Protein AF-0000000068190329 (afdb_homodimer)

Nearest PDB structures (foldseek):
  6i8w-assembly2_B  TM=8.308E-01  e=1.359E-16  Pseudomonas aeruginosa
  8b5o-assembly2_B  TM=7.694E-01  e=5.624E-16  Mycobacterium marinum
  8b5o-assembly4_D  TM=7.667E-01  e=1.084E-14  Mycobacterium marinum
  8ckp-assembly1_A  TM=7.659E-01  e=7.200E-14  Haloferax mediterranei
  4bau-assembly1_A-2  TM=7.554E-01  e=4.508E-13  Pseudomonas aeruginosa PAO1

Organism: Phaeodactylum tricornutum (strain CCAP 1055/1) (NCBI:txid556484)

Structure (mmCIF, N/CA/C/O backbone):
data_AF-0000000068190329-model_v1
#
loop_
_entity.id
_entity.type
_entity.pdbx_description
1 polymer 'AB hydrolase-1 domain-containing protein'
#
loop_
_atom_site.group_PDB
_atom_site.id
_atom_site.type_symbol
_atom_site.label_atom_id
_atom_site.label_alt_id
_atom_site.label_comp_id
_atom_site.label_asym_id
_atom_site.label_entity_id
_atom_site.label_seq_id
_atom_site.pdbx_PDB_ins_code
_atom_site.Cartn_x
_atom_site.Cartn_y
_atom_site.Cartn_z
_atom_site.occupancy
_atom_site.B_iso_or_equiv
_atom_site.auth_seq_id
_atom_site.auth_comp_id
_atom_site.auth_asym_id
_atom_site.auth_atom_id
_atom_site.pdbx_PDB_model_num
ATOM 1 N N . MET A 1 1 ? 2.979 -21.25 -27.109 1 88.25 1 MET A N 1
ATOM 2 C CA . MET A 1 1 ? 3.354 -20.359 -26.016 1 88.25 1 MET A CA 1
ATOM 3 C C . MET A 1 1 ? 4.57 -19.516 -26.391 1 88.25 1 MET A C 1
ATOM 5 O O . MET A 1 1 ? 5.582 -20.047 -26.844 1 88.25 1 MET A O 1
ATOM 9 N N . ILE A 1 2 ? 4.484 -18.203 -26.312 1 93.62 2 ILE A N 1
ATOM 10 C CA . ILE A 1 2 ? 5.566 -17.312 -26.719 1 93.62 2 ILE A CA 1
ATOM 11 C C . ILE A 1 2 ? 5.992 -16.438 -25.531 1 93.62 2 ILE A C 1
ATOM 13 O O . ILE A 1 2 ? 5.156 -16.031 -24.734 1 93.62 2 ILE A O 1
ATOM 17 N N . SER A 1 3 ? 7.289 -16.234 -25.469 1 96.62 3 SER A N 1
ATOM 18 C CA . SER A 1 3 ? 7.879 -15.328 -24.484 1 96.62 3 SER A CA 1
ATOM 19 C C . SER A 1 3 ? 7.945 -13.898 -25 1 96.62 3 SER A C 1
ATOM 21 O O . SER A 1 3 ? 8.414 -13.664 -26.109 1 96.62 3 SER A O 1
ATOM 23 N N . LYS A 1 4 ? 7.43 -12.977 -24.266 1 98.06 4 LYS A N 1
ATOM 24 C CA . LYS A 1 4 ? 7.418 -11.57 -24.656 1 98.06 4 LYS A CA 1
ATOM 25 C C . LYS A 1 4 ? 7.805 -10.664 -23.484 1 98.06 4 LYS A C 1
ATOM 27 O O . LYS A 1 4 ? 7.867 -11.117 -22.344 1 98.06 4 LYS A O 1
ATOM 32 N N . TYR A 1 5 ? 8.141 -9.453 -23.844 1 98.44 5 TYR A N 1
ATOM 33 C CA . TYR A 1 5 ? 8.484 -8.43 -22.859 1 98.44 5 TYR A CA 1
ATOM 34 C C . TYR A 1 5 ? 7.691 -7.148 -23.094 1 98.44 5 TYR A C 1
ATOM 36 O O . TYR A 1 5 ? 7.23 -6.898 -24.219 1 98.44 5 TYR A O 1
ATOM 44 N N . PHE A 1 6 ? 7.48 -6.359 -22.078 1 98.31 6 PHE A N 1
ATOM 45 C CA . PHE A 1 6 ? 6.93 -5.016 -22.172 1 98.31 6 PHE A CA 1
ATOM 46 C C . PHE A 1 6 ? 7.523 -4.113 -21.094 1 98.31 6 PHE A C 1
ATOM 48 O O . PHE A 1 6 ? 8.164 -4.594 -20.156 1 98.31 6 PHE A O 1
ATOM 55 N N . SER A 1 7 ? 7.406 -2.822 -21.281 1 97.44 7 SER A N 1
ATOM 56 C CA . SER A 1 7 ? 7.891 -1.854 -20.312 1 97.44 7 SER A CA 1
ATOM 57 C C . SER A 1 7 ? 6.738 -1.223 -19.531 1 97.44 7 SER A C 1
ATOM 59 O O . SER A 1 7 ? 5.727 -0.84 -20.125 1 97.44 7 SER A O 1
ATOM 61 N N . THR A 1 8 ? 6.922 -1.188 -18.219 1 95.5 8 THR A N 1
ATOM 62 C CA . THR A 1 8 ? 5.945 -0.521 -17.375 1 95.5 8 THR A CA 1
ATOM 63 C C . THR A 1 8 ? 6.133 0.993 -17.422 1 95.5 8 THR A C 1
ATOM 65 O O . THR A 1 8 ? 7.09 1.487 -18.016 1 95.5 8 THR A O 1
ATOM 68 N N . ASP A 1 9 ? 5.207 1.706 -16.766 1 90.19 9 ASP A N 1
ATOM 69 C CA . ASP A 1 9 ? 5.223 3.164 -16.797 1 90.19 9 ASP A CA 1
ATOM 70 C C . ASP A 1 9 ? 6.453 3.715 -16.078 1 90.19 9 ASP A C 1
ATOM 72 O O . ASP A 1 9 ? 6.879 4.844 -16.344 1 90.19 9 ASP A O 1
ATOM 76 N N . ASP A 1 10 ? 7.047 2.934 -15.18 1 87.06 10 ASP A N 1
ATOM 77 C CA . ASP A 1 10 ? 8.227 3.418 -14.477 1 87.06 10 ASP A CA 1
ATOM 78 C C . ASP A 1 10 ? 9.508 2.932 -15.156 1 87.06 10 ASP A C 1
ATOM 80 O O . ASP A 1 10 ? 10.594 3.031 -14.586 1 87.06 10 ASP A O 1
ATOM 84 N N . GLY A 1 11 ? 9.375 2.309 -16.234 1 90.88 11 GLY A N 1
ATOM 85 C CA . GLY A 1 11 ? 10.516 1.968 -17.078 1 90.88 11 GLY A CA 1
ATOM 86 C C . GLY A 1 11 ? 11.047 0.572 -16.828 1 90.88 11 GLY A C 1
ATOM 87 O O . GLY A 1 11 ? 12.078 0.183 -17.375 1 90.88 11 GLY A O 1
ATOM 88 N N . THR A 1 12 ? 10.375 -0.261 -16.078 1 94.19 12 THR A N 1
ATOM 89 C CA . THR A 1 12 ? 10.812 -1.62 -15.789 1 94.19 12 THR A CA 1
ATOM 90 C C . THR A 1 12 ? 10.391 -2.58 -16.891 1 94.19 12 THR A C 1
ATOM 92 O O . THR A 1 12 ? 9.234 -2.566 -17.328 1 94.19 12 THR A O 1
ATOM 95 N N . LYS A 1 13 ? 11.305 -3.396 -17.359 1 97.81 13 LYS A N 1
ATOM 96 C CA . LYS A 1 13 ? 11.016 -4.383 -18.391 1 97.81 13 LYS A CA 1
ATOM 97 C C . LYS A 1 13 ? 10.539 -5.699 -17.781 1 97.81 13 LYS A C 1
ATOM 99 O O . LYS A 1 13 ? 11.289 -6.367 -17.062 1 97.81 13 LYS A O 1
ATOM 104 N N . LEU A 1 14 ? 9.281 -6.082 -18.078 1 98.44 14 LEU A N 1
ATOM 105 C CA . LEU A 1 14 ? 8.719 -7.293 -17.5 1 98.44 14 LEU A CA 1
ATOM 106 C C . LEU A 1 14 ? 8.484 -8.352 -18.562 1 98.44 14 LEU A C 1
ATOM 108 O O . LEU A 1 14 ? 8.172 -8.031 -19.719 1 98.44 14 LEU A O 1
ATOM 112 N N . HIS A 1 15 ? 8.633 -9.594 -18.141 1 98.69 15 HIS A N 1
ATOM 113 C CA . HIS A 1 15 ? 8.469 -10.758 -19 1 98.69 15 HIS A CA 1
ATOM 114 C C . HIS A 1 15 ? 7.105 -11.406 -18.797 1 98.69 15 HIS A C 1
ATOM 116 O O . HIS A 1 15 ? 6.598 -11.445 -17.672 1 98.69 15 HIS A O 1
ATOM 122 N N . TYR A 1 16 ? 6.523 -11.859 -19.875 1 98.44 16 TYR A N 1
ATOM 123 C CA . TYR A 1 16 ? 5.316 -12.672 -19.766 1 98.44 16 TYR A CA 1
ATOM 124 C C . TYR A 1 16 ? 5.27 -13.734 -20.859 1 98.44 16 TYR A C 1
ATOM 126 O O . TYR A 1 16 ? 5.902 -13.578 -21.906 1 98.44 16 TYR A O 1
ATOM 134 N N . LEU A 1 17 ? 4.566 -14.828 -20.531 1 97.81 17 LEU A N 1
ATOM 135 C CA . LEU A 1 17 ? 4.223 -15.844 -21.516 1 97.81 17 LEU A CA 1
ATOM 136 C C . LEU A 1 17 ? 2.818 -15.617 -22.078 1 97.81 17 LEU A C 1
ATOM 138 O O . LEU A 1 17 ? 1.921 -15.195 -21.344 1 97.81 17 LEU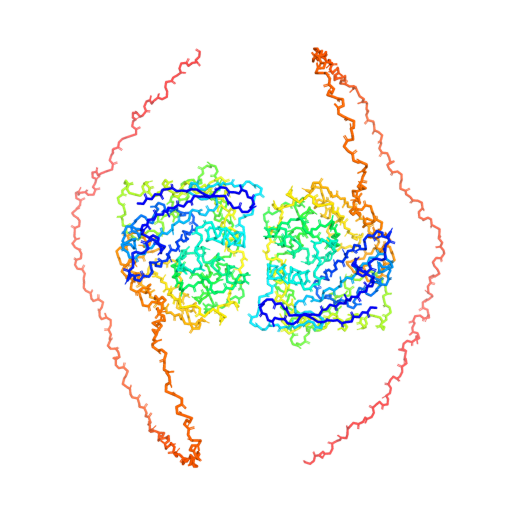 A O 1
ATOM 142 N N . GLU A 1 18 ? 2.699 -15.883 -23.297 1 96.75 18 GLU A N 1
ATOM 143 C CA . GLU A 1 18 ? 1.414 -15.703 -23.969 1 96.75 18 GLU A CA 1
ATOM 144 C C . GLU A 1 18 ? 1.067 -16.922 -24.828 1 96.75 18 GLU A C 1
ATOM 146 O O . GLU A 1 18 ? 1.932 -17.453 -25.516 1 96.75 18 GLU A O 1
ATOM 151 N N . ALA A 1 19 ? -0.157 -17.375 -24.734 1 96.06 19 ALA A N 1
ATOM 152 C CA . ALA A 1 19 ? -0.636 -18.484 -25.547 1 96.06 19 ALA A CA 1
ATOM 153 C C . ALA A 1 19 ? -2.131 -18.359 -25.828 1 96.06 19 ALA A C 1
ATOM 155 O O . ALA A 1 19 ? -2.859 -17.719 -25.062 1 96.06 19 ALA A O 1
ATOM 156 N N . GLY A 1 20 ? -2.572 -18.969 -26.891 1 91.19 20 GLY A N 1
ATOM 157 C CA . GLY A 1 20 ? -3.98 -18.969 -27.25 1 91.19 20 GLY A CA 1
ATOM 158 C C . GLY A 1 20 ? -4.367 -17.797 -28.125 1 91.19 20 GLY A C 1
ATOM 159 O O . GLY A 1 20 ? -3.543 -16.922 -28.406 1 91.19 20 GLY A O 1
ATOM 160 N N . GLN A 1 21 ? -5.59 -17.797 -28.625 1 77.5 21 GLN A N 1
ATOM 161 C CA . GLN A 1 21 ? -6.07 -16.781 -29.547 1 77.5 21 GLN A CA 1
ATOM 162 C C . GLN A 1 21 ? -6.539 -15.539 -28.797 1 77.5 21 GLN A C 1
ATOM 164 O O . GLN A 1 21 ? -7.023 -15.641 -27.656 1 77.5 21 GLN A O 1
ATOM 169 N N . ARG A 1 22 ? -6.195 -14.328 -29.453 1 70.69 22 ARG A N 1
ATOM 170 C CA . ARG A 1 22 ? -6.664 -13.086 -28.859 1 70.69 22 ARG A CA 1
ATOM 171 C C . ARG A 1 22 ? -8.109 -12.805 -29.25 1 70.69 22 ARG A C 1
ATOM 173 O O . ARG A 1 22 ? -8.586 -13.273 -30.297 1 70.69 22 ARG A O 1
ATOM 180 N N . THR A 1 23 ? -8.852 -12.242 -28.344 1 58.44 23 THR A N 1
ATOM 181 C CA . THR A 1 23 ? -10.25 -11.898 -28.578 1 58.44 23 THR A CA 1
ATOM 182 C C . THR A 1 23 ? -10.422 -11.242 -29.953 1 58.44 23 THR A C 1
ATOM 184 O O . THR A 1 23 ? -11.422 -11.469 -30.625 1 58.44 23 THR A O 1
ATOM 187 N N . GLN A 1 24 ? -9.547 -10.281 -30.438 1 52.56 24 GLN A N 1
ATOM 188 C CA . GLN A 1 24 ? -9.836 -9.547 -31.672 1 52.56 24 GLN A CA 1
ATOM 189 C C . GLN A 1 24 ? -9.758 -10.469 -32.875 1 52.56 24 GLN A C 1
ATOM 191 O O . GLN A 1 24 ? -10.328 -10.164 -33.938 1 52.56 24 GLN A O 1
ATOM 196 N N . ALA A 1 25 ? -9 -11.445 -32.781 1 50.34 25 ALA A N 1
ATOM 197 C CA . ALA A 1 25 ? -8.836 -12.203 -34.031 1 50.34 25 ALA A CA 1
ATOM 198 C C . ALA A 1 25 ? -10.031 -13.125 -34.25 1 50.34 25 ALA A C 1
ATOM 200 O O . ALA A 1 25 ? -9.953 -14.055 -35.062 1 50.34 25 ALA A O 1
ATOM 201 N N . GLN A 1 26 ? -11.078 -12.766 -33.469 1 51.06 26 GLN A N 1
ATOM 202 C CA . GLN A 1 26 ? -12.141 -13.758 -33.594 1 51.06 26 GLN A CA 1
ATOM 203 C C . GLN A 1 26 ? -12.836 -13.648 -34.969 1 51.06 26 GLN A C 1
ATOM 205 O O . GLN A 1 26 ? -13.055 -12.547 -35.469 1 51.06 26 GLN A O 1
ATOM 210 N N . GLN A 1 27 ? -12.758 -14.664 -35.625 1 48.44 27 GLN A N 1
ATOM 211 C CA . GLN A 1 27 ? -13.586 -14.828 -36.812 1 48.44 27 GLN A CA 1
ATOM 212 C C . GLN A 1 27 ? -15.047 -14.5 -36.531 1 48.44 27 GLN A C 1
ATOM 214 O O . GLN A 1 27 ? -15.5 -14.617 -35.406 1 48.44 27 GLN A O 1
ATOM 219 N N . GLU A 1 28 ? -15.734 -13.961 -37.375 1 51.69 28 GLU A N 1
ATOM 220 C CA . GLU A 1 28 ? -17.172 -13.734 -37.406 1 51.69 28 GLU A CA 1
ATOM 221 C C . GLU A 1 28 ? -17.922 -14.938 -36.844 1 51.69 28 GLU A C 1
ATOM 223 O O . GLU A 1 28 ? -17.703 -16.078 -37.281 1 51.69 28 GLU A O 1
ATOM 228 N N . GLY A 1 29 ? -18.703 -14.828 -35.594 1 55.47 29 GLY A N 1
ATOM 229 C CA . GLY A 1 29 ? -19.578 -15.828 -35.031 1 55.47 29 GLY A CA 1
ATOM 230 C C . GLY A 1 29 ? -19 -16.5 -33.781 1 55.47 29 GLY A C 1
ATOM 231 O O . GLY A 1 29 ? -19.688 -17.25 -33.094 1 55.47 29 GLY A O 1
ATOM 232 N N . GLN A 1 30 ? -17.688 -16.391 -33.625 1 55.91 30 GLN A N 1
ATOM 233 C CA . GLN A 1 30 ? -17.125 -17.062 -32.469 1 55.91 30 GLN A CA 1
ATOM 234 C C . GLN A 1 30 ? -17.078 -16.141 -31.25 1 55.91 30 GLN A C 1
ATOM 236 O O . GLN A 1 30 ? -16.797 -14.945 -31.375 1 55.91 30 GLN A O 1
ATOM 241 N N . PRO A 1 31 ? -17.531 -16.688 -30.219 1 59.22 31 PRO A N 1
ATOM 242 C CA . PRO A 1 31 ? -17.484 -15.875 -29 1 59.22 31 PRO A CA 1
ATOM 243 C C . PRO A 1 31 ? -16.094 -15.312 -28.703 1 59.22 31 PRO A C 1
ATOM 245 O O . PRO A 1 31 ? -15.094 -15.945 -29.047 1 59.22 31 PRO A O 1
ATOM 248 N N . PRO A 1 32 ? -16.125 -14.086 -28.312 1 65 32 PRO A N 1
ATOM 249 C CA . PRO A 1 32 ? -14.82 -13.5 -28.016 1 65 32 PRO A CA 1
ATOM 250 C C . PRO A 1 32 ? -14.016 -14.328 -27.016 1 65 32 PRO A C 1
ATOM 252 O O . PRO A 1 32 ? -14.586 -14.93 -26.109 1 65 32 PRO A O 1
ATOM 255 N N . VAL A 1 33 ? -12.836 -14.648 -27.422 1 79.88 33 VAL A N 1
ATOM 256 C CA . VAL A 1 33 ? -11.93 -15.375 -26.531 1 79.88 33 VAL A CA 1
ATOM 257 C C . VAL A 1 33 ? -11.531 -14.484 -25.359 1 79.88 33 VAL A C 1
ATOM 259 O O . VAL A 1 33 ? -11.047 -13.367 -25.547 1 79.88 33 VAL A O 1
ATOM 262 N N . GLU A 1 34 ? -11.875 -14.945 -24.188 1 91.94 34 GLU A N 1
ATOM 263 C CA . GLU A 1 34 ? -11.594 -14.164 -22.984 1 91.94 34 GLU A CA 1
ATOM 264 C C . GLU A 1 34 ? -10.148 -14.352 -22.531 1 91.94 34 GLU A C 1
ATOM 266 O O . GLU A 1 34 ? -9.531 -15.375 -22.828 1 91.94 34 GLU A O 1
ATOM 271 N N . THR A 1 35 ? -9.609 -13.391 -21.906 1 95.81 35 THR A N 1
ATOM 272 C CA . THR A 1 35 ? -8.227 -13.398 -21.469 1 95.81 35 THR A CA 1
ATOM 273 C C . THR A 1 35 ? -8.125 -13.867 -20.016 1 95.81 35 THR A C 1
ATOM 275 O O . THR A 1 35 ? -8.93 -13.469 -19.172 1 95.81 35 THR A O 1
ATOM 278 N N . LEU A 1 36 ? -7.211 -14.812 -19.797 1 97.75 36 LEU A N 1
ATOM 279 C CA . LEU A 1 36 ? -6.797 -15.211 -18.453 1 97.75 36 LEU A CA 1
ATOM 280 C C . LEU A 1 36 ? -5.379 -14.734 -18.156 1 97.75 36 LEU A C 1
ATOM 282 O O . LEU A 1 36 ? -4.441 -15.078 -18.875 1 97.75 36 LEU A O 1
ATOM 286 N N . ILE A 1 37 ? -5.242 -13.922 -17.125 1 98.62 37 ILE A N 1
ATOM 287 C CA . ILE A 1 37 ? -3.91 -13.547 -16.672 1 98.62 37 ILE A CA 1
ATOM 288 C C . ILE A 1 37 ? -3.576 -14.312 -15.383 1 98.62 37 ILE A C 1
ATOM 290 O O . ILE A 1 37 ? -4.371 -14.336 -14.445 1 98.62 37 ILE A O 1
ATOM 294 N N . ILE A 1 38 ? -2.412 -14.961 -15.398 1 98.81 38 ILE A N 1
ATOM 295 C CA . ILE A 1 38 ? -1.919 -15.711 -14.25 1 98.81 38 ILE A CA 1
ATOM 296 C C . ILE A 1 38 ? -0.777 -14.945 -13.586 1 98.81 38 ILE A C 1
ATOM 298 O O . ILE A 1 38 ? 0.186 -14.555 -14.25 1 98.81 38 ILE A O 1
ATOM 302 N N . LEU A 1 39 ? -0.938 -14.727 -12.289 1 98.81 39 LEU A N 1
ATOM 303 C CA . LEU A 1 39 ? 0.093 -14.109 -11.461 1 98.81 39 LEU A CA 1
ATOM 304 C C . LEU A 1 39 ? 0.747 -15.148 -10.555 1 98.81 39 LEU A C 1
ATOM 306 O O . LEU A 1 39 ? 0.186 -15.516 -9.516 1 98.81 39 LEU A O 1
ATOM 310 N N . PRO A 1 40 ? 1.978 -15.586 -10.938 1 98.31 40 PRO A N 1
ATOM 311 C CA . PRO A 1 40 ? 2.689 -16.531 -10.07 1 98.31 40 PRO A CA 1
ATOM 312 C C . PRO A 1 40 ? 2.93 -15.969 -8.664 1 98.31 40 PRO A C 1
ATOM 314 O O . PRO A 1 40 ? 3.049 -14.75 -8.492 1 98.31 40 PRO A O 1
ATOM 317 N N . GLY A 1 41 ? 3.033 -16.828 -7.688 1 97 41 GLY A N 1
ATOM 318 C CA . GLY A 1 41 ? 3.322 -16.422 -6.324 1 97 41 GLY A CA 1
ATOM 319 C C . GLY A 1 41 ? 4.785 -16.094 -6.094 1 97 41 GLY A C 1
ATOM 320 O O . GLY A 1 41 ? 5.527 -15.852 -7.047 1 97 41 GLY A O 1
ATOM 321 N N . TRP A 1 42 ? 5.07 -15.938 -4.805 1 96.25 42 TRP A N 1
ATOM 322 C CA . TRP A 1 42 ? 6.441 -15.664 -4.398 1 96.25 42 TRP A CA 1
ATOM 323 C C . TRP A 1 42 ? 7.352 -16.844 -4.727 1 96.25 42 TRP A C 1
ATOM 325 O O . TRP A 1 42 ? 7.008 -18 -4.449 1 96.25 42 TRP A O 1
ATOM 335 N N . LEU A 1 43 ? 8.461 -16.594 -5.418 1 96.19 43 LEU A N 1
ATOM 336 C CA . LEU A 1 43 ? 9.477 -17.547 -5.844 1 96.19 43 LEU A CA 1
ATOM 337 C C . LEU A 1 43 ? 8.922 -18.5 -6.902 1 96.19 43 LEU A C 1
ATOM 339 O O . LEU A 1 43 ? 9.242 -19.688 -6.906 1 96.19 43 LEU A O 1
ATOM 343 N N . GLN A 1 44 ? 8.031 -18.031 -7.66 1 96.88 44 GLN A N 1
ATOM 344 C CA . GLN A 1 44 ? 7.477 -18.75 -8.797 1 96.88 44 GLN A CA 1
ATOM 345 C C . GLN A 1 44 ? 7.688 -17.969 -10.094 1 96.88 44 GLN A C 1
ATOM 347 O O . GLN A 1 44 ? 7.645 -16.734 -10.102 1 96.88 44 GLN A O 1
ATOM 352 N N . THR A 1 45 ? 7.918 -18.734 -11.156 1 97.5 45 THR A N 1
ATOM 353 C CA . THR A 1 45 ? 8.109 -18.125 -12.469 1 97.5 45 THR A CA 1
ATOM 354 C C . THR A 1 45 ? 6.984 -18.531 -13.414 1 97.5 45 THR A C 1
ATOM 356 O O . THR A 1 45 ? 6.246 -19.484 -13.148 1 97.5 45 THR A O 1
ATOM 359 N N . ALA A 1 46 ? 6.906 -17.766 -14.5 1 97.88 46 ALA A N 1
ATOM 360 C CA . ALA A 1 46 ? 5.898 -18.047 -15.516 1 97.88 46 ALA A CA 1
ATOM 361 C C . ALA A 1 46 ? 6.059 -19.469 -16.062 1 97.88 46 ALA A C 1
ATOM 363 O O . ALA A 1 46 ? 5.066 -20.141 -16.344 1 97.88 46 ALA A O 1
ATOM 364 N N . ARG A 1 47 ? 7.246 -19.969 -16.125 1 95.94 47 ARG A N 1
ATOM 365 C CA . ARG A 1 47 ? 7.535 -21.281 -16.719 1 95.94 47 ARG A CA 1
ATOM 366 C C . ARG A 1 47 ? 6.926 -22.406 -15.891 1 95.94 47 ARG A C 1
ATOM 368 O O . ARG A 1 47 ? 6.609 -23.469 -16.422 1 95.94 47 ARG A O 1
ATOM 375 N N . MET A 1 48 ? 6.73 -22.156 -14.664 1 96.38 48 MET A N 1
ATOM 376 C CA . MET A 1 48 ? 6.176 -23.172 -13.766 1 96.38 48 MET A CA 1
ATOM 377 C C . MET A 1 48 ? 4.711 -23.438 -14.094 1 96.38 48 MET A C 1
ATOM 379 O O . MET A 1 48 ? 4.137 -24.422 -13.625 1 96.38 48 MET A O 1
ATOM 383 N N . PHE A 1 49 ? 4.137 -22.578 -14.906 1 97.31 49 PHE A N 1
ATOM 384 C CA . PHE A 1 49 ? 2.717 -22.703 -15.203 1 97.31 49 PHE A CA 1
ATOM 385 C C . PHE A 1 49 ? 2.504 -23.203 -16.625 1 97.31 49 PHE A C 1
ATOM 387 O O . PHE A 1 49 ? 1.443 -23 -17.219 1 97.31 49 PHE A O 1
ATOM 394 N N . ALA A 1 50 ? 3.451 -23.906 -17.156 1 95.12 50 ALA A N 1
ATOM 395 C CA . ALA A 1 50 ? 3.396 -24.406 -18.531 1 95.12 50 ALA A CA 1
ATOM 396 C C . ALA A 1 50 ? 2.211 -25.359 -18.719 1 95.12 50 ALA A C 1
ATOM 398 O O . ALA A 1 50 ? 1.562 -25.344 -19.766 1 95.12 50 ALA A O 1
ATOM 399 N N . SER A 1 51 ? 1.932 -26.188 -17.734 1 95.56 51 SER A N 1
ATOM 400 C CA . SER A 1 51 ? 0.818 -27.125 -17.828 1 95.56 51 SER A CA 1
ATOM 401 C C . SER A 1 51 ? -0.518 -26.391 -17.906 1 95.56 51 SER A C 1
ATOM 403 O O . SER A 1 51 ? -1.4 -26.766 -18.672 1 95.56 51 SER A O 1
ATOM 405 N N . GLN A 1 52 ? -0.676 -25.359 -17.062 1 97.31 52 GLN A N 1
ATOM 406 C CA . GLN A 1 52 ? -1.884 -24.547 -17.109 1 97.31 52 GLN A CA 1
ATOM 407 C C . GLN A 1 52 ? -2.025 -23.828 -18.438 1 97.31 52 GLN A C 1
ATOM 409 O O . GLN A 1 52 ? -3.115 -23.781 -19.016 1 97.31 52 GLN A O 1
ATOM 414 N N . VAL A 1 53 ? -0.914 -23.281 -18.922 1 97.12 53 VAL A N 1
ATOM 415 C CA . VAL A 1 53 ? -0.928 -22.578 -20.188 1 97.12 53 VAL A CA 1
ATOM 416 C C . VAL A 1 53 ? -1.365 -23.516 -21.297 1 97.12 53 VAL A C 1
ATOM 418 O O . VAL A 1 53 ? -2.248 -23.188 -22.094 1 97.12 53 VAL A O 1
ATOM 421 N N . THR A 1 54 ? -0.808 -24.703 -21.359 1 95.56 54 THR A N 1
ATOM 422 C CA . THR A 1 54 ? -1.109 -25.688 -22.406 1 95.56 54 THR A CA 1
ATOM 423 C C . THR A 1 54 ? -2.582 -26.078 -22.359 1 95.56 54 THR A C 1
ATOM 425 O O . THR A 1 54 ? -3.254 -26.109 -23.391 1 95.56 54 THR A O 1
ATOM 428 N N . ALA A 1 55 ? -3.086 -26.312 -21.219 1 96.44 55 ALA A N 1
ATOM 429 C CA . ALA A 1 55 ? -4.449 -26.812 -21.062 1 96.44 55 ALA A CA 1
ATOM 430 C C . ALA A 1 55 ? -5.473 -25.703 -21.312 1 96.44 55 ALA A C 1
ATOM 432 O O . ALA A 1 55 ? -6.473 -25.922 -22 1 96.44 55 ALA A O 1
ATOM 433 N N . LEU A 1 56 ? -5.195 -24.484 -20.812 1 96.62 56 LEU A N 1
ATOM 434 C CA . LEU A 1 56 ? -6.219 -23.453 -20.781 1 96.62 56 LEU A CA 1
ATOM 435 C C . LEU A 1 56 ? -6.176 -22.594 -22.047 1 96.62 56 LEU A C 1
ATOM 437 O O . LEU A 1 56 ? -7.133 -21.891 -22.344 1 96.62 56 LEU A O 1
ATOM 441 N N . SER A 1 57 ? -5.07 -22.656 -22.75 1 95.31 57 SER A N 1
ATOM 442 C CA . SER A 1 57 ? -4.938 -21.828 -23.938 1 95.31 57 SER A CA 1
ATOM 443 C C . SER A 1 57 ? -5.758 -22.391 -25.094 1 95.31 57 SER A C 1
ATOM 445 O O . SER A 1 57 ? -5.891 -21.75 -26.141 1 95.31 57 SER A O 1
ATOM 447 N N . THR A 1 58 ? -6.363 -23.516 -24.906 1 91 58 THR A N 1
ATOM 448 C CA . THR A 1 58 ? -7.238 -24.094 -25.922 1 91 58 THR A CA 1
ATOM 449 C C . THR A 1 58 ? -8.539 -23.312 -26.016 1 91 58 THR A C 1
ATOM 451 O O . THR A 1 58 ? -9.18 -23.281 -27.078 1 91 58 THR A O 1
ATOM 454 N N . SER A 1 59 ? -8.867 -22.594 -24.953 1 89.19 59 SER A N 1
ATOM 455 C CA . SER A 1 59 ? -10.164 -21.938 -24.938 1 89.19 59 SER A CA 1
ATOM 456 C C . SER A 1 59 ? -10.031 -20.484 -24.469 1 89.19 59 SER A C 1
ATOM 458 O O . SER A 1 59 ? -11 -19.719 -24.516 1 89.19 59 SER A O 1
ATOM 460 N N . HIS A 1 60 ? -8.852 -20.109 -24.062 1 94 60 HIS A N 1
ATOM 461 C CA . HIS A 1 60 ? -8.633 -18.766 -23.547 1 94 60 HIS A CA 1
ATOM 462 C C . HIS A 1 60 ? -7.34 -18.172 -24.094 1 94 60 HIS A C 1
ATOM 464 O O . HIS A 1 60 ? -6.441 -18.906 -24.5 1 94 60 HIS A O 1
ATOM 470 N N . HIS A 1 61 ? -7.348 -16.891 -24.172 1 95.06 61 HIS A N 1
ATOM 471 C CA . HIS A 1 61 ? -6.09 -16.156 -24.281 1 95.06 61 HIS A CA 1
ATOM 472 C C . HIS A 1 61 ? -5.375 -16.109 -22.938 1 95.06 61 HIS A C 1
ATOM 474 O O . HIS A 1 61 ? -5.84 -15.445 -22 1 95.06 61 HIS A O 1
ATOM 480 N N . VAL A 1 62 ? -4.23 -16.859 -22.859 1 97.5 62 VAL A N 1
ATOM 481 C CA . VAL A 1 62 ? -3.605 -17.047 -21.562 1 97.5 62 VAL A CA 1
ATOM 482 C C . VAL A 1 62 ? -2.305 -16.25 -21.5 1 97.5 62 VAL A C 1
ATOM 484 O O . VAL A 1 62 ? -1.464 -16.344 -22.391 1 97.5 62 VAL A O 1
ATOM 487 N N . ILE A 1 63 ? -2.203 -15.422 -20.469 1 98.25 63 ILE A N 1
ATOM 488 C CA . ILE A 1 63 ? -1.006 -14.641 -20.172 1 98.25 63 ILE A CA 1
ATOM 489 C C . ILE A 1 63 ? -0.474 -15.023 -18.797 1 98.25 63 ILE A C 1
ATOM 491 O O . ILE A 1 63 ? -1.236 -15.094 -17.828 1 98.25 63 ILE A O 1
ATOM 495 N N . VAL A 1 64 ? 0.832 -15.359 -18.703 1 98.69 64 VAL A N 1
ATOM 496 C CA . VAL A 1 64 ? 1.476 -15.562 -17.406 1 98.69 64 VAL A CA 1
ATOM 497 C C . VAL A 1 64 ? 2.557 -14.5 -17.203 1 98.69 64 VAL A C 1
ATOM 499 O O . VAL A 1 64 ? 3.527 -14.438 -17.953 1 98.69 64 VAL A O 1
ATOM 502 N N . LEU A 1 65 ? 2.414 -13.711 -16.172 1 98.81 65 LEU A N 1
ATOM 503 C CA . LEU A 1 65 ? 3.312 -12.586 -15.93 1 98.81 65 LEU A CA 1
ATOM 504 C C . LEU A 1 65 ? 4.398 -12.969 -14.922 1 98.81 65 LEU A C 1
ATOM 506 O O . LEU A 1 65 ? 4.098 -13.414 -13.812 1 98.81 65 LEU A O 1
ATOM 510 N N . ASP A 1 66 ? 5.656 -12.875 -15.344 1 98.62 66 ASP A N 1
ATOM 511 C CA . ASP A 1 66 ? 6.707 -12.844 -14.336 1 98.62 66 ASP A CA 1
ATOM 512 C C . ASP A 1 66 ? 6.668 -11.531 -13.547 1 98.62 66 ASP A C 1
ATOM 514 O O . ASP A 1 66 ? 6.887 -10.461 -14.109 1 98.62 66 ASP A O 1
ATOM 518 N N . LEU A 1 67 ? 6.465 -11.664 -12.289 1 98 67 LEU A N 1
ATOM 519 C CA . LEU A 1 67 ? 6.484 -10.453 -11.469 1 98 67 LEU A CA 1
ATOM 520 C C . LEU A 1 67 ? 7.867 -9.812 -11.492 1 98 67 LEU A C 1
ATOM 522 O O . LEU A 1 67 ? 8.875 -10.484 -11.703 1 98 67 LEU A O 1
ATOM 526 N N . ARG A 1 68 ? 7.855 -8.477 -11.336 1 96.56 68 ARG A N 1
ATOM 527 C CA . ARG A 1 68 ? 9.156 -7.832 -11.172 1 96.56 68 ARG A CA 1
ATOM 528 C C . ARG A 1 68 ? 9.984 -8.539 -10.102 1 96.56 68 ARG A C 1
ATOM 530 O O . ARG A 1 68 ? 9.461 -8.93 -9.062 1 96.56 68 ARG A O 1
ATOM 537 N N . GLY A 1 69 ? 11.266 -8.742 -10.461 1 94.81 69 GLY A N 1
ATOM 538 C CA . GLY A 1 69 ? 12.164 -9.414 -9.539 1 94.81 69 GLY A CA 1
ATOM 539 C C . GLY A 1 69 ? 12.133 -10.93 -9.68 1 94.81 69 GLY A C 1
ATOM 540 O O . GLY A 1 69 ? 12.945 -11.625 -9.07 1 94.81 69 GLY A O 1
ATOM 541 N N . GLN A 1 70 ? 11.234 -11.414 -10.516 1 96.38 70 GLN A N 1
ATOM 542 C CA . GLN A 1 70 ? 11.125 -12.867 -10.648 1 96.38 70 GLN A CA 1
ATOM 543 C C . GLN A 1 70 ? 11.234 -13.289 -12.109 1 96.38 70 GLN A C 1
ATOM 545 O O . GLN A 1 70 ? 10.891 -12.531 -13.008 1 96.38 70 GLN A O 1
ATOM 550 N N . GLY A 1 71 ? 11.727 -14.562 -12.266 1 96.12 71 GLY A N 1
ATOM 551 C CA . GLY A 1 71 ? 11.812 -15.125 -13.602 1 96.12 71 GLY A CA 1
ATOM 552 C C . GLY A 1 71 ? 12.688 -14.312 -14.539 1 96.12 71 GLY A C 1
ATOM 553 O O . GLY A 1 71 ? 13.828 -13.977 -14.195 1 96.12 71 GLY A O 1
ATOM 554 N N . ALA A 1 72 ? 12.133 -14.016 -15.727 1 96.88 72 ALA A N 1
ATOM 555 C CA . ALA A 1 72 ? 12.914 -13.305 -16.734 1 96.88 72 ALA A CA 1
ATOM 556 C C . ALA A 1 72 ? 12.648 -11.805 -16.672 1 96.88 72 ALA A C 1
ATOM 558 O O . ALA A 1 72 ? 13.18 -11.039 -17.484 1 96.88 72 ALA A O 1
ATOM 559 N N . SER A 1 73 ? 11.836 -11.391 -15.688 1 97.44 73 SER A N 1
ATOM 560 C CA . SER A 1 73 ? 11.57 -9.969 -15.516 1 97.44 73 SER A CA 1
ATOM 561 C C . SER A 1 73 ? 12.766 -9.242 -14.914 1 97.44 73 SER A C 1
ATOM 563 O O . SER A 1 73 ? 13.594 -9.859 -14.234 1 97.44 73 SER A O 1
ATOM 565 N N . ALA A 1 74 ? 12.75 -7.938 -15.172 1 95.62 74 ALA A N 1
ATOM 566 C CA . ALA A 1 74 ? 13.805 -7.098 -14.617 1 95.62 74 ALA A CA 1
ATOM 567 C C . ALA A 1 74 ? 13.711 -7.039 -13.094 1 95.62 74 ALA A C 1
ATOM 569 O O . ALA A 1 74 ? 12.656 -7.309 -12.516 1 95.62 74 ALA A O 1
ATOM 570 N N . ARG A 1 75 ? 14.844 -6.727 -12.539 1 93.69 75 ARG A N 1
ATOM 571 C CA . ARG A 1 75 ? 14.992 -6.605 -11.086 1 93.69 75 ARG A CA 1
ATOM 572 C C . ARG A 1 75 ? 15.5 -5.219 -10.703 1 93.69 75 ARG A C 1
ATOM 574 O O . ARG A 1 75 ? 16.656 -5.059 -10.328 1 93.69 75 ARG A O 1
ATOM 581 N N . PRO A 1 76 ? 14.57 -4.305 -10.773 1 87.06 76 PRO A N 1
ATOM 582 C CA . PRO A 1 76 ? 15.023 -2.945 -10.477 1 87.06 76 PRO A CA 1
ATOM 583 C C . PRO A 1 76 ? 15.555 -2.797 -9.055 1 87.06 76 PRO A C 1
ATOM 585 O O . PRO A 1 76 ? 14.977 -3.344 -8.117 1 87.06 76 PRO A O 1
ATOM 588 N N . GLN A 1 77 ? 16.688 -2.135 -8.945 1 77.88 77 GLN A N 1
ATOM 589 C CA . GLN A 1 77 ? 17.297 -1.914 -7.633 1 77.88 77 GLN A CA 1
ATOM 590 C C . GLN A 1 77 ? 16.594 -0.786 -6.883 1 77.88 77 GLN A C 1
ATOM 592 O O . GLN A 1 77 ? 16.391 -0.872 -5.672 1 77.88 77 GLN A O 1
ATOM 597 N N . SER A 1 78 ? 16.297 0.256 -7.602 1 70.06 78 SER A N 1
ATOM 598 C CA . SER A 1 78 ? 15.648 1.418 -6.996 1 70.06 78 SER A CA 1
ATOM 599 C C . SER A 1 78 ? 14.133 1.358 -7.16 1 70.06 78 SER A C 1
ATOM 601 O O . SER A 1 78 ? 13.422 2.293 -6.777 1 70.06 78 SER A O 1
ATOM 603 N N . GLY A 1 79 ? 13.703 0.202 -7.48 1 66.88 79 GLY A N 1
ATOM 604 C CA . GLY A 1 79 ? 12.266 0.141 -7.699 1 66.88 79 GLY A CA 1
ATOM 605 C C . GLY A 1 79 ? 11.516 -0.475 -6.539 1 66.88 79 GLY A C 1
ATOM 606 O O . GLY A 1 79 ? 12.109 -1.126 -5.68 1 66.88 79 GLY A O 1
ATOM 607 N N . SER A 1 80 ? 10.203 -0.14 -6.559 1 84.5 80 SER A N 1
ATOM 608 C CA . SER A 1 80 ? 9.312 -0.608 -5.5 1 84.5 80 SER A CA 1
ATOM 609 C C . SER A 1 80 ? 8.836 -2.029 -5.77 1 84.5 80 SER A C 1
ATOM 611 O O . SER A 1 80 ? 8.578 -2.398 -6.918 1 84.5 80 SER A O 1
ATOM 613 N N . TYR A 1 81 ? 8.891 -2.826 -4.766 1 92.94 81 TYR A N 1
ATOM 614 C CA . TYR A 1 81 ? 8.383 -4.191 -4.824 1 92.94 81 TYR A CA 1
ATOM 615 C C . TYR A 1 81 ? 7.105 -4.336 -4.012 1 92.94 81 TYR A C 1
ATOM 617 O O . TYR A 1 81 ? 6.688 -5.453 -3.689 1 92.94 81 TYR A O 1
ATOM 625 N N . ARG A 1 82 ? 6.523 -3.223 -3.678 1 94.31 82 ARG A N 1
ATOM 626 C CA . ARG A 1 82 ? 5.289 -3.229 -2.904 1 94.31 82 ARG A CA 1
ATOM 627 C C . ARG A 1 82 ? 4.109 -3.688 -3.758 1 94.31 82 ARG A C 1
ATOM 629 O O . ARG A 1 82 ? 4.129 -3.535 -4.98 1 94.31 82 ARG A O 1
ATOM 636 N N . ALA A 1 83 ? 3.072 -4.223 -3.111 1 95 83 ALA A N 1
ATOM 637 C CA . ALA A 1 83 ? 1.903 -4.77 -3.795 1 95 83 ALA A CA 1
ATOM 638 C C . ALA A 1 83 ? 1.266 -3.727 -4.707 1 95 83 ALA A C 1
ATOM 640 O O . ALA A 1 83 ? 0.8 -4.051 -5.805 1 95 83 ALA A O 1
ATOM 641 N N . ILE A 1 84 ? 1.311 -2.535 -4.328 1 91.25 84 ILE A N 1
ATOM 642 C CA . ILE A 1 84 ? 0.662 -1.467 -5.082 1 91.25 84 ILE A CA 1
ATOM 643 C C . ILE A 1 84 ? 1.383 -1.262 -6.414 1 91.25 84 ILE A C 1
ATOM 645 O O . ILE A 1 84 ? 0.744 -1.056 -7.445 1 91.25 84 ILE A O 1
ATOM 649 N N . ARG A 1 85 ? 2.654 -1.247 -6.344 1 93.25 85 ARG A N 1
ATOM 650 C CA . ARG A 1 85 ? 3.426 -1.12 -7.574 1 93.25 85 ARG A CA 1
ATOM 651 C C . ARG A 1 85 ? 3.17 -2.301 -8.508 1 93.25 85 ARG A C 1
ATOM 653 O O . ARG A 1 85 ? 3.031 -2.123 -9.719 1 93.25 85 ARG A O 1
ATOM 660 N N . LEU A 1 86 ? 3.064 -3.457 -7.941 1 96.94 86 LEU A N 1
ATOM 661 C CA . LEU A 1 86 ? 2.824 -4.652 -8.75 1 96.94 86 LEU A CA 1
ATOM 662 C C . LEU A 1 86 ? 1.421 -4.633 -9.344 1 96.94 86 LEU A C 1
ATOM 664 O O . LEU A 1 86 ? 1.203 -5.137 -10.445 1 96.94 86 LEU A O 1
ATOM 668 N N . ALA A 1 87 ? 0.465 -4.086 -8.578 1 96.69 87 ALA A N 1
ATOM 669 C CA . ALA A 1 87 ? -0.871 -3.885 -9.141 1 96.69 87 ALA A CA 1
ATOM 670 C C . ALA A 1 87 ? -0.826 -2.965 -10.352 1 96.69 87 ALA A C 1
ATOM 672 O O . ALA A 1 87 ? -1.519 -3.203 -11.344 1 96.69 87 ALA A O 1
ATOM 673 N N . LYS A 1 88 ? -0.035 -1.959 -10.25 1 94.62 88 LYS A N 1
ATOM 674 C CA . LYS A 1 88 ? 0.143 -1.06 -11.383 1 94.62 88 LYS A CA 1
ATOM 675 C C . LYS A 1 88 ? 0.819 -1.775 -12.555 1 94.62 88 LYS A C 1
ATOM 677 O O . LYS A 1 88 ? 0.502 -1.515 -13.719 1 94.62 88 LYS A O 1
ATOM 682 N N . ASP A 1 89 ? 1.765 -2.682 -12.281 1 97.44 89 ASP A N 1
ATOM 683 C CA . ASP A 1 89 ? 2.369 -3.498 -13.336 1 97.44 89 ASP A CA 1
ATOM 684 C C . ASP A 1 89 ? 1.308 -4.297 -14.086 1 97.44 89 ASP A C 1
ATOM 686 O O . ASP A 1 89 ? 1.362 -4.406 -15.312 1 97.44 89 ASP A O 1
ATOM 690 N N . LEU A 1 90 ? 0.38 -4.84 -13.32 1 98.44 90 LEU A N 1
ATOM 691 C CA . LEU A 1 90 ? -0.714 -5.594 -13.922 1 98.44 90 LEU A CA 1
ATOM 692 C C . LEU A 1 90 ? -1.551 -4.695 -14.836 1 98.44 90 LEU A C 1
ATOM 694 O O . LEU A 1 90 ? -1.883 -5.078 -15.953 1 98.44 90 LEU A O 1
ATOM 698 N N . LEU A 1 91 ? -1.88 -3.5 -14.336 1 97.56 91 LEU A N 1
ATOM 699 C CA . LEU A 1 91 ? -2.625 -2.547 -15.156 1 97.56 91 LEU A CA 1
ATOM 700 C C . LEU A 1 91 ? -1.849 -2.191 -16.422 1 97.56 91 LEU A C 1
ATOM 702 O O . LEU A 1 91 ? -2.422 -2.139 -17.5 1 97.56 91 LEU A O 1
ATOM 706 N N . ASN A 1 92 ? -0.539 -1.964 -16.266 1 97.62 92 ASN A N 1
ATOM 707 C CA . ASN A 1 92 ? 0.303 -1.657 -17.422 1 97.62 92 ASN A CA 1
ATOM 708 C C . ASN A 1 92 ? 0.288 -2.789 -18.438 1 97.62 92 ASN A C 1
ATOM 710 O O . ASN A 1 92 ? 0.262 -2.541 -19.656 1 97.62 92 ASN A O 1
ATOM 714 N N . LEU A 1 93 ? 0.29 -4.004 -17.953 1 98.5 93 LEU A N 1
ATOM 715 C CA . LEU A 1 93 ? 0.24 -5.156 -18.859 1 98.5 93 LEU A CA 1
ATOM 716 C C . LEU A 1 93 ? -1.084 -5.195 -19.609 1 98.5 93 LEU A C 1
ATOM 718 O O . LEU A 1 93 ? -1.103 -5.402 -20.828 1 98.5 93 LEU A O 1
ATOM 722 N N . MET A 1 94 ? -2.162 -5.023 -18.891 1 97.62 94 MET A N 1
ATOM 723 C CA . MET A 1 94 ? -3.486 -5.031 -19.5 1 97.62 94 MET A CA 1
ATOM 724 C C . MET A 1 94 ? -3.592 -3.957 -20.578 1 97.62 94 MET A C 1
ATOM 726 O O . MET A 1 94 ? -4.109 -4.211 -21.672 1 97.62 94 MET A O 1
ATOM 730 N N . ASP A 1 95 ? -3.066 -2.779 -20.234 1 96.69 95 ASP A N 1
ATOM 731 C CA . ASP A 1 95 ? -3.096 -1.682 -21.203 1 96.69 95 ASP A CA 1
ATOM 732 C C . ASP A 1 95 ? -2.213 -1.988 -22.406 1 96.69 95 ASP A C 1
ATOM 734 O O . ASP A 1 95 ? -2.609 -1.742 -23.547 1 96.69 95 ASP A O 1
ATOM 738 N N . HIS A 1 96 ? -1.078 -2.527 -22.125 1 97.25 96 HIS A N 1
ATOM 739 C CA . HIS A 1 96 ? -0.141 -2.879 -23.188 1 97.25 96 HIS A CA 1
ATOM 740 C C . HIS A 1 96 ? -0.76 -3.875 -24.156 1 97.25 96 HIS A C 1
ATOM 742 O O . HIS A 1 96 ? -0.588 -3.748 -25.375 1 97.25 96 HIS A O 1
ATOM 748 N N . LEU A 1 97 ? -1.542 -4.797 -23.656 1 95.69 97 LEU A N 1
ATOM 749 C CA . LEU A 1 97 ? -2.121 -5.867 -24.453 1 95.69 97 LEU A CA 1
ATOM 750 C C . LEU A 1 97 ? -3.529 -5.504 -24.922 1 95.69 97 LEU A C 1
ATOM 752 O O . LEU A 1 97 ? -4.191 -6.297 -25.594 1 95.69 97 LEU A O 1
ATOM 756 N N . GLN A 1 98 ? -4.004 -4.301 -24.453 1 94.44 98 GLN A N 1
ATOM 757 C CA . GLN A 1 98 ? -5.34 -3.816 -24.797 1 94.44 98 GLN A CA 1
ATOM 758 C C . GLN A 1 98 ? -6.414 -4.789 -24.297 1 94.44 98 GLN A C 1
ATOM 760 O O . GLN A 1 98 ? -7.355 -5.098 -25.031 1 94.44 98 GLN A O 1
ATOM 765 N N . VAL A 1 99 ? -6.18 -5.312 -23.203 1 93.81 99 VAL A N 1
ATOM 766 C CA . VAL A 1 99 ? -7.152 -6.176 -22.531 1 93.81 99 VAL A CA 1
ATOM 767 C C . VAL A 1 99 ? -8.094 -5.328 -21.688 1 93.81 99 VAL A C 1
ATOM 769 O O . VAL A 1 99 ? -7.672 -4.727 -20.688 1 93.81 99 VAL A O 1
ATOM 772 N N . GLN A 1 100 ? -9.328 -5.289 -21.984 1 92.69 100 GLN A N 1
ATOM 773 C CA . GLN A 1 100 ? -10.297 -4.465 -21.281 1 92.69 100 GLN A CA 1
ATOM 774 C C . GLN A 1 100 ? -10.797 -5.164 -20.016 1 92.69 100 GLN A C 1
ATOM 776 O O . GLN A 1 100 ? -10.977 -4.527 -18.984 1 92.69 100 GLN A O 1
ATOM 781 N N . LYS A 1 101 ? -11.008 -6.492 -20.172 1 94.88 101 LYS A N 1
ATOM 782 C CA . LYS A 1 101 ? -11.492 -7.309 -19.062 1 94.88 101 LYS A CA 1
ATOM 783 C C . LYS A 1 101 ? -10.797 -8.664 -19.031 1 94.88 101 LYS A C 1
ATOM 785 O O . LYS A 1 101 ? -10.539 -9.258 -20.078 1 94.88 101 LYS A O 1
ATOM 790 N N . THR A 1 102 ? -10.5 -9.133 -17.797 1 97.06 102 THR A N 1
ATOM 791 C CA . THR A 1 102 ? -9.734 -10.367 -17.719 1 97.06 102 THR A CA 1
ATOM 792 C C . THR A 1 102 ? -10.195 -11.234 -16.562 1 97.06 102 THR A C 1
ATOM 794 O O . THR A 1 102 ? -10.656 -10.711 -15.539 1 97.06 102 THR A O 1
ATOM 797 N N . HIS A 1 103 ? -10.141 -12.586 -16.797 1 98 103 HIS A N 1
ATOM 798 C CA . HIS A 1 103 ? -10.008 -13.484 -15.664 1 98 103 HIS A CA 1
ATOM 799 C C . HIS A 1 103 ? -8.617 -13.375 -15.039 1 98 103 HIS A C 1
ATOM 801 O O . HIS A 1 103 ? -7.621 -13.25 -15.758 1 98 103 HIS A O 1
ATOM 807 N N . LEU A 1 104 ? -8.602 -13.383 -13.742 1 98.69 104 LEU A N 1
ATOM 808 C CA . LEU A 1 104 ? -7.324 -13.242 -13.047 1 98.69 104 LEU A CA 1
ATOM 809 C C . LEU A 1 104 ? -7.098 -14.398 -12.078 1 98.69 104 LEU A C 1
ATOM 811 O O . LEU A 1 104 ? -7.977 -14.719 -11.281 1 98.69 104 LEU A O 1
ATOM 815 N N . LEU A 1 105 ? -5.992 -15.102 -12.25 1 98.75 105 LEU A N 1
ATOM 816 C CA . LEU A 1 105 ? -5.582 -16.172 -11.352 1 98.75 105 LEU A CA 1
ATOM 817 C C . LEU A 1 105 ? -4.324 -15.773 -10.578 1 98.75 105 LEU A C 1
ATOM 819 O O . LEU A 1 105 ? -3.309 -15.422 -11.18 1 98.75 105 LEU A O 1
ATOM 823 N N . ALA A 1 106 ? -4.414 -15.773 -9.289 1 98.5 106 ALA A N 1
ATOM 824 C CA . ALA A 1 106 ? -3.279 -15.445 -8.43 1 98.5 106 ALA A CA 1
ATOM 825 C C . ALA A 1 106 ? -2.943 -16.594 -7.492 1 98.5 106 ALA A C 1
ATOM 827 O O . ALA A 1 106 ? -3.838 -17.312 -7.031 1 98.5 106 ALA A O 1
ATOM 828 N N . VAL A 1 107 ? -1.623 -16.734 -7.211 1 97.12 107 VAL A N 1
ATOM 829 C CA . VAL A 1 107 ? -1.163 -17.828 -6.359 1 97.12 107 VAL A CA 1
ATOM 830 C C . VAL A 1 107 ? -0.484 -17.266 -5.113 1 97.12 107 VAL A C 1
ATOM 832 O O . VAL A 1 107 ? 0.46 -16.484 -5.219 1 97.12 107 VAL A O 1
ATOM 835 N N . SER A 1 108 ? -1 -17.688 -4.008 1 94.94 108 SER A N 1
ATOM 836 C CA . SER A 1 108 ? -0.381 -17.375 -2.721 1 94.94 108 SER A CA 1
ATOM 837 C C . SER A 1 108 ? -0.197 -15.875 -2.543 1 94.94 108 SER A C 1
ATOM 839 O O . SER A 1 108 ? -1.157 -15.109 -2.652 1 94.94 108 SER A O 1
ATOM 841 N N . LEU A 1 109 ? 1.057 -15.367 -2.367 1 96.06 109 LEU A N 1
ATOM 842 C CA . LEU A 1 109 ? 1.302 -13.977 -1.992 1 96.06 109 LEU A CA 1
ATOM 843 C C . LEU A 1 109 ? 0.879 -13.031 -3.107 1 96.06 109 LEU A C 1
ATOM 845 O O . LEU A 1 109 ? 0.666 -11.836 -2.869 1 96.06 109 LEU A O 1
ATOM 849 N N . SER A 1 110 ? 0.68 -13.461 -4.328 1 97.88 110 SER A N 1
ATOM 850 C CA . SER A 1 110 ? 0.309 -12.578 -5.426 1 97.88 110 SER A CA 1
ATOM 851 C C . SER A 1 110 ? -1.14 -12.117 -5.305 1 97.88 110 SER A C 1
ATOM 853 O O . SER A 1 110 ? -1.572 -11.219 -6.02 1 97.88 110 SER A O 1
ATOM 855 N N . SER A 1 111 ? -1.886 -12.703 -4.371 1 97.06 111 SER A N 1
ATOM 856 C CA . SER A 1 111 ? -3.236 -12.211 -4.113 1 97.06 111 SER A CA 1
ATOM 857 C C . SER A 1 111 ? -3.217 -10.766 -3.623 1 97.06 111 SER A C 1
ATOM 859 O O . SER A 1 111 ? -4.18 -10.023 -3.82 1 97.06 111 SER A O 1
ATOM 861 N N . ALA A 1 112 ? -2.115 -10.398 -2.971 1 96.62 112 ALA A N 1
ATOM 862 C CA . ALA A 1 112 ? -1.973 -9.016 -2.527 1 96.62 112 ALA A CA 1
ATOM 863 C C . ALA A 1 112 ? -2.045 -8.055 -3.707 1 96.62 112 ALA A C 1
ATOM 865 O O . ALA A 1 112 ? -2.521 -6.922 -3.566 1 96.62 112 ALA A O 1
ATOM 866 N N . ILE A 1 113 ? -1.569 -8.516 -4.855 1 98 113 ILE A N 1
ATOM 867 C CA . ILE A 1 113 ? -1.623 -7.719 -6.074 1 98 113 ILE A CA 1
ATOM 868 C C . ILE A 1 113 ? -3.074 -7.547 -6.516 1 98 113 ILE A C 1
ATOM 870 O O . ILE A 1 113 ? -3.482 -6.453 -6.914 1 98 113 ILE A O 1
ATOM 874 N N . VAL A 1 114 ? -3.848 -8.57 -6.348 1 98 114 VAL A N 1
ATOM 875 C CA . VAL A 1 114 ? -5.258 -8.555 -6.723 1 98 114 VAL A CA 1
ATOM 876 C C . VAL A 1 114 ? -6.02 -7.578 -5.832 1 98 114 VAL A C 1
ATOM 878 O O . VAL A 1 114 ? -6.766 -6.73 -6.324 1 98 114 VAL A O 1
ATOM 881 N N . TRP A 1 115 ? -5.75 -7.68 -4.566 1 95.69 115 TRP A N 1
ATOM 882 C CA . TRP A 1 115 ? -6.422 -6.809 -3.611 1 95.69 115 TRP A CA 1
ATOM 883 C C . TRP A 1 115 ? -6.062 -5.348 -3.861 1 95.69 115 TRP A C 1
ATOM 885 O O . TRP A 1 115 ? -6.941 -4.48 -3.898 1 95.69 115 TRP A O 1
ATOM 895 N N . SER A 1 116 ? -4.785 -5.109 -4.07 1 94.69 116 SER A N 1
ATOM 896 C CA . SER A 1 116 ? -4.332 -3.754 -4.363 1 94.69 116 SER A CA 1
ATOM 897 C C . SER A 1 116 ? -4.945 -3.234 -5.66 1 94.69 116 SER A C 1
ATOM 899 O O . SER A 1 116 ? -5.309 -2.059 -5.75 1 94.69 116 SER A O 1
ATOM 901 N N . PHE A 1 117 ? -5.059 -4.09 -6.652 1 96.81 117 PHE A N 1
ATOM 902 C CA . PHE A 1 117 ? -5.652 -3.725 -7.934 1 96.81 117 PHE A CA 1
ATOM 903 C C . PHE A 1 117 ? -7.102 -3.285 -7.754 1 96.81 117 PHE A C 1
ATOM 905 O O . PHE A 1 117 ? -7.5 -2.234 -8.258 1 96.81 117 PHE A O 1
ATOM 912 N N . ILE A 1 118 ? -7.848 -4.02 -6.996 1 94.94 118 ILE A N 1
ATOM 913 C CA . ILE A 1 118 ? -9.258 -3.727 -6.758 1 94.94 118 ILE A CA 1
ATOM 914 C C . ILE A 1 118 ? -9.391 -2.408 -6 1 94.94 118 ILE A C 1
ATOM 916 O O . ILE A 1 118 ? -10.234 -1.576 -6.332 1 94.94 118 ILE A O 1
ATOM 920 N N . GLU A 1 119 ? -8.539 -2.252 -5.062 1 90.81 119 GLU A N 1
ATOM 921 C CA . GLU A 1 119 ? -8.602 -1.048 -4.242 1 90.81 119 GLU A CA 1
ATOM 922 C C . GLU A 1 119 ? -8.281 0.198 -5.062 1 90.81 119 GLU A C 1
ATOM 924 O O . GLU A 1 119 ? -8.922 1.236 -4.898 1 90.81 119 GLU A O 1
ATOM 929 N N . LEU A 1 120 ? -7.383 0.055 -5.945 1 89.19 120 LEU A N 1
ATOM 930 C CA . LEU A 1 120 ? -6.867 1.216 -6.664 1 89.19 120 LEU A CA 1
ATOM 931 C C . LEU A 1 120 ? -7.688 1.489 -7.918 1 89.19 120 LEU A C 1
ATOM 933 O O . LEU A 1 120 ? -7.93 2.646 -8.266 1 89.19 120 LEU A O 1
ATOM 937 N N . PHE A 1 121 ? -8.07 0.398 -8.609 1 92.25 121 PHE A N 1
ATOM 938 C CA . PHE A 1 121 ? -8.578 0.589 -9.961 1 92.25 121 PHE A CA 1
ATOM 939 C C . PHE A 1 121 ? -10.008 0.066 -10.078 1 92.25 121 PHE A C 1
ATOM 941 O O . PHE A 1 121 ? -10.617 0.166 -11.141 1 92.25 121 PHE A O 1
ATOM 948 N N . GLY A 1 122 ? -10.539 -0.432 -9.016 1 91.81 122 GLY A N 1
ATOM 949 C CA . GLY A 1 122 ? -11.867 -1.025 -9.078 1 91.81 122 GLY A CA 1
ATOM 950 C C . GLY A 1 122 ? -11.859 -2.436 -9.633 1 91.81 122 GLY A C 1
ATOM 951 O O . GLY A 1 122 ? -10.805 -3.047 -9.789 1 91.81 122 GLY A O 1
ATOM 952 N N . GLN A 1 123 ? -13.016 -2.98 -9.789 1 95.69 123 GLN A N 1
ATOM 953 C CA . GLN A 1 123 ? -13.094 -4.383 -10.172 1 95.69 123 GLN A CA 1
ATOM 954 C C . GLN A 1 123 ? -13.82 -4.547 -11.508 1 95.69 123 GLN A C 1
ATOM 956 O O . GLN A 1 123 ? -14.148 -5.664 -11.906 1 95.69 123 GLN A O 1
ATOM 961 N N . GLU A 1 124 ? -13.977 -3.436 -12.234 1 95.31 124 GLU A N 1
ATOM 962 C CA . GLU A 1 124 ? -14.734 -3.463 -13.484 1 95.31 124 GLU A CA 1
ATOM 963 C C . GLU A 1 124 ? -13.977 -4.203 -14.578 1 95.31 124 GLU A C 1
ATOM 965 O O . GLU A 1 124 ? -14.578 -4.777 -15.484 1 95.31 124 GLU A O 1
ATOM 970 N N . ARG A 1 125 ? -12.695 -4.23 -14.461 1 96.44 125 ARG A N 1
ATOM 971 C CA . ARG A 1 125 ? -11.875 -4.863 -15.492 1 96.44 125 ARG A CA 1
ATOM 972 C C . ARG A 1 125 ? -11.578 -6.316 -15.133 1 96.44 125 ARG A C 1
ATOM 974 O O . ARG A 1 125 ? -10.789 -6.977 -15.812 1 96.44 125 ARG A O 1
ATOM 981 N N . LEU A 1 126 ? -12.211 -6.824 -14.125 1 97.69 126 LEU A N 1
ATOM 982 C CA . LEU A 1 126 ? -12.031 -8.211 -13.695 1 97.69 126 LEU A CA 1
ATOM 983 C C . LEU A 1 126 ? -13.297 -9.023 -13.953 1 97.69 126 LEU A C 1
ATOM 985 O O . LEU A 1 126 ? -14.367 -8.703 -13.43 1 97.69 126 LEU A O 1
ATOM 989 N N . GLN A 1 127 ? -13.141 -10.016 -14.727 1 96.88 127 GLN A N 1
ATOM 990 C CA . GLN A 1 127 ? -14.266 -10.891 -15.055 1 96.88 127 GLN A CA 1
ATOM 991 C C . GLN A 1 127 ? -14.508 -11.906 -13.938 1 96.88 127 GLN A C 1
ATOM 993 O O . GLN A 1 127 ? -15.656 -12.164 -13.57 1 96.88 127 GLN A O 1
ATOM 998 N N . SER A 1 128 ? -13.5 -12.492 -13.508 1 98.31 128 SER A N 1
ATOM 999 C CA . SER A 1 128 ? -13.531 -13.414 -12.383 1 98.31 128 SER A CA 1
ATOM 1000 C C . SER A 1 128 ? -12.156 -13.57 -11.742 1 98.31 128 SER A C 1
ATOM 1002 O O . SER A 1 128 ? -11.156 -13.141 -12.312 1 98.31 128 SER A O 1
ATOM 1004 N N . LEU A 1 129 ? -12.172 -14.117 -10.508 1 98.56 129 LEU A N 1
ATOM 1005 C CA . LEU A 1 129 ? -10.93 -14.328 -9.766 1 98.56 129 LEU A CA 1
ATOM 1006 C C . LEU A 1 129 ? -10.773 -15.789 -9.375 1 98.56 129 LEU A C 1
ATOM 1008 O O . LEU A 1 129 ? -11.742 -16.438 -8.961 1 98.56 129 LEU A O 1
ATOM 1012 N N . VAL A 1 130 ? -9.594 -16.328 -9.594 1 98.56 130 VAL A N 1
ATOM 1013 C CA . VAL A 1 130 ? -9.18 -17.609 -9.016 1 98.56 130 VAL A CA 1
ATOM 1014 C C . VAL A 1 130 ? -8.008 -17.391 -8.07 1 98.56 130 VAL A C 1
ATOM 1016 O O . VAL A 1 130 ? -6.938 -16.922 -8.484 1 98.56 130 VAL A O 1
ATOM 1019 N N . LEU A 1 131 ? -8.227 -17.719 -6.828 1 97.75 131 LEU A N 1
ATOM 1020 C CA . LEU A 1 131 ? -7.203 -17.531 -5.801 1 97.75 131 LEU A CA 1
ATOM 1021 C C . LEU A 1 131 ? -6.715 -18.891 -5.281 1 97.75 131 LEU A C 1
ATOM 1023 O O . LEU A 1 131 ? -7.461 -19.609 -4.621 1 97.75 131 LEU A O 1
ATOM 1027 N N . ILE A 1 132 ? -5.43 -19.172 -5.562 1 96.5 132 ILE A N 1
ATOM 1028 C CA . ILE A 1 132 ? -4.84 -20.453 -5.16 1 96.5 132 ILE A CA 1
ATOM 1029 C C . ILE A 1 132 ? -3.98 -20.25 -3.914 1 96.5 132 ILE A C 1
ATOM 1031 O O . ILE A 1 132 ? -3.059 -19.422 -3.912 1 96.5 132 ILE A O 1
ATOM 1035 N N . GLU A 1 133 ? -4.254 -20.984 -2.85 1 93.06 133 GLU A N 1
ATOM 1036 C CA . GLU A 1 133 ? -3.461 -20.922 -1.626 1 93.06 133 GLU A CA 1
ATOM 1037 C C . GLU A 1 133 ? -3.252 -19.484 -1.167 1 93.06 133 GLU A C 1
ATOM 1039 O O . GLU A 1 133 ? -2.125 -19.078 -0.882 1 93.06 133 GLU A O 1
ATOM 1044 N N . SER A 1 134 ? -4.336 -18.75 -1.133 1 92.88 134 SER A N 1
ATOM 1045 C CA . SER A 1 134 ? -4.23 -17.312 -0.887 1 92.88 134 SER A CA 1
ATOM 1046 C C . SER A 1 134 ? -5.016 -16.906 0.355 1 92.88 134 SER A C 1
ATOM 1048 O O . SER A 1 134 ? -5.934 -17.609 0.776 1 92.88 134 SER A O 1
ATOM 1050 N N . ALA A 1 135 ? -4.598 -15.836 0.933 1 90.38 135 ALA A N 1
ATOM 1051 C CA . ALA A 1 135 ? -5.246 -15.258 2.105 1 90.38 135 ALA A CA 1
ATOM 1052 C C . ALA A 1 135 ? -5.301 -13.734 2.006 1 90.38 135 ALA A C 1
ATOM 1054 O O . ALA A 1 135 ? -4.672 -13.141 1.127 1 90.38 135 ALA A O 1
ATOM 1055 N N . ALA A 1 136 ? -6.164 -13.172 2.881 1 89.5 136 ALA A N 1
ATOM 1056 C CA . ALA A 1 136 ? -6.293 -11.719 2.906 1 89.5 136 ALA A CA 1
ATOM 1057 C C . ALA A 1 136 ? -5.199 -11.086 3.764 1 89.5 136 ALA A C 1
ATOM 1059 O O . ALA A 1 136 ? -4.973 -9.875 3.693 1 89.5 136 ALA A O 1
ATOM 1060 N N . VAL A 1 137 ? -4.602 -11.852 4.586 1 92.38 137 VAL A N 1
ATOM 1061 C CA . VAL A 1 137 ? -3.518 -11.406 5.453 1 92.38 137 VAL A CA 1
ATOM 1062 C C . VAL A 1 137 ? -2.551 -12.562 5.711 1 92.38 137 VAL A C 1
ATOM 1064 O O . VAL A 1 137 ? -2.975 -13.703 5.902 1 92.38 137 VAL A O 1
ATOM 1067 N N . TYR A 1 138 ? -1.208 -12.188 5.688 1 92.5 138 TYR A N 1
ATOM 1068 C CA . TYR A 1 138 ? -0.233 -13.273 5.742 1 92.5 138 TYR A CA 1
ATOM 1069 C C . TYR A 1 138 ? 0.601 -13.195 7.016 1 92.5 138 TYR A C 1
ATOM 1071 O O . TYR A 1 138 ? 1.357 -14.117 7.328 1 92.5 138 TYR A O 1
ATOM 1079 N N . ILE A 1 139 ? 0.458 -12.086 7.699 1 92.25 139 ILE A N 1
ATOM 1080 C CA . ILE A 1 139 ? 1.223 -11.898 8.93 1 92.25 139 ILE A CA 1
ATOM 1081 C C . ILE A 1 139 ? 0.288 -11.961 10.133 1 92.25 139 ILE A C 1
ATOM 1083 O O . ILE A 1 139 ? -0.669 -11.195 10.227 1 92.25 139 ILE A O 1
ATOM 1087 N N . LYS A 1 140 ? 0.573 -12.914 10.969 1 92.25 140 LYS A N 1
ATOM 1088 C CA . LYS A 1 140 ? -0.282 -13.07 12.148 1 92.25 140 LYS A CA 1
ATOM 1089 C C . LYS A 1 140 ? 0.035 -12.008 13.195 1 92.25 140 LYS A C 1
ATOM 1091 O O . LYS A 1 140 ? 1.158 -11.508 13.258 1 92.25 140 LYS A O 1
ATOM 1096 N N . GLN A 1 141 ? -0.939 -11.703 13.945 1 87.44 141 GLN A N 1
ATOM 1097 C CA . GLN A 1 141 ? -0.805 -10.75 15.039 1 87.44 141 GLN A CA 1
ATOM 1098 C C . GLN A 1 141 ? -0.943 -11.445 16.391 1 87.44 141 GLN A C 1
ATOM 1100 O O . GLN A 1 141 ? -1.663 -12.438 16.516 1 87.44 141 GLN A O 1
ATOM 1105 N N . SER A 1 142 ? -0.259 -10.867 17.391 1 84.94 142 SER A N 1
ATOM 1106 C CA . SER A 1 142 ? -0.182 -11.508 18.688 1 84.94 142 SER A CA 1
ATOM 1107 C C . SER A 1 142 ? -1.545 -11.531 19.375 1 84.94 142 SER A C 1
ATOM 1109 O O . SER A 1 142 ? -1.833 -12.43 20.172 1 84.94 142 SER A O 1
ATOM 1111 N N . HIS A 1 143 ? -2.404 -10.625 19.047 1 85.44 143 HIS A N 1
ATOM 1112 C CA . HIS A 1 143 ? -3.67 -10.508 19.766 1 85.44 143 HIS A CA 1
ATOM 1113 C C . HIS A 1 143 ? -4.746 -11.375 19.125 1 85.44 143 HIS A C 1
ATOM 1115 O O . HIS A 1 143 ? -5.863 -11.469 19.641 1 85.44 143 HIS A O 1
ATOM 1121 N N . TRP A 1 144 ? -4.453 -12.055 18.094 1 91.06 144 TRP A N 1
ATOM 1122 C CA . TRP A 1 144 ? -5.434 -12.891 17.406 1 91.06 144 TRP A CA 1
ATOM 1123 C C . TRP A 1 144 ? -5.781 -14.117 18.25 1 91.06 144 TRP A C 1
ATOM 1125 O O . TRP A 1 144 ? -4.902 -14.727 18.859 1 91.06 144 TRP A O 1
ATOM 1135 N N . SER A 1 145 ? -7.062 -14.477 18.234 1 93.56 145 SER A N 1
ATOM 1136 C CA . SER A 1 145 ? -7.512 -15.727 18.844 1 93.56 145 SER A CA 1
ATOM 1137 C C . SER A 1 145 ? -7.121 -16.938 17.984 1 93.56 145 SER A C 1
ATOM 1139 O O . SER A 1 145 ? -6.656 -16.781 16.859 1 93.56 145 SER A O 1
ATOM 1141 N N . LYS A 1 146 ? -7.297 -18.094 18.625 1 92.31 146 LYS A N 1
ATOM 1142 C CA . LYS A 1 146 ? -7.062 -19.328 17.875 1 92.31 146 LYS A CA 1
ATOM 1143 C C . LYS A 1 146 ? -7.969 -19.391 16.641 1 92.31 146 LYS A C 1
ATOM 1145 O O . LYS A 1 146 ? -7.559 -19.875 15.594 1 92.31 146 LYS A O 1
ATOM 1150 N N . GLU A 1 147 ? -9.117 -18.938 16.828 1 94.12 147 GLU A N 1
ATOM 1151 C CA . GLU A 1 147 ? -10.07 -18.922 15.727 1 94.12 147 GLU A CA 1
ATOM 1152 C C . GLU A 1 147 ? -9.633 -17.953 14.641 1 94.12 147 GLU A C 1
ATOM 1154 O O . GLU A 1 147 ? -9.719 -18.266 13.445 1 94.12 147 GLU A O 1
ATOM 1159 N N . ASP A 1 148 ? -9.094 -16.812 15.039 1 93.94 148 ASP A N 1
ATOM 1160 C CA . ASP A 1 148 ? -8.586 -15.836 14.078 1 93.94 148 ASP A CA 1
ATOM 1161 C C . ASP A 1 148 ? -7.434 -16.422 13.266 1 93.94 148 ASP A C 1
ATOM 1163 O O . ASP A 1 148 ? -7.383 -16.25 12.047 1 93.94 148 ASP A O 1
ATOM 1167 N N . LEU A 1 149 ? -6.648 -17.109 13.984 1 91.38 149 LEU A N 1
ATOM 1168 C CA . LEU A 1 149 ? -5.477 -17.703 13.344 1 91.38 149 LEU A CA 1
ATOM 1169 C C . LEU A 1 149 ? -5.883 -18.734 12.305 1 91.38 149 LEU A C 1
ATOM 1171 O O . LEU A 1 149 ? -5.262 -18.844 11.242 1 91.38 149 LEU A O 1
ATOM 1175 N N . ARG A 1 150 ? -6.922 -19.469 12.516 1 91.12 150 ARG A N 1
ATOM 1176 C CA . ARG A 1 150 ? -7.418 -20.469 11.586 1 91.12 150 ARG A CA 1
ATOM 1177 C C . ARG A 1 150 ? -8.109 -19.828 10.391 1 91.12 150 ARG A C 1
ATOM 1179 O O . ARG A 1 150 ? -7.961 -20.281 9.258 1 91.12 150 ARG A O 1
ATOM 1186 N N . ASN A 1 151 ? -8.719 -18.719 10.672 1 93.56 151 ASN A N 1
ATOM 1187 C CA . ASN A 1 151 ? -9.555 -18.078 9.656 1 93.56 151 ASN A CA 1
ATOM 1188 C C . ASN A 1 151 ? -8.734 -17.172 8.75 1 93.56 151 ASN A C 1
ATOM 1190 O O . ASN A 1 151 ? -8.914 -17.172 7.531 1 93.56 151 ASN A O 1
ATOM 1194 N N . TYR A 1 152 ? -7.859 -16.375 9.242 1 92.38 152 TYR A N 1
ATOM 1195 C CA . TYR A 1 152 ? -7.258 -15.273 8.5 1 92.38 152 TYR A CA 1
ATOM 1196 C C . TYR A 1 152 ? -6.109 -15.766 7.629 1 92.38 152 TYR A C 1
ATOM 1198 O O . TYR A 1 152 ? -5.871 -15.219 6.547 1 92.38 152 TYR A O 1
ATOM 1206 N N . GLY A 1 153 ? -5.375 -16.812 8.016 1 83.12 153 GLY A N 1
ATOM 1207 C CA . GLY A 1 153 ? -4.375 -17.391 7.137 1 83.12 153 GLY A CA 1
ATOM 1208 C C . GLY A 1 153 ? -2.951 -17.094 7.566 1 83.12 153 GLY A C 1
ATOM 1209 O O . GLY A 1 153 ? -2.018 -17.797 7.18 1 83.12 153 GLY A O 1
ATOM 1210 N N . GLY A 1 154 ? -2.746 -15.953 8.367 1 85.56 154 GLY A N 1
ATOM 1211 C CA . GLY A 1 154 ? -1.397 -15.641 8.812 1 85.56 154 GLY A CA 1
ATOM 1212 C C . GLY A 1 154 ? -0.774 -16.734 9.648 1 85.56 154 GLY A C 1
ATOM 1213 O O . GLY A 1 154 ? -1.349 -17.156 10.656 1 85.56 154 GLY A O 1
ATOM 1214 N N . GLN A 1 155 ? 0.471 -17.172 9.133 1 83.12 155 GLN A N 1
ATOM 1215 C CA . GLN A 1 155 ? 1.087 -18.312 9.805 1 83.12 155 GLN A CA 1
ATOM 1216 C C . GLN A 1 155 ? 2.281 -17.875 10.648 1 83.12 155 GLN A C 1
ATOM 1218 O O . GLN A 1 155 ? 2.711 -18.594 11.547 1 83.12 155 GLN A O 1
ATOM 1223 N N . GLN A 1 156 ? 2.791 -16.797 10.312 1 90.75 156 GLN A N 1
ATOM 1224 C CA . GLN A 1 156 ? 3.992 -16.312 10.977 1 90.75 156 GLN A CA 1
ATOM 1225 C C . GLN A 1 156 ? 3.859 -14.828 11.328 1 90.75 156 GLN A C 1
ATOM 1227 O O . GLN A 1 156 ? 3.123 -14.094 10.664 1 90.75 156 GLN A O 1
ATOM 1232 N N . THR A 1 157 ? 4.559 -14.492 12.438 1 90.44 157 THR A N 1
ATOM 1233 C CA . THR A 1 157 ? 4.691 -13.062 12.727 1 90.44 157 THR A CA 1
ATOM 1234 C C . THR A 1 157 ? 5.645 -12.398 11.742 1 90.44 157 THR A C 1
ATOM 1236 O O . THR A 1 157 ? 6.363 -13.078 11.008 1 90.44 157 THR A O 1
ATOM 1239 N N . MET A 1 158 ? 5.609 -11.102 11.789 1 90.06 158 MET A N 1
ATOM 1240 C CA . MET A 1 158 ? 6.527 -10.383 10.914 1 90.06 158 MET A CA 1
ATOM 1241 C C . MET A 1 158 ? 7.977 -10.703 11.266 1 90.06 158 MET A C 1
ATOM 1243 O O . MET A 1 158 ? 8.82 -10.852 10.383 1 90.06 158 MET A O 1
ATOM 1247 N N . GLU A 1 159 ? 8.289 -10.812 12.484 1 88.31 159 GLU A N 1
ATOM 1248 C CA . GLU A 1 159 ? 9.641 -11.133 12.93 1 88.31 159 GLU A CA 1
ATOM 1249 C C . GLU A 1 159 ? 10.07 -12.508 12.438 1 88.31 159 GLU A C 1
ATOM 1251 O O . GLU A 1 159 ? 11.18 -12.68 11.93 1 88.31 159 GLU A O 1
ATOM 1256 N N . GLU A 1 160 ? 9.195 -13.469 12.625 1 90.5 160 GLU A N 1
ATOM 1257 C CA . GLU A 1 160 ? 9.484 -14.82 12.141 1 90.5 160 GLU A CA 1
ATOM 1258 C C . GLU A 1 160 ? 9.672 -14.836 10.633 1 90.5 160 GLU A C 1
ATOM 1260 O O . GLU A 1 160 ? 10.539 -15.547 10.117 1 90.5 160 GLU A O 1
ATOM 1265 N N . PHE A 1 161 ? 8.828 -14.102 9.992 1 93.38 161 PHE A N 1
ATOM 1266 C CA . PHE A 1 161 ? 8.906 -14.008 8.539 1 93.38 161 PHE A CA 1
ATOM 1267 C C . PHE A 1 161 ? 10.242 -13.414 8.109 1 93.38 161 PHE A C 1
ATOM 1269 O O . PHE A 1 161 ? 10.906 -13.945 7.211 1 93.38 161 PHE A O 1
ATOM 1276 N N . ARG A 1 162 ? 10.688 -12.406 8.758 1 91.25 162 ARG A N 1
ATOM 1277 C CA . ARG A 1 162 ? 11.969 -11.758 8.461 1 91.25 162 ARG A CA 1
ATOM 1278 C C . ARG A 1 162 ? 13.133 -12.695 8.75 1 91.25 162 ARG A C 1
ATOM 1280 O O . ARG A 1 162 ? 14.133 -12.703 8.031 1 91.25 162 ARG A O 1
ATOM 1287 N N . ASP A 1 163 ? 12.992 -13.43 9.805 1 91.38 163 ASP A N 1
ATOM 1288 C CA . ASP A 1 163 ? 14.031 -14.398 10.133 1 91.38 163 ASP A CA 1
ATOM 1289 C C . ASP A 1 163 ? 14.188 -15.438 9.016 1 91.38 163 ASP A C 1
ATOM 1291 O O . ASP A 1 163 ? 15.312 -15.805 8.672 1 91.38 163 ASP A O 1
ATOM 1295 N N . MET A 1 164 ? 13.078 -15.875 8.555 1 92.12 164 MET A N 1
ATOM 1296 C CA . MET A 1 164 ? 13.102 -16.812 7.434 1 92.12 164 MET A CA 1
ATOM 1297 C C . MET A 1 164 ? 13.812 -16.203 6.227 1 92.12 164 MET A C 1
ATOM 1299 O O . MET A 1 164 ? 14.672 -16.844 5.621 1 92.12 164 MET A O 1
ATOM 1303 N N . LEU A 1 165 ? 13.461 -15 5.934 1 93.31 165 LEU A N 1
ATOM 1304 C CA . LEU A 1 165 ? 14.062 -14.32 4.785 1 93.31 165 LEU A CA 1
ATOM 1305 C C . LEU A 1 165 ? 15.555 -14.125 4.992 1 93.31 165 LEU A C 1
ATOM 1307 O O . LEU A 1 165 ? 16.344 -14.289 4.055 1 93.31 165 LEU A O 1
ATOM 1311 N N . THR A 1 166 ? 15.938 -13.781 6.191 1 90.5 166 THR A N 1
ATOM 1312 C CA . THR A 1 166 ? 17.344 -13.586 6.512 1 90.5 166 THR A CA 1
ATOM 1313 C C . THR A 1 166 ? 18.125 -14.883 6.324 1 90.5 166 THR A C 1
ATOM 1315 O O . THR A 1 166 ? 19.25 -14.867 5.832 1 90.5 166 THR A O 1
ATOM 1318 N N . ARG A 1 167 ? 17.547 -15.922 6.711 1 91.12 167 ARG A N 1
ATOM 1319 C CA . ARG A 1 167 ? 18.188 -17.219 6.531 1 91.12 167 ARG A CA 1
ATOM 1320 C C . ARG A 1 167 ? 18.359 -17.547 5.055 1 91.12 167 ARG A C 1
ATOM 1322 O O . ARG A 1 167 ? 19.359 -18.141 4.66 1 91.12 167 ARG A O 1
ATOM 1329 N N . MET A 1 168 ? 17.422 -17.156 4.281 1 92.5 168 MET A N 1
ATOM 1330 C CA . MET A 1 168 ? 17.516 -17.375 2.84 1 92.5 168 MET A CA 1
ATOM 1331 C C . MET A 1 168 ? 18.641 -16.562 2.23 1 92.5 168 MET A C 1
ATOM 1333 O O . MET A 1 168 ? 19.312 -17.016 1.299 1 92.5 168 MET A O 1
ATOM 1337 N N . GLU A 1 169 ? 18.859 -15.398 2.711 1 89.88 169 GLU A N 1
ATOM 1338 C CA . GLU A 1 169 ? 19.875 -14.492 2.168 1 89.88 169 GLU A CA 1
ATOM 1339 C C . GLU A 1 169 ? 21.266 -14.859 2.654 1 89.88 169 GLU A C 1
ATOM 1341 O O . GLU A 1 169 ? 22.266 -14.32 2.17 1 89.88 169 GLU A O 1
ATOM 1346 N N . SER A 1 170 ? 21.406 -15.859 3.385 1 82.31 170 SER A N 1
ATOM 1347 C CA . SER A 1 170 ? 22.719 -16.266 3.896 1 82.31 170 SER A CA 1
ATOM 1348 C C . SER A 1 170 ? 23.609 -16.766 2.773 1 82.31 170 SER A C 1
ATOM 1350 O O . SER A 1 170 ? 23.188 -17.547 1.925 1 82.31 170 SER A O 1
ATOM 1352 N N . SER A 1 171 ? 24.812 -16.156 2.693 1 74.19 171 SER A N 1
ATOM 1353 C CA . SER A 1 171 ? 25.812 -16.516 1.68 1 74.19 171 SER A CA 1
ATOM 1354 C C . SER A 1 171 ? 26.266 -17.969 1.84 1 74.19 171 SER A C 1
ATOM 1356 O O . SER A 1 171 ? 26.672 -18.609 0.866 1 74.19 171 SER A O 1
ATOM 1358 N N . THR A 1 172 ? 26.188 -18.422 2.979 1 75.62 172 THR A N 1
ATOM 1359 C CA . THR A 1 172 ? 26.75 -19.734 3.24 1 75.62 172 THR A CA 1
ATOM 1360 C C . THR A 1 172 ? 25.688 -20.828 3.074 1 75.62 172 THR A C 1
ATOM 1362 O O . THR A 1 172 ? 25.953 -21.875 2.479 1 75.62 172 THR A O 1
ATOM 1365 N N . ASP A 1 173 ? 24.531 -20.547 3.418 1 87.44 173 ASP A N 1
ATOM 1366 C CA . ASP A 1 173 ? 23.562 -21.641 3.535 1 87.44 173 ASP A CA 1
ATOM 1367 C C . ASP A 1 173 ? 22.219 -21.25 2.904 1 87.44 173 ASP A C 1
ATOM 1369 O O . ASP A 1 173 ? 21.234 -21.984 3.021 1 87.44 173 ASP A O 1
ATOM 1373 N N . GLY A 1 174 ? 22.234 -20.219 2.186 1 90 174 GLY A N 1
ATOM 1374 C CA . GLY A 1 174 ? 20.984 -19.703 1.67 1 90 174 GLY A CA 1
ATOM 1375 C C . GLY A 1 174 ? 20.312 -20.641 0.684 1 90 174 GLY A C 1
ATOM 1376 O O . GLY A 1 174 ? 19.109 -20.922 0.811 1 90 174 GLY A O 1
ATOM 1377 N N . GLU A 1 175 ? 21.094 -21.141 -0.24 1 91.56 175 GLU A N 1
ATOM 1378 C CA . GLU A 1 175 ? 20.547 -22.047 -1.249 1 91.56 175 GLU A CA 1
ATOM 1379 C C . GLU A 1 175 ? 20.047 -23.344 -0.619 1 91.56 175 GLU A C 1
ATOM 1381 O O . GLU A 1 175 ? 19 -23.859 -1.008 1 91.56 175 GLU A O 1
ATOM 1386 N N . ALA A 1 176 ? 20.797 -23.812 0.317 1 93.25 176 ALA A N 1
ATOM 1387 C CA . ALA A 1 176 ? 20.391 -25.031 1.017 1 93.25 176 ALA A CA 1
ATOM 1388 C C . ALA A 1 176 ? 19.078 -24.812 1.773 1 93.25 176 ALA A C 1
ATOM 1390 O O . ALA A 1 176 ? 18.219 -25.688 1.796 1 93.25 176 ALA A O 1
ATOM 1391 N N . TYR A 1 177 ? 18.984 -23.703 2.348 1 93.88 177 TYR A N 1
ATOM 1392 C CA . TYR A 1 177 ? 17.766 -23.391 3.074 1 93.88 177 TYR A CA 1
ATOM 1393 C C . TYR A 1 177 ? 16.578 -23.266 2.123 1 93.88 177 TYR A C 1
ATOM 1395 O O . TYR A 1 177 ? 15.484 -23.766 2.418 1 93.88 177 TYR A O 1
ATOM 1403 N N . VAL A 1 178 ? 16.781 -22.641 0.993 1 93.94 178 VAL A N 1
ATOM 1404 C CA . VAL A 1 178 ? 15.742 -22.516 -0.018 1 93.94 178 VAL A CA 1
ATOM 1405 C C . VAL A 1 178 ? 15.305 -23.906 -0.488 1 93.94 178 VAL A C 1
ATOM 1407 O O . VAL A 1 178 ? 14.109 -24.156 -0.656 1 93.94 178 VAL A O 1
ATOM 1410 N N . ARG A 1 179 ? 16.266 -24.766 -0.66 1 93.12 179 ARG A N 1
ATOM 1411 C CA . ARG A 1 179 ? 16 -26.156 -1.035 1 93.12 179 ARG A CA 1
ATOM 1412 C C . ARG A 1 179 ? 15.094 -26.828 -0.01 1 93.12 179 ARG A C 1
ATOM 1414 O O . ARG A 1 179 ? 14.102 -27.469 -0.373 1 93.12 179 ARG A O 1
ATOM 1421 N N . ASP A 1 180 ? 15.422 -26.625 1.235 1 91.62 180 ASP A N 1
ATOM 1422 C CA . ASP A 1 180 ? 14.648 -27.234 2.314 1 91.62 180 ASP A CA 1
ATOM 1423 C C . ASP A 1 180 ? 13.219 -26.672 2.336 1 91.62 180 ASP A C 1
ATOM 1425 O O . ASP A 1 180 ? 12.258 -27.422 2.498 1 91.62 180 ASP A O 1
ATOM 1429 N N . CYS A 1 181 ? 13.102 -25.406 2.18 1 90 181 CYS A N 1
ATOM 1430 C CA . CYS A 1 181 ? 11.789 -24.766 2.164 1 90 181 CYS A CA 1
ATOM 1431 C C . CYS A 1 181 ? 10.945 -25.297 1.016 1 90 181 CYS A C 1
ATOM 1433 O O . CYS A 1 181 ? 9.742 -25.547 1.186 1 90 181 CYS A O 1
ATOM 1435 N N . LEU A 1 182 ? 11.562 -25.422 -0.148 1 91.19 182 LEU A N 1
ATOM 1436 C CA . LEU A 1 182 ? 10.852 -25.938 -1.315 1 91.19 182 LEU A CA 1
ATOM 1437 C C . LEU A 1 182 ? 10.398 -27.375 -1.089 1 91.19 182 LEU A C 1
ATOM 1439 O O . LEU A 1 182 ? 9.266 -27.734 -1.416 1 91.19 182 LEU A O 1
ATOM 1443 N N . GLN A 1 183 ? 11.242 -28.141 -0.507 1 88.5 183 GLN A N 1
ATOM 1444 C CA . GLN A 1 183 ? 10.914 -29.531 -0.227 1 88.5 183 GLN A CA 1
ATOM 1445 C C . GLN A 1 183 ? 9.703 -29.641 0.699 1 88.5 183 GLN A C 1
ATOM 1447 O O . GLN A 1 183 ? 8.844 -30.5 0.51 1 88.5 183 GLN A O 1
ATOM 1452 N N . ASP A 1 184 ? 9.648 -28.734 1.614 1 85.06 184 ASP A N 1
ATOM 1453 C CA . ASP A 1 184 ? 8.562 -28.734 2.592 1 85.06 184 ASP A CA 1
ATOM 1454 C C . ASP A 1 184 ? 7.234 -28.375 1.934 1 85.06 184 ASP A C 1
ATOM 1456 O O . ASP A 1 184 ? 6.168 -28.641 2.494 1 85.06 184 ASP A O 1
ATOM 1460 N N . ARG A 1 185 ? 7.258 -27.781 0.796 1 85.88 185 ARG A N 1
ATOM 1461 C CA . ARG A 1 185 ? 6.047 -27.312 0.141 1 85.88 185 ARG A CA 1
ATOM 1462 C C . ARG A 1 185 ? 5.566 -28.297 -0.916 1 85.88 185 ARG A C 1
ATOM 1464 O O . ARG A 1 185 ? 4.57 -28.047 -1.6 1 85.88 185 ARG A O 1
ATOM 1471 N N . LEU A 1 186 ? 6.285 -29.375 -1.033 1 84.62 186 LEU A N 1
ATOM 1472 C CA . LEU A 1 186 ? 5.938 -30.422 -1.991 1 84.62 186 LEU A CA 1
ATOM 1473 C C . LEU A 1 186 ? 5.379 -31.641 -1.279 1 84.62 186 LEU A C 1
ATOM 1475 O O . LEU A 1 186 ? 5.801 -31.969 -0.165 1 84.62 186 LEU A O 1
ATOM 1479 N N . SER A 1 187 ? 4.309 -32.219 -1.827 1 74.06 187 SER A N 1
ATOM 1480 C CA . SER A 1 187 ? 3.691 -33.406 -1.224 1 74.06 187 SER A CA 1
ATOM 1481 C C . SER A 1 187 ? 4.211 -34.688 -1.858 1 74.06 187 SER A C 1
ATOM 1483 O O . SER A 1 187 ? 4.184 -35.75 -1.233 1 74.06 187 SER A O 1
ATOM 1485 N N . THR A 1 188 ? 4.367 -34.719 -3.129 1 66.44 188 THR A N 1
ATOM 1486 C CA . THR A 1 188 ? 4.738 -35.938 -3.848 1 66.44 188 THR A CA 1
ATOM 1487 C C . THR A 1 188 ? 6.258 -36.031 -3.959 1 66.44 188 THR A C 1
ATOM 1489 O O . THR A 1 188 ? 6.969 -35.031 -3.928 1 66.44 188 THR A O 1
ATOM 1492 N N . LYS A 1 189 ? 6.562 -37.219 -3.875 1 70.81 189 LYS A N 1
ATOM 1493 C CA . LYS A 1 189 ? 7.977 -37.469 -4.113 1 70.81 189 LYS A CA 1
ATOM 1494 C C . LYS A 1 189 ? 8.352 -37.188 -5.566 1 70.81 189 LYS A C 1
ATOM 1496 O O . LYS A 1 189 ? 7.891 -37.906 -6.477 1 70.81 189 LYS A O 1
ATOM 1501 N N . MET A 1 190 ? 8.828 -36.031 -5.824 1 80.06 190 MET A N 1
ATOM 1502 C CA . MET A 1 190 ? 9.383 -35.656 -7.125 1 80.06 190 MET A CA 1
ATOM 1503 C C . MET A 1 190 ? 10.758 -36.312 -7.328 1 80.06 190 MET A C 1
ATOM 1505 O O . MET A 1 190 ? 11.523 -36.438 -6.379 1 80.06 190 MET A O 1
ATOM 1509 N N . ASN A 1 191 ? 10.844 -36.875 -8.602 1 84.25 191 ASN A N 1
ATOM 1510 C CA . ASN A 1 191 ? 12.18 -37.375 -8.867 1 84.25 191 ASN A CA 1
ATOM 1511 C C . ASN A 1 191 ? 13.234 -36.281 -8.789 1 84.25 191 ASN A C 1
ATOM 1513 O O . ASN A 1 191 ? 12.898 -35.094 -8.867 1 84.25 191 ASN A O 1
ATOM 1517 N N . SER A 1 192 ? 14.359 -36.688 -8.609 1 88.12 192 SER A N 1
ATOM 1518 C CA . SER A 1 192 ? 15.453 -35.75 -8.336 1 88.12 192 SER A CA 1
ATOM 1519 C C . SER A 1 192 ? 15.633 -34.75 -9.484 1 88.12 192 SER A C 1
ATOM 1521 O O . SER A 1 192 ? 15.891 -33.562 -9.25 1 88.12 192 SER A O 1
ATOM 1523 N N . GLU A 1 193 ? 15.516 -35.25 -10.672 1 91 193 GLU A N 1
ATOM 1524 C CA . GLU A 1 193 ? 15.719 -34.375 -11.836 1 91 193 GLU A CA 1
ATOM 1525 C C . GLU A 1 193 ? 14.641 -33.312 -11.906 1 91 193 GLU A C 1
ATOM 1527 O O . GLU A 1 193 ? 14.953 -32.125 -12.141 1 91 193 GLU A O 1
ATOM 1532 N N . ASP A 1 194 ? 13.477 -33.688 -11.688 1 89.25 194 ASP A N 1
ATOM 1533 C CA . ASP A 1 194 ? 12.359 -32.75 -11.711 1 89.25 194 ASP A CA 1
ATOM 1534 C C . ASP A 1 194 ? 12.461 -31.734 -10.57 1 89.25 194 ASP A C 1
ATOM 1536 O O . ASP A 1 194 ? 12.172 -30.547 -10.75 1 89.25 194 ASP A O 1
ATOM 1540 N N . PHE A 1 195 ? 12.898 -32.25 -9.469 1 92.81 195 PHE A N 1
ATOM 1541 C CA . PHE A 1 195 ? 13.062 -31.375 -8.32 1 92.81 195 PHE A CA 1
ATOM 1542 C C . PHE A 1 195 ? 14.141 -30.328 -8.578 1 92.81 195 PHE A C 1
ATOM 1544 O O . PHE A 1 195 ? 13.961 -29.156 -8.266 1 92.81 195 PHE A O 1
ATOM 1551 N N . GLU A 1 196 ? 15.227 -30.797 -9.125 1 93.56 196 GLU A N 1
ATOM 1552 C CA . GLU A 1 196 ? 16.328 -29.875 -9.398 1 93.56 196 GLU A CA 1
ATOM 1553 C C . GLU A 1 196 ? 15.914 -28.812 -10.422 1 93.56 196 GLU A C 1
ATOM 1555 O O . GLU A 1 196 ? 16.312 -27.656 -10.32 1 93.56 196 GLU A O 1
ATOM 1560 N N . ALA A 1 197 ? 15.156 -29.234 -11.375 1 92.25 197 ALA A N 1
ATOM 1561 C CA . ALA A 1 197 ? 14.664 -28.281 -12.359 1 92.25 197 ALA A CA 1
ATOM 1562 C C . ALA A 1 197 ? 13.766 -27.234 -11.711 1 92.25 197 ALA A C 1
ATOM 1564 O O . ALA A 1 197 ? 13.875 -26.047 -12.016 1 92.25 197 ALA A O 1
ATOM 1565 N N . LEU A 1 198 ? 12.945 -27.703 -10.859 1 93.75 198 LEU A N 1
ATOM 1566 C CA . LEU A 1 198 ? 12.062 -26.812 -10.133 1 93.75 198 LEU A CA 1
ATOM 1567 C C . LEU A 1 198 ? 12.867 -25.859 -9.242 1 93.75 198 LEU A C 1
ATOM 1569 O O . LEU A 1 198 ? 12.586 -24.656 -9.203 1 93.75 198 LEU A O 1
ATOM 1573 N N . LEU A 1 199 ? 13.844 -26.406 -8.555 1 94.38 199 LEU A N 1
ATOM 1574 C CA . LEU A 1 199 ? 14.703 -25.609 -7.688 1 94.38 199 LEU A CA 1
ATOM 1575 C C . LEU A 1 199 ? 15.414 -24.516 -8.484 1 94.38 199 LEU A C 1
ATOM 1577 O O . LEU A 1 199 ? 15.539 -23.375 -8.016 1 94.38 199 LEU A O 1
ATOM 1581 N N . GLN A 1 200 ? 15.828 -24.859 -9.633 1 94.06 200 GLN A N 1
ATOM 1582 C CA . GLN A 1 200 ? 16.5 -23.891 -10.469 1 94.06 200 GLN A CA 1
ATOM 1583 C C . GLN A 1 200 ? 15.57 -22.734 -10.844 1 94.06 200 GLN A C 1
ATOM 1585 O O . GLN A 1 200 ? 15.992 -21.578 -10.898 1 94.06 200 GLN A O 1
ATOM 1590 N N . GLU A 1 201 ? 14.32 -23.047 -11.156 1 94.06 201 GLU A N 1
ATOM 1591 C CA . GLU A 1 201 ? 13.336 -22.016 -11.422 1 94.06 201 GLU A CA 1
ATOM 1592 C C . GLU A 1 201 ? 13.141 -21.109 -10.211 1 94.06 201 GLU A C 1
ATOM 1594 O O . GLU A 1 201 ? 13.07 -19.891 -10.344 1 94.06 201 GLU A O 1
ATOM 1599 N N . VAL A 1 202 ? 13.102 -21.688 -9.047 1 94.94 202 VAL A N 1
ATOM 1600 C CA . VAL A 1 202 ? 12.93 -20.953 -7.797 1 94.94 202 VAL A CA 1
ATOM 1601 C C . VAL A 1 202 ? 14.109 -20.016 -7.582 1 94.94 202 VAL A C 1
ATOM 1603 O O . VAL A 1 202 ? 13.938 -18.859 -7.215 1 94.94 202 VAL A O 1
ATOM 1606 N N . LEU A 1 203 ? 15.258 -20.516 -7.879 1 93.31 203 LEU A N 1
ATOM 1607 C CA . LEU A 1 203 ? 16.469 -19.75 -7.645 1 93.31 203 LEU A CA 1
ATOM 1608 C C . LEU A 1 203 ? 16.594 -18.594 -8.633 1 93.31 203 LEU A C 1
ATOM 1610 O O . LEU A 1 203 ? 17.312 -17.625 -8.375 1 93.31 203 LEU A O 1
ATOM 1614 N N . GLN A 1 204 ? 15.852 -18.688 -9.727 1 91.94 204 GLN A N 1
ATOM 1615 C CA . GLN A 1 204 ? 15.805 -17.578 -10.68 1 91.94 204 GLN A CA 1
ATOM 1616 C C . GLN A 1 204 ? 15.078 -16.375 -10.086 1 91.94 204 GLN A C 1
ATOM 1618 O O . GLN A 1 204 ? 15.164 -15.266 -10.617 1 91.94 204 GLN A O 1
ATOM 1623 N N . CYS A 1 205 ? 14.438 -16.562 -9.047 1 93.44 205 CYS A N 1
ATOM 1624 C CA . CYS A 1 205 ? 13.75 -15.469 -8.359 1 93.44 205 CYS A CA 1
ATOM 1625 C C . CYS A 1 205 ? 14.664 -14.797 -7.344 1 93.44 205 CYS A C 1
ATOM 1627 O O . CYS A 1 205 ? 14.234 -13.922 -6.59 1 93.44 205 CYS A O 1
ATOM 1629 N N . ARG A 1 206 ? 15.828 -15.219 -7.199 1 89.06 206 ARG A N 1
ATOM 1630 C CA . ARG A 1 206 ? 16.938 -14.609 -6.465 1 89.06 206 ARG A CA 1
ATOM 1631 C C . ARG A 1 206 ? 16.594 -14.461 -4.984 1 89.06 206 ARG A C 1
ATOM 1633 O O . ARG A 1 206 ? 16.766 -13.383 -4.41 1 89.06 206 ARG A O 1
ATOM 1640 N N . PRO A 1 207 ? 16.203 -15.477 -4.379 1 85.69 207 PRO A N 1
ATOM 1641 C CA . PRO A 1 207 ? 15.938 -15.414 -2.939 1 85.69 207 PRO A CA 1
ATOM 1642 C C . PRO A 1 207 ? 17.203 -15.195 -2.109 1 85.69 207 PRO A C 1
ATOM 1644 O O . PRO A 1 207 ? 17.141 -14.586 -1.037 1 85.69 207 PRO A O 1
ATOM 1647 N N . VAL A 1 208 ? 18.312 -15.547 -2.629 1 85.62 208 VAL A N 1
ATOM 1648 C CA . VAL A 1 208 ? 19.547 -15.523 -1.854 1 85.62 208 VAL A CA 1
ATOM 1649 C C . VAL A 1 208 ? 20.188 -14.141 -1.939 1 85.62 208 VAL A C 1
ATOM 1651 O O . VAL A 1 208 ? 20.891 -13.719 -1.023 1 85.62 208 VAL A O 1
ATOM 1654 N N . ASP A 1 209 ? 19.859 -13.398 -3.008 1 85.56 209 ASP A N 1
ATOM 1655 C CA . ASP A 1 209 ? 20.469 -12.094 -3.221 1 85.56 209 ASP A CA 1
ATOM 1656 C C . ASP A 1 209 ? 19.609 -10.984 -2.631 1 85.56 209 ASP A C 1
ATOM 1658 O O . ASP A 1 209 ? 19.938 -9.797 -2.754 1 85.56 209 ASP A O 1
ATOM 1662 N N . GLY A 1 210 ? 18.531 -11.312 -2.119 1 87.38 210 GLY A N 1
ATOM 1663 C CA . GLY A 1 210 ? 17.734 -10.32 -1.407 1 87.38 210 GLY A CA 1
ATOM 1664 C C . GLY A 1 210 ? 16.578 -9.789 -2.221 1 87.38 210 GLY A C 1
ATOM 1665 O O . GLY A 1 210 ? 15.625 -9.234 -1.666 1 87.38 210 GLY A O 1
ATOM 1666 N N . ILE A 1 211 ? 16.547 -9.969 -3.508 1 87.38 211 ILE A N 1
ATOM 1667 C CA . ILE A 1 211 ? 15.469 -9.469 -4.352 1 87.38 211 ILE A CA 1
ATOM 1668 C C . ILE A 1 211 ? 14.164 -10.188 -4.012 1 87.38 211 ILE A C 1
ATOM 1670 O O . ILE A 1 211 ? 13.125 -9.547 -3.83 1 87.38 211 ILE A O 1
ATOM 1674 N N . GLY A 1 212 ? 14.273 -11.469 -3.947 1 90.44 212 GLY A N 1
ATOM 1675 C CA . GLY A 1 212 ? 13.109 -12.234 -3.537 1 90.44 212 GLY A CA 1
ATOM 1676 C C . GLY A 1 212 ? 12.555 -11.812 -2.189 1 90.44 212 GLY A C 1
ATOM 1677 O O . GLY A 1 212 ? 11.344 -11.82 -1.98 1 90.44 212 GLY A O 1
ATOM 1678 N N . ASN A 1 213 ? 13.43 -11.375 -1.365 1 90.38 213 ASN A N 1
ATOM 1679 C CA . ASN A 1 213 ? 13.039 -10.945 -0.028 1 90.38 213 ASN A CA 1
ATOM 1680 C C . ASN A 1 213 ? 12.266 -9.625 -0.069 1 90.38 213 ASN A C 1
ATOM 1682 O O . ASN A 1 213 ? 11.273 -9.461 0.637 1 90.38 213 ASN A O 1
ATOM 1686 N N . LYS A 1 214 ? 12.727 -8.742 -0.844 1 91.5 214 LYS A N 1
ATOM 1687 C CA . LYS A 1 214 ? 12.023 -7.477 -1.011 1 91.5 214 LYS A CA 1
ATOM 1688 C C . LYS A 1 214 ? 10.602 -7.703 -1.515 1 91.5 214 LYS A C 1
ATOM 1690 O O . LYS A 1 214 ? 9.656 -7.09 -1.014 1 91.5 214 LYS A O 1
ATOM 1695 N N . LEU A 1 215 ? 10.508 -8.555 -2.438 1 95.12 215 LEU A N 1
ATOM 1696 C CA . LEU A 1 215 ? 9.195 -8.867 -2.994 1 95.12 215 LEU A CA 1
ATOM 1697 C C . LEU A 1 215 ? 8.289 -9.492 -1.938 1 95.12 215 LEU A C 1
ATOM 1699 O O . LEU A 1 215 ? 7.129 -9.109 -1.804 1 95.12 215 LEU A O 1
ATOM 1703 N N . ALA A 1 216 ? 8.828 -10.422 -1.227 1 95.62 216 ALA A N 1
ATOM 1704 C CA . ALA A 1 216 ? 8.047 -11.086 -0.184 1 95.62 216 ALA A CA 1
ATOM 1705 C C . ALA A 1 216 ? 7.523 -10.078 0.835 1 95.62 216 ALA A C 1
ATOM 1707 O O . ALA A 1 216 ? 6.336 -10.086 1.17 1 95.62 216 ALA A O 1
ATOM 1708 N N . LEU A 1 217 ? 8.383 -9.234 1.252 1 92.56 217 LEU A N 1
ATOM 1709 C CA . LEU A 1 217 ? 8 -8.242 2.25 1 92.56 217 LEU A CA 1
ATOM 1710 C C . LEU A 1 217 ? 6.949 -7.285 1.697 1 92.56 217 LEU A C 1
ATOM 1712 O O . LEU A 1 217 ? 6.02 -6.898 2.41 1 92.56 217 LEU A O 1
ATOM 1716 N N . GLY A 1 218 ? 7.078 -6.918 0.484 1 93.5 218 GLY A N 1
ATOM 1717 C CA . GLY A 1 218 ? 6.105 -6.039 -0.15 1 93.5 218 GLY A CA 1
ATOM 1718 C C . GLY A 1 218 ? 4.734 -6.668 -0.285 1 93.5 218 GLY A C 1
ATOM 1719 O O . GLY A 1 218 ? 3.719 -5.969 -0.251 1 93.5 218 GLY A O 1
ATOM 1720 N N . LEU A 1 219 ? 4.707 -7.926 -0.35 1 95.75 219 LEU A N 1
ATOM 1721 C CA . LEU A 1 219 ? 3.449 -8.617 -0.626 1 95.75 219 LEU A CA 1
ATOM 1722 C C . LEU A 1 219 ? 2.742 -8.992 0.67 1 95.75 219 LEU A C 1
ATOM 1724 O O . LEU A 1 219 ? 1.546 -9.289 0.665 1 95.75 219 LEU A O 1
ATOM 1728 N N . VAL A 1 220 ? 3.439 -8.961 1.782 1 94.5 220 VAL A N 1
ATOM 1729 C CA . VAL A 1 220 ? 2.797 -9.406 3.014 1 94.5 220 VAL A CA 1
ATOM 1730 C C . VAL A 1 220 ? 2.52 -8.211 3.916 1 94.5 220 VAL A C 1
ATOM 1732 O O . VAL A 1 220 ? 1.962 -8.359 5.004 1 94.5 220 VAL A O 1
ATOM 1735 N N . ALA A 1 221 ? 2.822 -7.039 3.482 1 90.19 221 ALA A N 1
ATOM 1736 C CA . ALA A 1 221 ? 2.867 -5.859 4.34 1 90.19 221 ALA A CA 1
ATOM 1737 C C . ALA A 1 221 ? 1.464 -5.441 4.773 1 90.19 221 ALA A C 1
ATOM 1739 O O . ALA A 1 221 ? 1.271 -4.965 5.891 1 90.19 221 ALA A O 1
ATOM 1740 N N . GLU A 1 222 ? 0.504 -5.699 3.922 1 90.12 222 GLU A N 1
ATOM 1741 C CA . GLU A 1 222 ? -0.82 -5.137 4.172 1 90.12 222 GLU A CA 1
ATOM 1742 C C . GLU A 1 222 ? -1.806 -6.215 4.605 1 90.12 222 GLU A C 1
ATOM 1744 O O . GLU A 1 222 ? -1.612 -7.395 4.312 1 90.12 222 GLU A O 1
ATOM 1749 N N . ASP A 1 223 ? -2.814 -5.73 5.344 1 91.06 223 ASP A N 1
ATOM 1750 C CA . ASP A 1 223 ? -3.998 -6.496 5.723 1 91.06 223 ASP A CA 1
ATOM 1751 C C . ASP A 1 223 ? -5.207 -6.09 4.887 1 91.06 223 ASP A C 1
ATOM 1753 O O . ASP A 1 223 ? -5.672 -4.953 4.969 1 91.06 223 ASP A O 1
ATOM 1757 N N . TYR A 1 224 ? -5.719 -7.09 4.105 1 92.31 224 TYR A N 1
ATOM 1758 C CA . TYR A 1 224 ? -6.773 -6.738 3.162 1 92.31 224 TYR A CA 1
ATOM 1759 C C . TYR A 1 224 ? -8.117 -7.297 3.615 1 92.31 224 TYR A C 1
ATOM 1761 O O . TYR A 1 224 ? -9.07 -7.355 2.83 1 92.31 224 TYR A O 1
ATOM 1769 N N . ARG A 1 225 ? -8.289 -7.695 4.844 1 92.25 225 ARG A N 1
ATOM 1770 C CA . ARG A 1 225 ? -9.523 -8.289 5.332 1 92.25 225 ARG A CA 1
ATOM 1771 C C . ARG A 1 225 ? -10.695 -7.324 5.188 1 92.25 225 ARG A C 1
ATOM 1773 O O . ARG A 1 225 ? -11.812 -7.734 4.859 1 92.25 225 ARG A O 1
ATOM 1780 N N . ASP A 1 226 ? -10.438 -6.113 5.336 1 88.56 226 ASP A N 1
ATOM 1781 C CA . ASP A 1 226 ? -11.492 -5.102 5.273 1 88.56 226 ASP A CA 1
ATOM 1782 C C . ASP A 1 226 ? -12.008 -4.93 3.846 1 88.56 226 ASP A C 1
ATOM 1784 O O . ASP A 1 226 ? -13.094 -4.391 3.635 1 88.56 226 ASP A O 1
ATOM 1788 N N . LEU A 1 227 ? -11.25 -5.348 2.912 1 91.38 227 LEU A N 1
ATOM 1789 C CA . LEU A 1 227 ? -11.609 -5.184 1.507 1 91.38 227 LEU A CA 1
ATOM 1790 C C . LEU A 1 227 ? -12.516 -6.32 1.044 1 91.38 227 LEU A C 1
ATOM 1792 O O . LEU A 1 227 ? -13.312 -6.148 0.118 1 91.38 227 LEU A O 1
ATOM 1796 N N . LEU A 1 228 ? -12.477 -7.453 1.654 1 94.19 228 LEU A N 1
ATOM 1797 C CA . LEU A 1 228 ? -13.078 -8.688 1.162 1 94.19 228 LEU A CA 1
ATOM 1798 C C . LEU A 1 228 ? -14.586 -8.516 0.975 1 94.19 228 LEU A C 1
ATOM 1800 O O . LEU A 1 228 ? -15.125 -8.883 -0.069 1 94.19 228 LEU A O 1
ATOM 1804 N N . PRO A 1 229 ? -15.281 -7.836 1.883 1 93.38 229 PRO A N 1
ATOM 1805 C CA . PRO A 1 229 ? -16.734 -7.719 1.721 1 93.38 229 PRO A CA 1
ATOM 1806 C C . PRO A 1 229 ? -17.125 -6.855 0.523 1 93.38 229 PRO A C 1
ATOM 1808 O O . PRO A 1 229 ? -18.281 -6.887 0.084 1 93.38 229 PRO A O 1
ATOM 1811 N N . THR A 1 230 ? -16.172 -6.094 0.019 1 90.5 230 THR A N 1
ATOM 1812 C CA . THR A 1 230 ? -16.469 -5.199 -1.093 1 90.5 230 THR A CA 1
ATOM 1813 C C . THR A 1 230 ? -16.234 -5.898 -2.428 1 90.5 230 THR A C 1
ATOM 1815 O O . THR A 1 230 ? -16.609 -5.379 -3.482 1 90.5 230 THR A O 1
ATOM 1818 N N . VAL A 1 231 ? -15.664 -7.055 -2.418 1 95.19 231 VAL A N 1
ATOM 1819 C CA . VAL A 1 231 ? -15.344 -7.781 -3.643 1 95.19 231 VAL A CA 1
ATOM 1820 C C . VAL A 1 231 ? -16.594 -8.469 -4.18 1 95.19 231 VAL A C 1
ATOM 1822 O O . VAL A 1 231 ? -17.156 -9.359 -3.525 1 95.19 231 VAL A O 1
ATOM 1825 N N . ARG A 1 232 ? -16.938 -8.086 -5.395 1 96.44 232 ARG A N 1
ATOM 1826 C CA . ARG A 1 232 ? -18.172 -8.594 -5.984 1 96.44 232 ARG A CA 1
ATOM 1827 C C . ARG A 1 232 ? -17.875 -9.484 -7.184 1 96.44 232 ARG A C 1
ATOM 1829 O O . ARG A 1 232 ? -18.766 -10.195 -7.668 1 96.44 232 ARG A O 1
ATOM 1836 N N . VAL A 1 233 ? -16.703 -9.43 -7.656 1 97.44 233 VAL A N 1
ATOM 1837 C CA . VAL A 1 233 ? -16.312 -10.258 -8.797 1 97.44 233 VAL A CA 1
ATOM 1838 C C . VAL A 1 233 ? -16.406 -11.734 -8.422 1 97.44 233 VAL A C 1
ATOM 1840 O O . VAL A 1 233 ? -15.969 -12.133 -7.34 1 97.44 233 VAL A O 1
ATOM 1843 N N . PRO A 1 234 ? -17.078 -12.57 -9.352 1 98.38 234 PRO A N 1
ATOM 1844 C CA . PRO A 1 234 ? -17.078 -14 -9.055 1 98.38 234 PRO A CA 1
ATOM 1845 C C . PRO A 1 234 ? -15.672 -14.531 -8.742 1 98.38 234 PRO A C 1
ATOM 1847 O O . PRO A 1 234 ? -14.727 -14.273 -9.492 1 98.38 234 PRO A O 1
ATOM 1850 N N . THR A 1 235 ? -15.586 -15.25 -7.57 1 98.62 235 THR A N 1
ATOM 1851 C CA . THR A 1 235 ? -14.266 -15.656 -7.105 1 98.62 235 THR A CA 1
ATOM 1852 C C . THR A 1 235 ? -14.266 -17.125 -6.688 1 98.62 235 THR A C 1
ATOM 1854 O O . THR A 1 235 ? -15.203 -17.578 -6.035 1 98.62 235 THR A O 1
ATOM 1857 N N . MET A 1 236 ? -13.281 -17.844 -7.109 1 98.44 236 MET A N 1
ATOM 1858 C CA . MET A 1 236 ? -13.016 -19.203 -6.652 1 98.44 236 MET A CA 1
ATOM 1859 C C . MET A 1 236 ? -11.734 -19.266 -5.828 1 98.44 236 MET A C 1
ATOM 1861 O O . MET A 1 236 ? -10.656 -18.938 -6.328 1 98.44 236 MET A O 1
ATOM 1865 N N . CYS A 1 237 ? -11.906 -19.641 -4.582 1 97.56 237 CYS A N 1
ATOM 1866 C CA . CYS A 1 237 ? -10.75 -19.922 -3.738 1 97.56 237 CYS A CA 1
ATOM 1867 C C . CYS A 1 237 ? -10.406 -21.406 -3.76 1 97.56 237 CYS A C 1
ATOM 1869 O O . CYS A 1 237 ? -11.289 -22.25 -3.586 1 97.56 237 CYS A O 1
ATOM 1871 N N . ILE A 1 238 ? -9.109 -21.719 -3.994 1 96.5 238 ILE A N 1
ATOM 1872 C CA . ILE A 1 238 ? -8.695 -23.109 -4.051 1 96.5 238 ILE A CA 1
ATOM 1873 C C . ILE A 1 238 ? -7.574 -23.359 -3.045 1 96.5 238 ILE A C 1
ATOM 1875 O O . ILE A 1 238 ? -6.52 -22.734 -3.115 1 96.5 238 ILE A O 1
ATOM 1879 N N . GLY A 1 239 ? -7.84 -24.219 -2.066 1 93.75 239 GLY A N 1
ATOM 1880 C CA . GLY A 1 239 ? -6.832 -24.688 -1.129 1 93.75 239 GLY A CA 1
ATOM 1881 C C . GLY A 1 239 ? -6.355 -26.094 -1.419 1 93.75 239 GLY A C 1
ATOM 1882 O O . GLY A 1 239 ? -6.84 -26.75 -2.355 1 93.75 239 GLY A O 1
ATOM 1883 N N . ALA A 1 240 ? -5.305 -26.469 -0.657 1 90.44 240 ALA A N 1
ATOM 1884 C CA . ALA A 1 240 ? -4.797 -27.844 -0.745 1 90.44 240 ALA A CA 1
ATOM 1885 C C . ALA A 1 240 ? -4.957 -28.578 0.584 1 90.44 240 ALA A C 1
ATOM 1887 O O . ALA A 1 240 ? -4.816 -27.969 1.651 1 90.44 240 ALA A O 1
ATOM 1888 N N . ASN A 1 241 ? -5.156 -29.844 0.521 1 85.06 241 ASN A N 1
ATOM 1889 C CA . ASN A 1 241 ? -5.469 -30.625 1.713 1 85.06 241 ASN A CA 1
ATOM 1890 C C . ASN A 1 241 ? -4.258 -30.75 2.635 1 85.06 241 ASN A C 1
ATOM 1892 O O . ASN A 1 241 ? -4.41 -30.938 3.844 1 85.06 241 ASN A O 1
ATOM 1896 N N . HIS A 1 242 ? -3.07 -30.609 2.131 1 82.5 242 HIS A N 1
ATOM 1897 C CA . HIS A 1 242 ? -1.871 -30.75 2.947 1 82.5 242 HIS A CA 1
ATOM 1898 C C . HIS A 1 242 ? -1.059 -29.469 2.961 1 82.5 242 HIS A C 1
ATOM 1900 O O . HIS A 1 242 ? 0.172 -29.5 3.031 1 82.5 242 HIS A O 1
ATOM 1906 N N . SER A 1 243 ? -1.668 -28.359 2.854 1 83.5 243 SER A N 1
ATOM 1907 C CA . SER A 1 243 ? -1.024 -27.047 2.875 1 83.5 243 SER A CA 1
ATOM 1908 C C . SER A 1 243 ? -0.733 -26.594 4.301 1 83.5 243 SER A C 1
ATOM 1910 O O . SER A 1 243 ? -1.462 -26.953 5.23 1 83.5 243 SER A O 1
ATOM 1912 N N . PRO A 1 244 ? 0.321 -25.828 4.379 1 78.69 244 PRO A N 1
ATOM 1913 C CA . PRO A 1 244 ? 0.532 -25.203 5.691 1 78.69 244 PRO A CA 1
ATOM 1914 C C . PRO A 1 244 ? -0.533 -24.156 6.027 1 78.69 244 PRO A C 1
ATOM 1916 O O . PRO A 1 244 ? -0.694 -23.797 7.191 1 78.69 244 PRO A O 1
ATOM 1919 N N . ILE A 1 245 ? -1.195 -23.625 5.09 1 82.56 245 ILE A N 1
ATOM 1920 C CA . ILE A 1 245 ? -2.312 -22.719 5.332 1 82.56 245 ILE A CA 1
ATOM 1921 C C . ILE A 1 245 ? -3.51 -23.5 5.863 1 82.56 245 ILE A C 1
ATOM 1923 O O . ILE A 1 245 ? -3.949 -24.484 5.246 1 82.56 245 ILE A O 1
ATOM 1927 N N . PRO A 1 246 ? -4.023 -23.062 6.965 1 86.44 246 PRO A N 1
ATOM 1928 C CA . PRO A 1 246 ? -5.188 -23.766 7.496 1 86.44 246 PRO A CA 1
ATOM 1929 C C . PRO A 1 246 ? -6.34 -23.859 6.496 1 86.44 246 PRO A C 1
ATOM 1931 O O . PRO A 1 246 ? -6.637 -22.875 5.812 1 86.44 246 PRO A O 1
ATOM 1934 N N . PRO A 1 247 ? -6.938 -25 6.461 1 88 247 PRO A N 1
ATOM 1935 C CA . PRO A 1 247 ? -8.008 -25.188 5.48 1 88 247 PRO A CA 1
ATOM 1936 C C . PRO A 1 247 ? -9.172 -24.219 5.699 1 88 247 PRO A C 1
ATOM 1938 O O . PRO A 1 247 ? -9.922 -23.922 4.762 1 88 247 PRO A O 1
ATOM 1941 N N . GLU A 1 248 ? -9.312 -23.734 6.867 1 93 248 GLU A N 1
ATOM 1942 C CA . GLU A 1 248 ? -10.375 -22.781 7.18 1 93 248 GLU A CA 1
ATOM 1943 C C . GLU A 1 248 ? -10.156 -21.453 6.477 1 93 248 GLU A C 1
ATOM 1945 O O . GLU A 1 248 ? -11.109 -20.734 6.18 1 93 248 GLU A O 1
ATOM 1950 N N . SER A 1 249 ? -8.953 -21.188 6.184 1 93.31 249 SER A N 1
ATOM 1951 C CA . SER A 1 249 ? -8.602 -19.859 5.719 1 93.31 249 SER A CA 1
ATOM 1952 C C . SER A 1 249 ? -9.18 -19.578 4.332 1 93.31 249 SER A C 1
ATOM 1954 O O . SER A 1 249 ? -9.891 -18.594 4.129 1 93.31 249 SER A O 1
ATOM 1956 N N . PRO A 1 250 ? -8.945 -20.469 3.352 1 93.56 250 PRO A N 1
ATOM 1957 C CA . PRO A 1 250 ? -9.57 -20.234 2.049 1 93.56 250 PRO A CA 1
ATOM 1958 C C . PRO A 1 250 ? -11.094 -20.172 2.127 1 93.56 250 PRO A C 1
ATOM 1960 O O . PRO A 1 250 ? -11.727 -19.359 1.445 1 93.56 250 PRO A O 1
ATOM 1963 N N . SER A 1 251 ? -11.648 -21 2.953 1 95.12 251 SER A N 1
ATOM 1964 C CA . SER A 1 251 ? -13.094 -21.016 3.129 1 95.12 251 SER A CA 1
ATOM 1965 C C . SER A 1 251 ? -13.594 -19.703 3.754 1 95.12 251 SER A C 1
ATOM 1967 O O . SER A 1 251 ? -14.609 -19.156 3.328 1 95.12 251 SER A O 1
ATOM 1969 N N . TRP A 1 252 ? -12.898 -19.312 4.719 1 96.75 252 TRP A N 1
ATOM 1970 C CA . TRP A 1 252 ? -13.25 -18.062 5.379 1 96.75 252 TRP A CA 1
ATOM 1971 C C . TRP A 1 252 ? -13.133 -16.891 4.414 1 96.75 252 TRP A C 1
ATOM 1973 O O . TRP A 1 252 ? -14.023 -16.031 4.359 1 96.75 252 TRP A O 1
ATOM 1983 N N . THR A 1 253 ? -12.055 -16.828 3.67 1 96.5 253 THR A N 1
ATOM 1984 C CA . THR A 1 253 ? -11.844 -15.766 2.689 1 96.5 253 THR A CA 1
ATOM 1985 C C . THR A 1 253 ? -12.992 -15.719 1.688 1 96.5 253 THR A C 1
ATOM 1987 O O . THR A 1 253 ? -13.539 -14.648 1.415 1 96.5 253 THR A O 1
ATOM 1990 N N . ALA A 1 254 ? -13.398 -16.844 1.212 1 97.56 254 ALA A N 1
ATOM 1991 C CA . ALA A 1 254 ? -14.516 -16.922 0.268 1 97.56 254 ALA A CA 1
ATOM 1992 C C . ALA A 1 254 ? -15.812 -16.422 0.901 1 97.56 254 ALA A C 1
ATOM 1994 O O . ALA A 1 254 ? -16.578 -15.695 0.271 1 97.56 254 ALA A O 1
ATOM 1995 N N . ALA A 1 255 ? -15.992 -16.75 2.125 1 97.25 255 ALA A N 1
ATOM 1996 C CA . ALA A 1 255 ? -17.234 -16.438 2.82 1 97.25 255 ALA A CA 1
ATOM 1997 C C . ALA A 1 255 ? -17.375 -14.938 3.039 1 97.25 255 ALA A C 1
ATOM 1999 O O . ALA A 1 255 ? -18.484 -14.445 3.27 1 97.25 255 ALA A O 1
ATOM 2000 N N . GLN A 1 256 ? -16.266 -14.242 2.996 1 96.12 256 GLN A N 1
ATOM 2001 C CA . GLN A 1 256 ? -16.312 -12.805 3.24 1 96.12 256 GLN A CA 1
ATOM 2002 C C . GLN A 1 256 ? -16.75 -12.047 1.987 1 96.12 256 GLN A C 1
ATOM 2004 O O . GLN A 1 256 ? -17.156 -10.891 2.066 1 96.12 256 GLN A O 1
ATOM 2009 N N . MET A 1 257 ? -16.562 -12.625 0.826 1 96.75 257 MET A N 1
ATOM 2010 C CA . MET A 1 257 ? -16.812 -11.945 -0.444 1 96.75 257 MET A CA 1
ATOM 2011 C C . MET A 1 257 ? -18.25 -12.188 -0.908 1 96.75 257 MET A C 1
ATOM 2013 O O . MET A 1 257 ? -18.922 -13.102 -0.421 1 96.75 257 MET A O 1
ATOM 2017 N N . VAL A 1 258 ? -18.766 -11.367 -1.835 1 96.56 258 VAL A N 1
ATOM 2018 C CA . VAL A 1 258 ? -20.172 -11.344 -2.234 1 96.56 258 VAL A CA 1
ATOM 2019 C C . VAL A 1 258 ? -20.5 -12.586 -3.059 1 96.56 258 VAL A C 1
ATOM 2021 O O . VAL A 1 258 ? -21.547 -13.195 -2.883 1 96.56 258 VAL A O 1
ATOM 2024 N N . ASP A 1 259 ? -19.641 -12.953 -3.943 1 97.62 259 ASP A N 1
ATOM 2025 C CA . ASP A 1 259 ? -19.828 -14.07 -4.855 1 97.62 259 ASP A CA 1
ATOM 2026 C C . ASP A 1 259 ? -18.547 -14.906 -4.973 1 97.62 259 ASP A C 1
ATOM 2028 O O . ASP A 1 259 ? -17.828 -14.812 -5.973 1 97.62 259 ASP A O 1
ATOM 2032 N N . ALA A 1 260 ? -18.406 -15.766 -3.91 1 98.12 260 ALA A N 1
ATOM 2033 C CA . ALA A 1 260 ? -17.188 -16.562 -3.895 1 98.12 260 ALA A CA 1
ATOM 2034 C C . ALA A 1 260 ? -17.469 -17.984 -3.43 1 98.12 260 ALA A C 1
ATOM 2036 O O . ALA A 1 260 ? -18.391 -18.219 -2.656 1 98.12 260 ALA A O 1
ATOM 2037 N N . LYS A 1 261 ? -16.766 -18.891 -3.936 1 97.12 261 LYS A N 1
ATOM 2038 C CA . LYS A 1 261 ? -16.797 -20.281 -3.512 1 97.12 261 LYS A CA 1
ATOM 2039 C C . LYS A 1 261 ? -15.391 -20.812 -3.215 1 97.12 261 LYS A C 1
ATOM 2041 O O . LYS A 1 261 ? -14.398 -20.156 -3.551 1 97.12 261 LYS A O 1
ATOM 2046 N N . CYS A 1 262 ? -15.398 -21.922 -2.514 1 96.62 262 CYS A N 1
ATOM 2047 C CA . CYS A 1 262 ? -14.117 -22.516 -2.125 1 96.62 262 CYS A CA 1
ATOM 2048 C C . CYS A 1 262 ? -14.07 -23.984 -2.48 1 96.62 262 CYS A C 1
ATOM 2050 O O . CYS A 1 262 ? -15.07 -24.703 -2.33 1 96.62 262 CYS A O 1
ATOM 2052 N N . ASP A 1 263 ? -12.93 -24.406 -3.01 1 94.69 263 ASP A N 1
ATOM 2053 C CA . ASP A 1 263 ? -12.664 -25.812 -3.299 1 94.69 263 ASP A CA 1
ATOM 2054 C C . ASP A 1 263 ? -11.281 -26.234 -2.803 1 94.69 263 ASP A C 1
ATOM 2056 O O . ASP A 1 263 ? -10.445 -25.375 -2.486 1 94.69 263 ASP A O 1
ATOM 2060 N N . PHE A 1 264 ? -11.117 -27.547 -2.633 1 94.62 264 PHE A N 1
ATOM 2061 C CA . PHE A 1 264 ? -9.836 -28.078 -2.209 1 94.62 264 PHE A CA 1
ATOM 2062 C C . PHE A 1 264 ? -9.352 -29.156 -3.172 1 94.62 264 PHE A C 1
ATOM 2064 O O . PHE A 1 264 ? -10.156 -29.969 -3.652 1 94.62 264 PHE A O 1
ATOM 2071 N N . LEU A 1 265 ? -8.133 -29.125 -3.469 1 92.88 265 LEU A N 1
ATOM 2072 C CA . LEU A 1 265 ? -7.516 -30.141 -4.32 1 92.88 265 LEU A CA 1
ATOM 2073 C C . LEU A 1 265 ? -6.453 -30.922 -3.557 1 92.88 265 LEU A C 1
ATOM 2075 O O . LEU A 1 265 ? -5.914 -30.438 -2.561 1 92.88 265 LEU A O 1
ATOM 2079 N N . PRO A 1 266 ? -6.191 -32.125 -4.004 1 86.94 266 PRO A N 1
ATOM 2080 C CA . PRO A 1 266 ? -5.148 -32.906 -3.336 1 86.94 266 PRO A CA 1
ATOM 2081 C C . PRO A 1 266 ? -3.75 -32.344 -3.559 1 86.94 266 PRO A C 1
ATOM 2083 O O . PRO A 1 266 ? -3.447 -31.844 -4.648 1 86.94 266 PRO A O 1
ATOM 2086 N N . GLY A 1 267 ? -3.008 -32.375 -2.42 1 84.38 267 GLY A N 1
ATOM 2087 C CA . GLY A 1 267 ? -1.623 -31.938 -2.514 1 84.38 267 GLY A CA 1
ATOM 2088 C C . GLY A 1 267 ? -1.241 -30.938 -1.443 1 84.38 267 GLY A C 1
ATOM 2089 O O . GLY A 1 267 ? -1.935 -30.797 -0.433 1 84.38 267 GLY A O 1
ATOM 2090 N N . SER A 1 268 ? 0.027 -30.422 -1.769 1 85 268 SER A N 1
ATOM 2091 C CA . SER A 1 268 ? 0.521 -29.359 -0.889 1 85 268 SER A CA 1
ATOM 2092 C C . SER A 1 268 ? 0.469 -28 -1.574 1 85 268 SER A C 1
ATOM 2094 O O . SER A 1 268 ? -0.313 -27.797 -2.504 1 85 268 SER A O 1
ATOM 2096 N N . SER A 1 269 ? 1.231 -27.062 -1.134 1 84.75 269 SER A N 1
ATOM 2097 C CA . SER A 1 269 ? 1.124 -25.672 -1.57 1 84.75 269 SER A CA 1
ATOM 2098 C C . SER A 1 269 ? 1.489 -25.531 -3.043 1 84.75 269 SER A C 1
ATOM 2100 O O . SER A 1 269 ? 1.029 -24.594 -3.713 1 84.75 269 SER A O 1
ATOM 2102 N N . PHE A 1 270 ? 2.244 -26.453 -3.566 1 89.25 270 PHE A N 1
ATOM 2103 C CA . PHE A 1 270 ? 2.654 -26.391 -4.965 1 89.25 270 PHE A CA 1
ATOM 2104 C C . PHE A 1 270 ? 1.843 -27.359 -5.816 1 89.25 270 PHE A C 1
ATOM 2106 O O . PHE A 1 270 ? 2.314 -27.828 -6.852 1 89.25 270 PHE A O 1
ATOM 2113 N N . PHE A 1 271 ? 0.645 -27.625 -5.473 1 86.62 271 PHE A N 1
ATOM 2114 C CA . PHE A 1 271 ? -0.175 -28.594 -6.195 1 86.62 271 PHE A CA 1
ATOM 2115 C C . PHE A 1 271 ? -0.413 -28.125 -7.629 1 86.62 271 PHE A C 1
ATOM 2117 O O . PHE A 1 271 ? -0.65 -28.953 -8.516 1 86.62 271 PHE A O 1
ATOM 2124 N N . PHE A 1 272 ? -0.335 -26.828 -7.887 1 90.44 272 PHE A N 1
ATOM 2125 C CA . PHE A 1 272 ? -0.496 -26.312 -9.242 1 90.44 272 PHE A CA 1
ATOM 2126 C C . PHE A 1 272 ? 0.588 -26.875 -10.156 1 90.44 272 PHE A C 1
ATOM 2128 O O . PHE A 1 272 ? 0.388 -26.969 -11.375 1 90.44 272 PHE A O 1
ATOM 2135 N N . TYR A 1 273 ? 1.698 -27.219 -9.562 1 90.25 273 TYR A N 1
ATOM 2136 C CA . TYR A 1 273 ? 2.844 -27.734 -10.297 1 90.25 273 TYR A CA 1
ATOM 2137 C C . TYR A 1 273 ? 2.869 -29.266 -10.25 1 90.25 273 TYR A C 1
ATOM 2139 O O . TYR A 1 273 ? 3.162 -29.906 -11.258 1 90.25 273 TYR A O 1
ATOM 2147 N N . GLU A 1 274 ? 2.475 -29.844 -9.133 1 86.81 274 GLU A N 1
ATOM 2148 C CA . GLU A 1 274 ? 2.57 -31.281 -8.914 1 86.81 274 GLU A CA 1
ATOM 2149 C C . GLU A 1 274 ? 1.417 -32.031 -9.586 1 86.81 274 GLU A C 1
ATOM 2151 O O . GLU A 1 274 ? 1.612 -33.094 -10.156 1 86.81 274 GLU A O 1
ATOM 2156 N N . THR A 1 275 ? 0.297 -31.484 -9.438 1 85.88 275 THR A N 1
ATOM 2157 C CA . THR A 1 275 ? -0.907 -32.125 -9.977 1 85.88 275 THR A CA 1
ATOM 2158 C C . THR A 1 275 ? -1.72 -31.109 -10.797 1 85.88 275 THR A C 1
ATOM 2160 O O . THR A 1 275 ? -2.879 -30.844 -10.477 1 85.88 275 THR A O 1
ATOM 2163 N N . PRO A 1 276 ? -1.12 -30.719 -11.875 1 92.88 276 PRO A N 1
ATOM 2164 C CA . PRO A 1 276 ? -1.749 -29.625 -12.625 1 92.88 276 PRO A CA 1
ATOM 2165 C C . PRO A 1 276 ? -3.088 -30.031 -13.242 1 92.88 276 PRO A C 1
ATOM 2167 O O . PRO A 1 276 ? -3.957 -29.172 -13.445 1 92.88 276 PRO A O 1
ATOM 2170 N N . GLY A 1 277 ? -3.291 -31.297 -13.523 1 93.88 277 GLY A N 1
ATOM 2171 C CA . GLY A 1 277 ? -4.508 -31.75 -14.18 1 93.88 277 GLY A CA 1
ATOM 2172 C C . GLY A 1 277 ? -5.766 -31.375 -13.414 1 93.88 277 GLY A C 1
ATOM 2173 O O . GLY A 1 277 ? -6.707 -30.828 -13.984 1 93.88 277 GLY A O 1
ATOM 2174 N N . ALA A 1 278 ? -5.762 -31.703 -12.172 1 93.62 278 ALA A N 1
ATOM 2175 C CA . ALA A 1 278 ? -6.93 -31.422 -11.344 1 93.62 278 ALA A CA 1
ATOM 2176 C C . ALA A 1 278 ? -7.207 -29.922 -11.289 1 93.62 278 ALA A C 1
ATOM 2178 O O . ALA A 1 278 ? -8.359 -29.484 -11.383 1 93.62 278 ALA A O 1
ATOM 2179 N N . LEU A 1 279 ? -6.191 -29.125 -11.18 1 95.75 279 LEU A N 1
ATOM 2180 C CA . LEU A 1 279 ? -6.34 -27.688 -11.133 1 95.75 279 LEU A CA 1
ATOM 2181 C C . LEU A 1 279 ? -6.895 -27.141 -12.445 1 95.75 279 LEU A C 1
ATOM 2183 O O . LEU A 1 279 ? -7.805 -26.312 -12.453 1 95.75 279 LEU A O 1
ATOM 2187 N N . ASN A 1 280 ? -6.328 -27.656 -13.547 1 97.06 280 ASN A N 1
ATOM 2188 C CA . ASN A 1 280 ? -6.746 -27.188 -14.867 1 97.06 280 ASN A CA 1
ATOM 2189 C C . ASN A 1 280 ? -8.234 -27.422 -15.094 1 97.06 280 ASN A C 1
ATOM 2191 O O . ASN A 1 280 ? -8.922 -26.547 -15.648 1 97.06 280 ASN A O 1
ATOM 2195 N N . VAL A 1 281 ? -8.703 -28.5 -14.641 1 96.25 281 VAL A N 1
ATOM 2196 C CA . VAL A 1 281 ? -10.109 -28.844 -14.828 1 96.25 281 VAL A CA 1
ATOM 2197 C C . VAL A 1 281 ? -10.984 -27.875 -14.031 1 96.25 281 VAL A C 1
ATOM 2199 O O . VAL A 1 281 ? -11.938 -27.297 -14.57 1 96.25 281 VAL A O 1
ATOM 2202 N N . VAL A 1 282 ? -10.641 -27.672 -12.789 1 96.19 282 VAL A N 1
ATOM 2203 C CA . VAL A 1 282 ? -11.438 -26.828 -11.906 1 96.19 282 VAL A CA 1
ATOM 2204 C C . VAL A 1 282 ? -11.43 -25.391 -12.406 1 96.19 282 VAL A C 1
ATOM 2206 O O . VAL A 1 282 ? -12.469 -24.719 -12.445 1 96.19 282 VAL A O 1
ATOM 2209 N N . VAL A 1 283 ? -10.297 -24.906 -12.828 1 97.5 283 VAL A N 1
ATOM 2210 C CA . VAL A 1 283 ? -10.156 -23.531 -13.297 1 97.5 283 VAL A CA 1
ATOM 2211 C C . VAL A 1 283 ? -10.914 -23.344 -14.609 1 97.5 283 VAL A C 1
ATOM 2213 O O . VAL A 1 283 ? -11.648 -22.359 -14.773 1 97.5 283 VAL A O 1
ATOM 2216 N N . ASP A 1 284 ? -10.734 -24.297 -15.5 1 96.38 284 ASP A N 1
ATOM 2217 C CA . ASP A 1 284 ? -11.422 -24.203 -16.781 1 96.38 284 ASP A CA 1
ATOM 2218 C C . ASP A 1 284 ? -12.938 -24.156 -16.594 1 96.38 284 ASP A C 1
ATOM 2220 O O . ASP A 1 284 ? -13.617 -23.312 -17.188 1 96.38 284 ASP A O 1
ATOM 2224 N N . GLU A 1 285 ? -13.453 -25.016 -15.766 1 96.12 285 GLU A N 1
ATOM 2225 C CA . GLU A 1 285 ? -14.891 -25.047 -15.5 1 96.12 285 GLU A CA 1
ATOM 2226 C C . GLU A 1 285 ? -15.375 -23.734 -14.914 1 96.12 285 GLU A C 1
ATOM 2228 O O . GLU A 1 285 ? -16.422 -23.219 -15.312 1 96.12 285 GLU A O 1
ATOM 2233 N N . PHE A 1 286 ? -14.703 -23.203 -14.031 1 97.12 286 PHE A N 1
ATOM 2234 C CA . PHE A 1 286 ? -15.078 -21.938 -13.398 1 97.12 286 PHE A CA 1
ATOM 2235 C C . PHE A 1 286 ? -15.078 -20.797 -14.414 1 97.12 286 PHE A C 1
ATOM 2237 O O . PHE A 1 286 ? -16.016 -20 -14.453 1 97.12 286 PHE A O 1
ATOM 2244 N N . LEU A 1 287 ? -13.977 -20.703 -15.227 1 96.12 287 LEU A N 1
ATOM 2245 C CA . LEU A 1 287 ? -13.859 -19.656 -16.219 1 96.12 287 LEU A CA 1
ATOM 2246 C C . LEU A 1 287 ? -15 -19.719 -17.234 1 96.12 287 LEU A C 1
ATOM 2248 O O . LEU A 1 287 ? -15.57 -18.688 -17.609 1 96.12 287 LEU A O 1
ATOM 2252 N N . VAL A 1 288 ? -15.375 -20.906 -17.641 1 91.5 288 VAL A N 1
ATOM 2253 C CA . VAL A 1 288 ? -16.438 -21.109 -18.625 1 91.5 288 VAL A CA 1
ATOM 2254 C C . VAL A 1 288 ? -17.766 -20.688 -18.031 1 91.5 288 VAL A C 1
ATOM 2256 O O . VAL A 1 288 ? -18.594 -20.078 -18.719 1 91.5 288 VAL A O 1
ATOM 2259 N N . THR A 1 289 ? -17.953 -20.969 -16.797 1 93.31 289 THR A N 1
ATOM 2260 C CA . THR A 1 289 ? -19.203 -20.609 -16.109 1 93.31 289 THR A CA 1
ATOM 2261 C C . THR A 1 289 ? -19.359 -19.094 -16.016 1 93.31 289 THR A C 1
ATOM 2263 O O . THR A 1 289 ? -20.469 -18.578 -15.984 1 93.31 289 THR A O 1
ATOM 2266 N N . HIS A 1 290 ? -18.219 -18.391 -16.047 1 93.31 290 HIS A N 1
ATOM 2267 C CA . HIS A 1 290 ? -18.281 -16.953 -15.805 1 93.31 290 HIS A CA 1
ATOM 2268 C C . HIS A 1 290 ? -17.859 -16.172 -17.031 1 93.31 290 HIS A C 1
ATOM 2270 O O . HIS A 1 290 ? -17.375 -15.039 -16.922 1 93.31 290 HIS A O 1
ATOM 2276 N N . ARG A 1 291 ? -18.094 -16.75 -18.094 1 86.69 291 ARG A N 1
ATOM 2277 C CA . ARG A 1 291 ? -17.859 -16.031 -19.344 1 86.69 291 ARG A CA 1
ATOM 2278 C C . ARG A 1 291 ? -18.844 -14.883 -19.516 1 86.69 291 ARG A C 1
ATOM 2280 O O . ARG A 1 291 ? -19.953 -14.922 -18.969 1 86.69 291 ARG A O 1
ATOM 2287 N N . GLU A 1 292 ? -18.281 -13.852 -20.078 1 74.38 292 GLU A N 1
ATOM 2288 C CA . GLU A 1 292 ? -19.141 -12.711 -20.328 1 74.38 292 GLU A CA 1
ATOM 2289 C C . GLU A 1 292 ? -20.359 -13.109 -21.172 1 74.38 292 GLU A C 1
ATOM 2291 O O . GLU A 1 292 ? -20.219 -13.828 -22.156 1 74.38 292 GLU A O 1
ATOM 2296 N N . LYS A 1 293 ? -21.578 -13.031 -20.609 1 59.88 293 LYS A N 1
ATOM 2297 C CA . LYS A 1 293 ? -22.797 -13.289 -21.359 1 59.88 293 LYS A CA 1
ATOM 2298 C C . LYS A 1 293 ? -22.938 -12.328 -22.547 1 59.88 293 LYS A C 1
ATOM 2300 O O . LYS A 1 293 ? -22.703 -11.125 -22.406 1 59.88 293 LYS A O 1
ATOM 2305 N N . GLN A 1 294 ? -22.641 -12.891 -23.672 1 51.72 294 GLN A N 1
ATOM 2306 C CA . GLN A 1 294 ? -22.859 -12.133 -24.906 1 51.72 294 GLN A CA 1
ATOM 2307 C C . GLN A 1 294 ? -24.266 -11.539 -24.938 1 51.72 294 GLN A C 1
ATOM 2309 O O . GLN A 1 294 ? -25.25 -12.25 -24.719 1 51.72 294 GLN A O 1
ATOM 2314 N N . VAL A 1 295 ? -24.5 -10.391 -24.469 1 40.94 295 VAL A N 1
ATOM 2315 C CA . VAL A 1 295 ? -25.797 -9.773 -24.75 1 40.94 295 VAL A CA 1
ATOM 2316 C C . VAL A 1 295 ? -26.188 -10.047 -26.203 1 40.94 295 VAL A C 1
ATOM 2318 O O . VAL A 1 295 ? -25.469 -9.656 -27.125 1 40.94 295 VAL A O 1
ATOM 2321 N N . ARG A 1 296 ? -26.906 -11.125 -26.484 1 38.38 296 ARG A N 1
ATOM 2322 C CA . ARG A 1 296 ? -27.562 -11.203 -27.781 1 38.38 296 ARG A CA 1
ATOM 2323 C C . ARG A 1 296 ? -28.266 -9.891 -28.125 1 38.38 296 ARG A C 1
ATOM 2325 O O . ARG A 1 296 ? -28.984 -9.328 -27.297 1 38.38 296 ARG A O 1
ATOM 2332 N N . SER A 1 297 ? -27.75 -9.078 -29.047 1 36.81 297 SER A N 1
ATOM 2333 C CA . SER A 1 297 ? -28.516 -8.016 -29.703 1 36.81 297 SER A CA 1
ATOM 2334 C C . SER A 1 297 ? -29.922 -8.484 -30.047 1 36.81 297 SER A C 1
ATOM 2336 O O . SER A 1 297 ? -30.109 -9.25 -30.984 1 36.81 297 SER A O 1
ATOM 2338 N N . SER A 1 298 ? -30.719 -9 -29.203 1 33.44 298 SER A N 1
ATOM 2339 C CA . SER A 1 298 ? -32.094 -9.156 -29.672 1 33.44 298 SER A CA 1
ATOM 2340 C C . SER A 1 298 ? -32.562 -7.945 -30.469 1 33.44 298 SER A C 1
ATOM 2342 O O . SER A 1 298 ? -31.969 -6.863 -30.359 1 33.44 298 SER A O 1
ATOM 2344 N N . ASP A 1 299 ? -33.812 -8.195 -31.328 1 33.94 299 ASP A N 1
ATOM 2345 C CA . ASP A 1 299 ? -34.688 -7.5 -32.281 1 33.94 299 ASP A CA 1
ATOM 2346 C C . ASP A 1 299 ? -35.094 -6.133 -31.719 1 33.94 299 ASP A C 1
ATOM 2348 O O . ASP A 1 299 ? -35.281 -5.965 -30.516 1 33.94 299 ASP A O 1
ATOM 2352 N N . SER A 1 300 ? -35.156 -5.117 -32.625 1 30.05 300 SER A N 1
ATOM 2353 C CA . SER A 1 300 ? -35.594 -3.729 -32.719 1 30.05 300 SER A CA 1
ATOM 2354 C C . SER A 1 300 ? -36.969 -3.541 -32.031 1 30.05 300 SER A C 1
ATOM 2356 O O . SER A 1 300 ? -37.688 -4.512 -31.797 1 30.05 300 SER A O 1
ATOM 2358 N N . LYS A 1 301 ? -37.562 -2.248 -32.188 1 31.86 301 LYS A N 1
ATOM 2359 C CA . LYS A 1 301 ? -38.469 -1.266 -31.594 1 31.86 301 LYS A CA 1
ATOM 2360 C C . LYS A 1 301 ? -39.906 -1.724 -31.688 1 31.86 301 LYS A C 1
ATOM 2362 O O . LYS A 1 301 ? -40.812 -0.978 -31.328 1 31.86 301 LYS A O 1
ATOM 2367 N N . ASP A 1 302 ? -40.469 -2.639 -32.562 1 29.25 302 ASP A N 1
ATOM 2368 C CA . ASP A 1 302 ? -41.719 -2.016 -32.969 1 29.25 302 ASP A CA 1
ATOM 2369 C C . ASP A 1 302 ? -42.719 -2.008 -31.828 1 29.25 302 ASP A C 1
ATOM 2371 O O . ASP A 1 302 ? -43.844 -1.519 -31.984 1 29.25 302 ASP A O 1
ATOM 2375 N N . ASP A 1 303 ? -42.781 -3.078 -31.031 1 30.53 303 ASP A N 1
ATOM 2376 C CA . ASP A 1 303 ? -44.125 -3.158 -30.453 1 30.53 303 ASP A CA 1
ATOM 2377 C C . ASP A 1 303 ? -44.344 -2.068 -29.406 1 30.53 303 ASP A C 1
ATOM 2379 O O . ASP A 1 303 ? -43.688 -2.053 -28.375 1 30.53 303 ASP A O 1
ATOM 2383 N N . ASP A 1 304 ? -44.812 -0.811 -29.844 1 30.44 304 ASP A N 1
ATOM 2384 C CA . ASP A 1 304 ? -45.312 0.433 -29.266 1 30.44 304 ASP A CA 1
ATOM 2385 C C . ASP A 1 304 ? -46.344 0.156 -28.156 1 30.44 304 ASP A C 1
ATOM 2387 O O . ASP A 1 304 ? -47.094 1.048 -27.766 1 30.44 304 ASP A O 1
ATOM 2391 N N . SER A 1 305 ? -46.938 -1.069 -28.109 1 29.14 305 SER A N 1
ATOM 2392 C CA . SER A 1 305 ? -48.188 -0.977 -27.359 1 29.14 305 SER A CA 1
ATOM 2393 C C . SER A 1 305 ? -47.906 -0.582 -25.906 1 29.14 305 SER A C 1
ATOM 2395 O O . SER A 1 305 ? -47.125 -1.22 -25.219 1 29.14 305 SER A O 1
ATOM 2397 N N . ARG A 1 306 ? -48.219 0.684 -25.656 1 28.58 306 ARG A N 1
ATOM 2398 C CA . ARG A 1 306 ? -48.219 1.403 -24.375 1 28.58 306 ARG A CA 1
ATOM 2399 C C . ARG A 1 306 ? -48.938 0.593 -23.297 1 28.58 306 ARG A C 1
ATOM 2401 O O . ARG A 1 306 ? -50.125 0.31 -23.406 1 28.58 306 ARG A O 1
ATOM 2408 N N . PRO A 1 307 ? -48.25 -0.494 -22.719 1 26.77 307 PRO A N 1
ATOM 2409 C CA . PRO A 1 307 ? -49.094 -1.277 -21.828 1 26.77 307 PRO A CA 1
ATOM 2410 C C . PRO A 1 307 ? -49.781 -0.419 -20.766 1 26.77 307 PRO A C 1
ATOM 2412 O O . PRO A 1 307 ? -49.219 0.598 -20.328 1 26.77 307 PRO A O 1
ATOM 2415 N N . THR A 1 308 ? -51.156 -0.356 -20.719 1 26.78 308 THR A N 1
ATOM 2416 C CA . THR A 1 308 ? -52.125 0.257 -19.812 1 26.78 308 THR A CA 1
ATOM 2417 C C . THR A 1 308 ? -51.781 -0.109 -18.359 1 26.78 308 THR A C 1
ATOM 2419 O O . THR A 1 308 ? -51.5 -1.267 -18.062 1 26.78 308 THR A O 1
ATOM 2422 N N . LEU A 1 309 ? -51.531 0.904 -17.547 1 23.17 309 LEU A N 1
ATOM 2423 C CA . LEU A 1 309 ? -51.156 1.036 -16.156 1 23.17 309 LEU A CA 1
ATOM 2424 C C . LEU A 1 309 ? -52.094 0.269 -15.242 1 23.17 309 LEU A C 1
ATOM 2426 O O . LEU A 1 309 ? -53.25 0.668 -15.07 1 23.17 309 LEU A O 1
ATOM 2430 N N . LYS A 1 310 ? -52.281 -1.071 -15.508 1 24.22 310 LYS A N 1
ATOM 2431 C CA . LYS A 1 310 ? -53.25 -1.734 -14.617 1 24.22 310 LYS A CA 1
ATOM 2432 C C . LYS A 1 310 ? -52.938 -1.406 -13.156 1 24.22 310 LYS A C 1
ATOM 2434 O O . LYS A 1 310 ? -51.781 -1.254 -12.773 1 24.22 310 LYS A O 1
ATOM 2439 N N . THR A 1 311 ? -53.969 -1.047 -12.398 1 23.12 311 THR A N 1
ATOM 2440 C CA . THR A 1 311 ? -54.281 -0.649 -11.031 1 23.12 311 THR A CA 1
ATOM 2441 C C . THR A 1 311 ? -53.781 -1.686 -10.031 1 23.12 311 THR A C 1
ATOM 2443 O O . THR A 1 311 ? -53.875 -2.891 -10.281 1 23.12 311 THR A O 1
ATOM 2446 N N . ALA A 1 312 ? -52.844 -1.29 -9.203 1 22.39 312 ALA A N 1
ATOM 2447 C CA . ALA A 1 312 ? -52.031 -1.927 -8.164 1 22.39 312 ALA A CA 1
ATOM 2448 C C . ALA A 1 312 ? -52.906 -2.686 -7.176 1 22.39 312 ALA A C 1
ATOM 2450 O O . ALA A 1 312 ? -53.719 -2.084 -6.465 1 22.39 312 ALA A O 1
ATOM 2451 N N . SER A 1 313 ? -53.5 -3.828 -7.668 1 23.31 313 SER A N 1
ATOM 2452 C CA . SER A 1 313 ? -54.344 -4.508 -6.688 1 23.31 313 SER A CA 1
ATOM 2453 C C . SER A 1 313 ? -53.625 -4.699 -5.367 1 23.31 313 SER A C 1
ATOM 2455 O O . SER A 1 313 ? -52.375 -4.824 -5.348 1 23.31 313 SER A O 1
ATOM 2457 N N . PRO A 1 314 ? -54.281 -4.492 -4.23 1 22.42 314 PRO A N 1
ATOM 2458 C CA . PRO A 1 314 ? -53.906 -4.402 -2.82 1 22.42 314 PRO A CA 1
ATOM 2459 C C . PRO A 1 314 ? -53.188 -5.652 -2.328 1 22.42 314 PRO A C 1
ATOM 2461 O O . PRO A 1 314 ? -53.531 -6.77 -2.732 1 22.42 314 PRO A O 1
ATOM 2464 N N . LYS A 1 315 ? -51.938 -5.516 -2.164 1 21.59 315 LYS A N 1
ATOM 2465 C CA . LYS A 1 315 ? -50.969 -6.52 -1.76 1 21.59 315 LYS A CA 1
ATOM 2466 C C . LYS A 1 315 ? -51.469 -7.312 -0.553 1 21.59 315 LYS A C 1
ATOM 2468 O O . LYS A 1 315 ? -51.781 -6.734 0.489 1 21.59 315 LYS A O 1
ATOM 2473 N N . THR A 1 316 ? -52.219 -8.344 -0.841 1 20.3 316 THR A N 1
ATOM 2474 C CA . THR A 1 316 ? -52.688 -9.281 0.172 1 20.3 316 THR A CA 1
ATOM 2475 C C . THR A 1 316 ? -51.531 -9.719 1.075 1 20.3 316 THR A C 1
ATOM 2477 O O . THR A 1 316 ? -50.469 -10.047 0.591 1 20.3 316 THR A O 1
ATOM 2480 N N . ARG A 1 317 ? -51.594 -9.289 2.314 1 20.94 317 ARG A N 1
ATOM 2481 C CA . ARG A 1 317 ? -50.781 -9.477 3.52 1 20.94 317 ARG A CA 1
ATOM 2482 C C . ARG A 1 317 ? -50.469 -10.953 3.748 1 20.94 317 ARG A C 1
ATOM 2484 O O . ARG A 1 317 ? -51.375 -11.742 4.016 1 20.94 317 ARG A O 1
ATOM 2491 N N . HIS A 1 318 ? -49.688 -11.531 2.748 1 20.12 318 HIS A N 1
ATOM 2492 C CA . HIS A 1 318 ? -49.5 -12.961 2.953 1 20.12 318 HIS A CA 1
ATOM 2493 C C . HIS A 1 318 ? -48.875 -13.25 4.305 1 20.12 318 HIS A C 1
ATOM 2495 O O . HIS A 1 318 ? -47.844 -12.633 4.652 1 20.12 318 HIS A O 1
ATOM 2501 N N . HIS A 1 319 ? -49.625 -13.523 5.258 1 21.34 319 HIS A N 1
ATOM 2502 C CA . HIS A 1 319 ? -49.375 -13.945 6.629 1 21.34 319 HIS A CA 1
ATOM 2503 C C . HIS A 1 319 ? -48.344 -15.086 6.684 1 21.34 319 HIS A C 1
ATOM 2505 O O . HIS A 1 319 ? -48.594 -16.156 6.125 1 21.34 319 HIS A O 1
ATOM 2511 N N . VAL A 1 320 ? -47.125 -14.68 6.48 1 20.56 320 VAL A N 1
ATOM 2512 C CA . VAL A 1 320 ? -46.094 -15.688 6.527 1 20.56 320 VAL A CA 1
ATOM 2513 C C . VAL A 1 320 ? -46.125 -16.422 7.863 1 20.56 320 VAL A C 1
ATOM 2515 O O . VAL A 1 320 ? -45.938 -15.812 8.922 1 20.56 320 VAL A O 1
ATOM 2518 N N . ARG A 1 321 ? -46.938 -17.359 7.992 1 19.59 321 ARG A N 1
ATOM 2519 C CA . ARG A 1 321 ? -47.031 -18.219 9.164 1 19.59 321 ARG A CA 1
ATOM 2520 C C . ARG A 1 321 ? -45.688 -18.906 9.43 1 19.59 321 ARG A C 1
ATOM 2522 O O . ARG A 1 321 ? -45.188 -19.641 8.586 1 19.59 321 ARG A O 1
ATOM 2529 N N . VAL A 1 322 ? -44.844 -18.188 9.969 1 20.58 322 VAL A N 1
ATOM 2530 C CA . VAL A 1 322 ? -43.562 -18.703 10.453 1 20.58 322 VAL A CA 1
ATOM 2531 C C . VAL A 1 322 ? -43.781 -19.891 11.383 1 20.58 322 VAL A C 1
ATOM 2533 O O . VAL A 1 322 ? -44.375 -19.75 12.453 1 20.58 322 VAL A O 1
ATOM 2536 N N . SER A 1 323 ? -44.281 -21.031 10.789 1 18.22 323 SER A N 1
ATOM 2537 C CA . SER A 1 323 ? -44.5 -22.172 11.688 1 18.22 323 SER A CA 1
ATOM 2538 C C . SER A 1 323 ? -43.188 -22.672 12.273 1 18.22 323 SER A C 1
ATOM 2540 O O . SER A 1 323 ? -42.219 -22.812 11.562 1 18.22 323 SER A O 1
ATOM 2542 N N . PHE A 1 324 ? -42.906 -22.328 13.508 1 21.2 324 PHE A N 1
ATOM 2543 C CA . PHE A 1 324 ? -41.844 -22.719 14.445 1 21.2 324 PHE A CA 1
ATOM 2544 C C . PHE A 1 324 ? -41.75 -24.234 14.539 1 21.2 324 PHE A C 1
ATOM 2546 O O . PHE A 1 324 ? -42.562 -24.875 15.195 1 21.2 324 PHE A O 1
ATOM 2553 N N . GLY A 1 325 ? -41.5 -24.891 13.281 1 18.23 325 GLY A N 1
ATOM 2554 C CA . GLY A 1 325 ? -41.594 -26.312 13.523 1 18.23 325 GLY A CA 1
ATOM 2555 C C . GLY A 1 325 ? -40.625 -26.828 14.57 1 18.23 325 GLY A C 1
ATOM 2556 O O . GLY A 1 325 ? -39.594 -26.203 14.82 1 18.23 325 GLY A O 1
ATOM 2557 N N . GLU A 1 326 ? -40.969 -27.859 15.398 1 19.95 326 GLU A N 1
ATOM 2558 C CA . GLU A 1 326 ? -40.531 -28.609 16.578 1 19.95 326 GLU A CA 1
ATOM 2559 C C . GLU A 1 326 ? -39.281 -29.438 16.281 1 19.95 326 GLU A C 1
ATOM 2561 O O . GLU A 1 326 ? -38.812 -30.203 17.125 1 19.95 326 GLU A O 1
ATOM 2566 N N . GLY A 1 327 ? -38.688 -29.375 14.969 1 19.77 327 GLY A N 1
ATOM 2567 C CA . GLY A 1 327 ? -38.062 -30.672 14.789 1 19.77 327 GLY A CA 1
ATOM 2568 C C . GLY A 1 327 ? -37 -30.969 15.828 1 19.77 327 GLY A C 1
ATOM 2569 O O . GLY A 1 327 ? -36.375 -30.062 16.359 1 19.77 327 GLY A O 1
ATOM 2570 N N . THR A 1 328 ? -36.938 -32.344 16.266 1 19.78 328 THR A N 1
ATOM 2571 C CA . THR A 1 328 ? -36.312 -33.25 17.219 1 19.78 328 THR A CA 1
ATOM 2572 C C . THR A 1 328 ? -34.812 -33.344 17 1 19.78 328 THR A C 1
ATOM 2574 O O . THR A 1 328 ? -34.312 -32.938 15.945 1 19.78 328 THR A O 1
ATOM 2577 N N . SER A 1 329 ? -34.219 -34.312 17.656 1 19.56 329 SER A N 1
ATOM 2578 C CA . SER A 1 329 ? -32.938 -34.406 18.391 1 19.56 329 SER A CA 1
ATOM 2579 C C . SER A 1 329 ? -31.781 -34.688 17.438 1 19.56 329 SER A C 1
ATOM 2581 O O . SER A 1 329 ? -30.766 -33.969 17.484 1 19.56 329 SER A O 1
ATOM 2583 N N . PRO A 1 330 ? -31.672 -36 16.812 1 20.64 330 PRO A N 1
ATOM 2584 C CA . PRO A 1 330 ? -30.594 -36.781 17.438 1 20.64 330 PRO A CA 1
ATOM 2585 C C . PRO A 1 330 ? -29.312 -36.781 16.609 1 20.64 330 PRO A C 1
ATOM 2587 O O . PRO A 1 330 ? -28.203 -36.688 17.156 1 20.64 330 PRO A O 1
ATOM 2590 N N . PRO A 1 331 ? -29.344 -37.219 15.227 1 22.06 331 PRO A N 1
ATOM 2591 C CA . PRO A 1 331 ? -28.562 -38.406 14.977 1 22.06 331 PRO A CA 1
ATOM 2592 C C . PRO A 1 331 ? -27.078 -38.125 14.711 1 22.06 331 PRO A C 1
ATOM 2594 O O . PRO A 1 331 ? -26.75 -37.094 14.117 1 22.06 331 PRO A O 1
ATOM 2597 N N . VAL A 1 332 ? -26.156 -38.844 15.367 1 20.97 332 VAL A N 1
ATOM 2598 C CA . VAL A 1 332 ? -24.719 -38.75 15.609 1 20.97 332 VAL A CA 1
ATOM 2599 C C . VAL A 1 332 ? -23.953 -39.062 14.328 1 20.97 332 VAL A C 1
ATOM 2601 O O . VAL A 1 332 ? -23.031 -38.344 13.945 1 20.97 332 VAL A O 1
ATOM 2604 N N . PRO A 1 333 ? -24.109 -40.219 13.617 1 21.23 333 PRO A N 1
ATOM 2605 C CA . PRO A 1 333 ? -22.938 -41.094 13.625 1 21.23 333 PRO A CA 1
ATOM 2606 C C . PRO A 1 333 ? -22.109 -40.969 12.344 1 21.23 333 PRO A C 1
ATOM 2608 O O . PRO A 1 333 ? -22.609 -41.219 11.25 1 21.23 333 PRO A O 1
ATOM 2611 N N . CYS A 1 334 ? -21.391 -40.031 11.992 1 20.02 334 CYS A N 1
ATOM 2612 C CA . CYS A 1 334 ? -20.781 -39.938 10.664 1 20.02 334 CYS A CA 1
ATOM 2613 C C . CYS A 1 334 ? -19.859 -41.125 10.422 1 20.02 334 CYS A C 1
ATOM 2615 O O . CYS A 1 334 ? -18.859 -41.281 11.125 1 20.02 334 CYS A O 1
ATOM 2617 N N . LYS A 1 335 ? -20.297 -42.281 9.93 1 18.33 335 LYS A N 1
ATOM 2618 C CA . LYS A 1 335 ? -19.578 -43.531 9.695 1 18.33 335 LYS A CA 1
ATOM 2619 C C . LYS A 1 335 ? -18.391 -43.312 8.766 1 18.33 335 LYS A C 1
ATOM 2621 O O . LYS A 1 335 ? -18.531 -42.781 7.672 1 18.33 335 LYS A O 1
ATOM 2626 N N . LYS A 1 336 ? -17.234 -43.562 9.352 1 21.16 336 LYS A N 1
ATOM 2627 C CA . LYS A 1 336 ? -15.891 -43.562 8.789 1 21.16 336 LYS A CA 1
ATOM 2628 C C . LYS A 1 336 ? -15.766 -44.562 7.652 1 21.16 336 LYS A C 1
ATOM 2630 O O . LYS A 1 336 ? -16.375 -45.625 7.691 1 21.16 336 LYS A O 1
ATOM 2635 N N . VAL A 1 337 ? -15.195 -44.156 6.461 1 19.53 337 VAL A N 1
ATOM 2636 C CA . VAL A 1 337 ? -14.945 -44.719 5.141 1 19.53 337 VAL A CA 1
ATOM 2637 C C . VAL A 1 337 ? -13.938 -45.875 5.258 1 19.53 337 VAL A C 1
ATOM 2639 O O . VAL A 1 337 ? -12.977 -45.781 6.02 1 19.53 337 VAL A O 1
ATOM 2642 N N . PHE A 1 338 ? -14.094 -47.062 4.742 1 18.67 338 PHE A N 1
ATOM 2643 C CA . PHE A 1 338 ? -13.57 -48.438 4.742 1 18.67 338 PHE A CA 1
ATOM 2644 C C . PHE A 1 338 ? -12.258 -48.5 3.979 1 18.67 338 PHE A C 1
ATOM 2646 O O . PHE A 1 338 ? -12.227 -48.312 2.76 1 18.67 338 PHE A O 1
ATOM 2653 N N . VAL A 1 339 ? -11.086 -47.938 4.441 1 21.34 339 VAL A N 1
ATOM 2654 C CA . VAL A 1 339 ? -9.836 -47.938 3.678 1 21.34 339 VAL A CA 1
ATOM 2655 C C . VAL A 1 339 ? -9.305 -49.375 3.582 1 21.34 339 VAL A C 1
ATOM 2657 O O . VAL A 1 339 ? -8.766 -49.906 4.551 1 21.34 339 VAL A O 1
ATOM 2660 N N . ALA A 1 340 ? -9.945 -50.312 3.236 1 19.27 340 ALA A N 1
ATOM 2661 C CA . ALA A 1 340 ? -9.414 -51.625 3.6 1 19.27 340 ALA A CA 1
ATOM 2662 C C . ALA A 1 340 ? -8.031 -51.844 2.994 1 19.27 340 ALA A C 1
ATOM 2664 O O . ALA A 1 340 ? -7.082 -52.188 3.709 1 19.27 340 ALA A O 1
ATOM 2665 N N . ASP A 1 341 ? -7.742 -52.688 1.992 1 20.61 341 ASP A N 1
ATOM 2666 C CA . ASP A 1 341 ? -7.156 -54.031 2.15 1 20.61 341 ASP A CA 1
ATOM 2667 C C . ASP A 1 341 ? -5.691 -54.031 1.717 1 20.61 341 ASP A C 1
ATOM 2669 O O . ASP A 1 341 ? -4.922 -54.906 2.135 1 20.61 341 ASP A O 1
ATOM 2673 N N . THR A 1 342 ? -5.16 -53.312 0.559 1 23.75 342 THR A N 1
ATOM 2674 C CA . THR A 1 342 ? -4.297 -54.094 -0.327 1 23.75 342 THR A CA 1
ATOM 2675 C C . THR A 1 342 ? -2.898 -54.25 0.271 1 23.75 342 THR A C 1
ATOM 2677 O O . THR A 1 342 ? -2.432 -53.344 0.986 1 23.75 342 THR A O 1
ATOM 2680 N N . GLU A 1 343 ? -1.983 -55.25 -0.066 1 22.48 343 GLU A N 1
ATOM 2681 C CA . GLU A 1 343 ? -0.878 -56.031 0.457 1 22.48 343 GLU A CA 1
ATOM 2682 C C . GLU A 1 343 ? 0.441 -55.281 0.368 1 22.48 343 GLU A C 1
ATOM 2684 O O . GLU A 1 343 ? 0.918 -54.969 -0.729 1 22.48 343 GLU A O 1
ATOM 2689 N N . VAL A 1 344 ? 0.685 -54.344 1.195 1 23.52 344 VAL A N 1
ATOM 2690 C CA . VAL A 1 344 ? 1.921 -53.562 1.139 1 23.52 344 VAL A CA 1
ATOM 2691 C C . VAL A 1 344 ? 3.117 -54.469 1.39 1 23.52 344 VAL A C 1
ATOM 2693 O O . VAL A 1 344 ? 3.232 -55.094 2.461 1 23.52 344 VAL A O 1
ATOM 2696 N N . HIS A 1 345 ? 3.744 -55.031 0.311 1 26.33 345 HIS A N 1
ATOM 2697 C CA . HIS A 1 345 ? 4.914 -55.906 0.436 1 26.33 345 HIS A CA 1
ATOM 2698 C C . HIS A 1 345 ? 6.051 -55.188 1.157 1 26.33 345 HIS A C 1
ATOM 2700 O O . HIS A 1 345 ? 6.449 -54.094 0.762 1 26.33 345 HIS A O 1
ATOM 2706 N N . ILE A 1 346 ? 6.219 -55.469 2.328 1 27.61 346 ILE A N 1
ATOM 2707 C CA . ILE A 1 346 ? 7.207 -55.031 3.301 1 27.61 346 ILE A CA 1
ATOM 2708 C C . ILE A 1 346 ? 8.602 -55.469 2.867 1 27.61 346 ILE A C 1
ATOM 2710 O O . ILE A 1 346 ? 8.844 -56.688 2.686 1 27.61 346 ILE A O 1
ATOM 2714 N N . ALA A 1 347 ? 9.453 -54.562 2.432 1 28.19 347 ALA A N 1
ATOM 2715 C CA . ALA A 1 347 ? 10.828 -54.781 2 1 28.19 347 ALA A CA 1
ATOM 2716 C C . ALA A 1 347 ? 11.633 -55.531 3.07 1 28.19 347 ALA A C 1
ATOM 2718 O O . ALA A 1 347 ? 11.469 -55.281 4.266 1 28.19 347 ALA A O 1
ATOM 2719 N N . THR A 1 348 ? 12.117 -56.656 2.791 1 30.53 348 THR A N 1
ATOM 2720 C CA . THR A 1 348 ? 12.898 -57.531 3.648 1 30.53 348 THR A CA 1
ATOM 2721 C C . THR A 1 348 ? 14.125 -56.812 4.199 1 30.53 348 THR A C 1
ATOM 2723 O O . THR A 1 348 ? 14.562 -55.812 3.65 1 30.53 348 THR A O 1
ATOM 2726 N N . PRO A 1 349 ? 14.609 -57.125 5.41 1 29.55 349 PRO A N 1
ATOM 2727 C CA . PRO A 1 349 ? 15.766 -56.562 6.121 1 29.55 349 PRO A CA 1
ATOM 2728 C C . PRO A 1 349 ? 17 -56.438 5.234 1 29.55 349 PRO A C 1
ATOM 2730 O O . PRO A 1 349 ? 17.781 -55.5 5.379 1 29.55 349 PRO 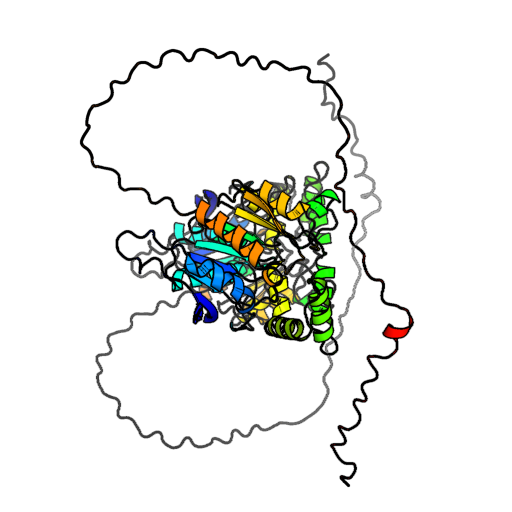A O 1
ATOM 2733 N N . GLU A 1 350 ? 17.297 -57.562 4.539 1 33.38 350 GLU A N 1
ATOM 2734 C CA . GLU A 1 350 ? 18.594 -57.781 3.869 1 33.38 350 GLU A CA 1
ATOM 2735 C C . GLU A 1 350 ? 18.797 -56.75 2.754 1 33.38 350 GLU A C 1
ATOM 2737 O O . GLU A 1 350 ? 19.906 -56.312 2.506 1 33.38 350 GLU A O 1
ATOM 2742 N N . GLU A 1 351 ? 17.703 -56.562 1.933 1 31.66 351 GLU A N 1
ATOM 2743 C CA . GLU A 1 351 ? 17.891 -55.906 0.642 1 31.66 351 GLU A CA 1
ATOM 2744 C C . GLU A 1 351 ? 18.219 -54.438 0.817 1 31.66 351 GLU A C 1
ATOM 2746 O O . GLU A 1 351 ? 18.547 -53.75 -0.154 1 31.66 351 GLU A O 1
ATOM 2751 N N . GLN A 1 352 ? 17.859 -53.844 1.929 1 22.5 352 GLN A N 1
ATOM 2752 C CA . GLN A 1 352 ? 18.141 -52.438 2.152 1 22.5 352 GLN A CA 1
ATOM 2753 C C . GLN A 1 352 ? 19.656 -52.188 2.229 1 22.5 352 GLN A C 1
ATOM 2755 O O . GLN A 1 352 ? 20.094 -51.031 2.307 1 22.5 352 GLN A O 1
ATOM 2760 N N . LYS A 1 353 ? 20.484 -53.125 2.695 1 26.33 353 LYS A N 1
ATOM 2761 C CA . LYS A 1 353 ? 21.891 -52.844 2.92 1 26.33 353 LYS A CA 1
ATOM 2762 C C . LYS A 1 353 ? 22.594 -52.469 1.613 1 26.33 353 LYS A C 1
ATOM 2764 O O . LYS A 1 353 ? 23.5 -51.625 1.604 1 26.33 353 LYS A O 1
ATOM 2769 N N . HIS A 1 354 ? 22.516 -53.375 0.592 1 25.09 354 HIS A N 1
ATOM 2770 C CA . HIS A 1 354 ? 23.5 -53.5 -0.485 1 25.09 354 HIS A CA 1
ATOM 2771 C C . HIS A 1 354 ? 23.484 -52.25 -1.388 1 25.09 354 HIS A C 1
ATOM 2773 O O . HIS A 1 354 ? 24.328 -52.125 -2.277 1 25.09 354 HIS A O 1
ATOM 2779 N N . LEU A 1 355 ? 22.359 -51.625 -1.734 1 22.23 355 LEU A N 1
ATOM 2780 C CA . LEU A 1 355 ? 22.484 -50.969 -3.023 1 22.23 355 LEU A CA 1
ATOM 2781 C C . LEU A 1 355 ? 23.516 -49.844 -2.945 1 22.23 355 LEU A C 1
ATOM 2783 O O . LEU A 1 355 ? 24.062 -49.438 -3.967 1 22.23 355 LEU A O 1
ATOM 2787 N N . ARG A 1 356 ? 23.578 -48.906 -1.964 1 19.92 356 ARG A N 1
ATOM 2788 C CA . ARG A 1 356 ? 24.234 -47.688 -2.381 1 19.92 356 ARG A CA 1
ATOM 2789 C C . ARG A 1 356 ? 25.75 -47.812 -2.33 1 19.92 356 ARG A C 1
ATOM 2791 O O . ARG A 1 356 ? 26.391 -47.344 -1.392 1 19.92 356 ARG A O 1
ATOM 2798 N N . GLN A 1 357 ? 26.375 -48.938 -2.393 1 21.39 357 GLN A N 1
ATOM 2799 C CA . GLN A 1 357 ? 27.828 -48.969 -2.428 1 21.39 357 GLN A CA 1
ATOM 2800 C C . GLN A 1 357 ? 28.359 -48.219 -3.65 1 21.39 357 GLN A C 1
ATOM 2802 O O . GLN A 1 357 ? 29.562 -48.219 -3.92 1 21.39 357 GLN A O 1
ATOM 2807 N N . ILE A 1 358 ? 27.594 -47.844 -4.672 1 21.78 358 ILE A N 1
ATOM 2808 C CA . ILE A 1 358 ? 28.406 -47.625 -5.871 1 21.78 358 ILE A CA 1
ATOM 2809 C C . ILE A 1 358 ? 29.484 -46.594 -5.613 1 21.78 358 ILE A C 1
ATOM 2811 O O . ILE A 1 358 ? 29.188 -45.5 -5.098 1 21.78 358 ILE A O 1
ATOM 2815 N N . SER A 1 359 ? 30.875 -46.906 -5.84 1 19.84 359 SER A N 1
ATOM 2816 C CA . SER A 1 359 ? 32.312 -46.562 -5.738 1 19.84 359 SER A CA 1
ATOM 2817 C C . SER A 1 359 ? 32.625 -45.312 -6.527 1 19.84 359 SER A C 1
ATOM 2819 O O . SER A 1 359 ? 32.688 -45.344 -7.758 1 19.84 359 SER A O 1
ATOM 2821 N N . LEU A 1 360 ? 32.031 -44.156 -6.324 1 17.27 360 LEU A N 1
ATOM 2822 C CA . LEU A 1 360 ? 32.594 -43 -7.031 1 17.27 360 LEU A CA 1
ATOM 2823 C C . LEU A 1 360 ? 34.062 -42.844 -6.738 1 17.27 360 LEU A C 1
ATOM 2825 O O . LEU A 1 360 ? 34.469 -42.469 -5.625 1 17.27 360 LEU A O 1
ATOM 2829 N N . SER A 1 361 ? 35.062 -43.656 -7.086 1 19.94 361 SER A N 1
ATOM 2830 C CA . SER A 1 361 ? 36.5 -43.625 -7.207 1 19.94 361 SER A CA 1
ATOM 2831 C C . SER A 1 361 ? 36.969 -42.281 -7.758 1 19.94 361 SER A C 1
ATOM 2833 O O . SER A 1 361 ? 37.875 -41.625 -7.18 1 19.94 361 SER A O 1
ATOM 2835 N N . GLU A 1 362 ? 37.219 -42.125 -9.172 1 20.59 362 GLU A N 1
ATOM 2836 C CA . GLU A 1 362 ? 38.375 -41.781 -10.016 1 20.59 362 GLU A CA 1
ATOM 2837 C C . GLU A 1 362 ? 38.469 -40.25 -10.188 1 20.59 362 GLU A C 1
ATOM 2839 O O . GLU A 1 362 ? 39.219 -39.781 -11.031 1 20.59 362 GLU A O 1
ATOM 2844 N N . VAL A 1 363 ? 37.688 -39.344 -9.742 1 18.31 363 VAL A N 1
ATOM 2845 C CA . VAL A 1 363 ? 38.031 -38.125 -10.414 1 18.31 363 VAL A CA 1
ATOM 2846 C C . VAL A 1 363 ? 39.344 -37.594 -9.836 1 18.31 363 VAL A C 1
ATOM 2848 O O . VAL A 1 363 ? 39.406 -37.188 -8.672 1 18.31 363 VAL A O 1
ATOM 2851 N N . ASN A 1 364 ? 40.625 -38 -10.203 1 19.86 364 ASN A N 1
ATOM 2852 C CA . ASN A 1 364 ? 42.031 -37.719 -9.984 1 19.86 364 ASN A CA 1
ATOM 2853 C C . ASN A 1 364 ? 42.375 -36.25 -10.305 1 19.86 364 ASN A C 1
ATOM 2855 O O . ASN A 1 364 ? 43.531 -35.906 -10.383 1 19.86 364 ASN A O 1
ATOM 2859 N N . LEU A 1 365 ? 41.656 -35.281 -10.828 1 19.86 365 LEU A N 1
ATOM 2860 C CA . LEU A 1 365 ? 42.469 -34.375 -11.617 1 19.86 365 LEU A CA 1
ATOM 2861 C C . LEU A 1 365 ? 43.531 -33.688 -10.758 1 19.86 365 LEU A C 1
ATOM 2863 O O . LEU A 1 365 ? 44.719 -33.656 -11.133 1 19.86 365 LEU A O 1
ATOM 2867 N N . VAL A 1 366 ? 43.406 -32.344 -10.25 1 22.2 366 VAL A N 1
ATOM 2868 C CA . VAL A 1 366 ? 44.406 -31.328 -10.5 1 22.2 366 VAL A CA 1
ATOM 2869 C C . VAL A 1 366 ? 45.562 -31.469 -9.492 1 22.2 366 VAL A C 1
ATOM 2871 O O . VAL A 1 366 ? 45.312 -31.719 -8.305 1 22.2 366 VAL A O 1
ATOM 2874 N N . PRO A 1 367 ? 46.906 -31.469 -9.984 1 21.27 367 PRO A N 1
ATOM 2875 C CA . PRO A 1 367 ? 48.281 -31.672 -9.555 1 21.27 367 PRO A CA 1
ATOM 2876 C C . PRO A 1 367 ? 48.688 -30.719 -8.43 1 21.27 367 PRO A C 1
ATOM 2878 O O . PRO A 1 367 ? 48.062 -29.672 -8.234 1 21.27 367 PRO A O 1
ATOM 2881 N N . ASP A 1 368 ? 49.781 -31.047 -7.648 1 22.36 368 ASP A N 1
ATOM 2882 C CA . ASP A 1 368 ? 50.688 -30.812 -6.52 1 22.36 368 ASP A CA 1
ATOM 2883 C C . ASP A 1 368 ? 51.375 -29.453 -6.645 1 22.36 368 ASP A C 1
ATOM 2885 O O . ASP A 1 368 ? 51.5 -28.734 -5.656 1 22.36 368 ASP A O 1
ATOM 2889 N N . ASP A 1 369 ? 52.312 -29.188 -7.762 1 20.64 369 ASP A N 1
ATOM 2890 C CA . ASP A 1 369 ? 53.688 -28.75 -7.785 1 20.64 369 ASP A CA 1
ATOM 2891 C C . ASP A 1 369 ? 53.781 -27.234 -7.68 1 20.64 369 ASP A C 1
ATOM 2893 O O . ASP A 1 369 ? 54.875 -26.672 -7.801 1 20.64 369 ASP A O 1
ATOM 2897 N N . TRP A 1 370 ? 52.938 -26.312 -8.031 1 24.14 370 TRP A N 1
ATOM 2898 C CA . TRP A 1 370 ? 53.781 -25.156 -8.328 1 24.14 370 TRP A CA 1
ATOM 2899 C C . TRP A 1 370 ? 54.594 -24.719 -7.102 1 24.14 370 TRP A C 1
ATOM 2901 O O . TRP A 1 370 ? 54.031 -24.672 -5.992 1 24.14 370 TRP A O 1
ATOM 2911 N N . PHE A 1 371 ? 55.969 -24.578 -7.285 1 21.09 371 PHE A N 1
ATOM 2912 C CA . PHE A 1 371 ? 57.156 -23.953 -6.73 1 21.09 371 PHE A CA 1
ATOM 2913 C C . PHE A 1 371 ? 56.844 -22.547 -6.223 1 21.09 371 PHE A C 1
ATOM 2915 O O . PHE A 1 371 ? 56.031 -21.844 -6.816 1 21.09 371 PHE A O 1
ATOM 2922 N N . MET B 1 1 ? -11.359 31.891 3.389 1 88.12 1 MET B N 1
ATOM 2923 C CA . MET B 1 1 ? -11.273 30.438 3.479 1 88.12 1 MET B CA 1
ATOM 2924 C C . MET B 1 1 ? -12.664 29.812 3.402 1 88.12 1 MET B C 1
ATOM 2926 O O . MET B 1 1 ? -13.578 30.219 4.125 1 88.12 1 MET B O 1
ATOM 2930 N N . ILE B 1 2 ? -12.891 28.875 2.5 1 93.5 2 ILE B N 1
ATOM 2931 C CA . ILE B 1 2 ? -14.203 28.281 2.301 1 93.5 2 ILE B CA 1
ATOM 2932 C C . ILE B 1 2 ? -14.109 26.766 2.486 1 93.5 2 ILE B C 1
ATOM 2934 O O . ILE B 1 2 ? -13.109 26.141 2.111 1 93.5 2 ILE B O 1
ATOM 2938 N N . SER B 1 3 ? -15.148 26.234 3.094 1 96.56 3 SER B N 1
ATOM 2939 C CA . SER B 1 3 ? -15.305 24.797 3.268 1 96.56 3 SER B CA 1
ATOM 2940 C C . SER B 1 3 ? -16.016 24.172 2.08 1 96.56 3 SER B C 1
ATOM 2942 O O . SER B 1 3 ? -17.078 24.641 1.665 1 96.56 3 SER B O 1
ATOM 2944 N N . LYS B 1 4 ? -15.453 23.156 1.5 1 98 4 LYS B N 1
ATOM 2945 C CA . LYS B 1 4 ? -16.031 22.484 0.343 1 98 4 LYS B CA 1
ATOM 2946 C C . LYS B 1 4 ? -15.914 20.969 0.477 1 98 4 LYS B C 1
ATOM 2948 O O . LYS B 1 4 ? -15.203 20.469 1.35 1 98 4 LYS B O 1
ATOM 2953 N N . TYR B 1 5 ? -16.688 20.312 -0.332 1 98.44 5 TYR B N 1
ATOM 2954 C CA . TYR B 1 5 ? -16.688 18.844 -0.393 1 98.44 5 TYR B CA 1
ATOM 2955 C C . TYR B 1 5 ? -16.531 18.359 -1.828 1 98.44 5 TYR B C 1
ATOM 2957 O O . TYR B 1 5 ? -16.859 19.078 -2.773 1 98.44 5 TYR B O 1
ATOM 2965 N N . PHE B 1 6 ? -16 17.188 -2.021 1 98.31 6 PHE B N 1
ATOM 2966 C CA . PHE B 1 6 ? -15.969 16.484 -3.299 1 98.31 6 PHE B CA 1
ATOM 2967 C C . PHE B 1 6 ? -16.078 14.977 -3.09 1 98.31 6 PHE B C 1
ATOM 2969 O O . PHE B 1 6 ? -15.93 14.484 -1.969 1 98.31 6 PHE B O 1
ATOM 2976 N N . SER B 1 7 ? -16.438 14.266 -4.125 1 97.5 7 SER B N 1
ATOM 2977 C CA . SER B 1 7 ? -16.531 12.812 -4.07 1 97.5 7 SER B CA 1
ATOM 2978 C C . SER B 1 7 ? -15.359 12.156 -4.793 1 97.5 7 SER B C 1
ATOM 2980 O O . SER B 1 7 ? -14.984 12.562 -5.895 1 97.5 7 SER B O 1
ATOM 2982 N N . THR B 1 8 ? -14.766 11.18 -4.117 1 95.56 8 THR B N 1
ATOM 2983 C CA . THR B 1 8 ? -13.703 10.398 -4.73 1 95.56 8 THR B CA 1
ATOM 2984 C C . THR B 1 8 ? -14.273 9.359 -5.688 1 95.56 8 THR B C 1
ATOM 2986 O O . THR B 1 8 ? -15.492 9.188 -5.773 1 95.56 8 THR B O 1
ATOM 2989 N N . ASP B 1 9 ? -13.375 8.68 -6.395 1 90.31 9 ASP B N 1
ATOM 2990 C CA . ASP B 1 9 ? -13.789 7.711 -7.406 1 90.31 9 ASP B CA 1
ATOM 2991 C C . ASP B 1 9 ? -14.5 6.516 -6.77 1 90.31 9 ASP B C 1
ATOM 2993 O O . ASP B 1 9 ? -15.281 5.828 -7.426 1 90.31 9 ASP B O 1
ATOM 2997 N N . ASP B 1 10 ? -14.258 6.266 -5.48 1 87.31 10 ASP B N 1
ATOM 2998 C CA . ASP B 1 10 ? -14.922 5.141 -4.828 1 87.31 10 ASP B CA 1
ATOM 2999 C C . ASP B 1 10 ? -16.172 5.598 -4.09 1 87.31 10 ASP B C 1
ATOM 3001 O O . ASP B 1 10 ? -16.734 4.855 -3.281 1 87.31 10 ASP B O 1
ATOM 3005 N N . GLY B 1 11 ? -16.5 6.812 -4.238 1 91.06 11 GLY B N 1
ATOM 3006 C CA . GLY B 1 11 ? -17.781 7.316 -3.756 1 91.06 11 GLY B CA 1
ATOM 3007 C C . GLY B 1 11 ? -17.688 7.941 -2.377 1 91.06 11 GLY B C 1
ATOM 3008 O O . GLY B 1 11 ? -18.703 8.312 -1.788 1 91.06 11 GLY B O 1
ATOM 3009 N N . THR B 1 12 ? -16.531 8.172 -1.837 1 94.25 12 THR B N 1
ATOM 3010 C CA . THR B 1 12 ? -16.359 8.766 -0.519 1 94.25 12 THR B CA 1
ATOM 3011 C C . THR B 1 12 ? -16.391 10.289 -0.608 1 94.25 12 THR B C 1
ATOM 3013 O O . THR B 1 12 ? -15.727 10.883 -1.46 1 94.25 12 THR B O 1
ATOM 3016 N N . LYS B 1 13 ? -17.156 10.93 0.256 1 97.81 13 LYS B N 1
ATOM 3017 C CA . LYS B 1 13 ? -17.25 12.383 0.292 1 97.81 13 LYS B CA 1
ATOM 3018 C C . LYS B 1 13 ? -16.188 12.977 1.217 1 97.81 13 LYS B C 1
ATOM 3020 O O . LYS B 1 13 ? -16.219 12.742 2.428 1 97.81 13 LYS B O 1
ATOM 3025 N N . LEU B 1 14 ? -15.266 13.758 0.643 1 98.44 14 LEU B N 1
ATOM 3026 C CA . LEU B 1 14 ? -14.172 14.32 1.432 1 98.44 14 LEU B CA 1
ATOM 3027 C C . LEU B 1 14 ? -14.305 15.836 1.535 1 98.44 14 LEU B C 1
ATOM 3029 O O . LEU B 1 14 ? -14.781 16.484 0.604 1 98.44 14 LEU B O 1
ATOM 3033 N N . HIS B 1 15 ? -13.859 16.344 2.668 1 98.69 15 HIS B N 1
ATOM 3034 C CA . HIS B 1 15 ? -13.898 17.766 2.982 1 98.69 15 HIS B CA 1
ATOM 3035 C C . HIS B 1 15 ? -12.539 18.422 2.762 1 98.69 15 HIS B C 1
ATOM 3037 O O . HIS B 1 15 ? -11.5 17.812 3.027 1 98.69 15 HIS B O 1
ATOM 3043 N N . TYR B 1 16 ? -12.57 19.625 2.25 1 98.44 16 TYR B N 1
ATOM 3044 C CA . TYR B 1 16 ? -11.344 20.406 2.189 1 98.44 16 TYR B CA 1
ATOM 3045 C C . TYR B 1 16 ? -11.648 21.891 2.385 1 98.44 16 TYR B C 1
ATOM 3047 O O . TYR B 1 16 ? -12.766 22.344 2.143 1 98.44 16 TYR B O 1
ATOM 3055 N N . LEU B 1 17 ? -10.625 22.609 2.895 1 97.81 17 LEU B N 1
ATOM 3056 C CA . LEU B 1 17 ? -10.641 24.062 2.947 1 97.81 17 LEU B CA 1
ATOM 3057 C C . LEU B 1 17 ? -9.898 24.656 1.751 1 97.81 17 LEU B C 1
ATOM 3059 O O . LEU B 1 17 ? -8.898 24.094 1.293 1 97.81 17 LEU B O 1
ATOM 3063 N N . GLU B 1 18 ? -10.422 25.719 1.295 1 96.75 18 GLU B N 1
ATOM 3064 C CA . GLU B 1 18 ? -9.828 26.406 0.146 1 96.75 18 GLU B CA 1
ATOM 3065 C C . GLU B 1 18 ? -9.719 27.906 0.388 1 96.75 18 GLU B C 1
ATOM 3067 O O . GLU B 1 18 ? -10.641 28.516 0.931 1 96.75 18 GLU B O 1
ATOM 3072 N N . ALA B 1 19 ? -8.586 28.453 0.066 1 96.06 19 ALA B N 1
ATOM 3073 C CA . ALA B 1 19 ? -8.375 29.891 0.191 1 96.06 19 ALA B CA 1
ATOM 3074 C C . ALA B 1 19 ? -7.387 30.391 -0.86 1 96.06 19 ALA B C 1
ATOM 3076 O O . ALA B 1 19 ? -6.551 29.625 -1.349 1 96.06 19 ALA B O 1
ATOM 3077 N N . GLY B 1 20 ? -7.469 31.656 -1.176 1 91.19 20 GLY B N 1
ATOM 3078 C CA . GLY B 1 20 ? -6.562 32.281 -2.133 1 91.19 20 GLY B CA 1
ATOM 3079 C C . GLY B 1 20 ? -7.055 32.188 -3.564 1 91.19 20 GLY B C 1
ATOM 3080 O O . GLY B 1 20 ? -8.086 31.562 -3.834 1 91.19 20 GLY B O 1
ATOM 3081 N N . GLN B 1 21 ? -6.387 32.875 -4.488 1 77.38 21 GLN B N 1
ATOM 3082 C CA . GLN B 1 21 ? -6.789 32.938 -5.887 1 77.38 21 GLN B CA 1
ATOM 3083 C C . GLN B 1 21 ? -6.316 31.703 -6.656 1 77.38 21 GLN B C 1
ATOM 3085 O O . GLN B 1 21 ? -5.273 31.125 -6.336 1 77.38 21 GLN B O 1
ATOM 3090 N N . ARG B 1 22 ? -7.285 31.25 -7.598 1 70.31 22 ARG B N 1
ATOM 3091 C CA . ARG B 1 22 ? -6.906 30.125 -8.445 1 70.31 22 ARG B CA 1
ATOM 3092 C C . ARG B 1 22 ? -6.066 30.594 -9.633 1 70.31 22 ARG B C 1
ATOM 3094 O O . ARG B 1 22 ? -6.148 31.75 -10.039 1 70.31 22 ARG B O 1
ATOM 3101 N N . THR B 1 23 ? -5.125 29.781 -10.023 1 58.06 23 THR B N 1
ATOM 3102 C CA . THR B 1 23 ? -4.254 30.078 -11.156 1 58.06 23 THR B CA 1
ATOM 3103 C C . THR B 1 23 ? -5.062 30.641 -12.32 1 58.06 23 THR B C 1
ATOM 3105 O O . THR B 1 23 ? -4.59 31.516 -13.047 1 58.06 23 THR B O 1
ATOM 3108 N N . GLN B 1 24 ? -6.281 30.109 -12.719 1 52.34 24 GLN B N 1
ATOM 3109 C CA . GLN B 1 24 ? -6.934 30.547 -13.945 1 52.34 24 GLN B CA 1
ATOM 3110 C C . GLN B 1 24 ? -7.418 32 -13.828 1 52.34 24 GLN B C 1
ATOM 3112 O O . GLN B 1 24 ? -7.613 32.688 -14.836 1 52.34 24 GLN B O 1
ATOM 3117 N N . ALA B 1 25 ? -7.715 32.375 -12.672 1 50 25 ALA B N 1
ATOM 3118 C CA . ALA B 1 25 ? -8.32 33.688 -12.641 1 50 25 ALA B CA 1
ATOM 3119 C C . ALA B 1 25 ? -7.27 34.781 -12.797 1 50 25 ALA B C 1
ATOM 3121 O O . ALA B 1 25 ? -7.523 35.969 -12.477 1 50 25 ALA B O 1
ATOM 3122 N N . GLN B 1 26 ? -6.105 34.281 -13.266 1 50.88 26 GLN B N 1
ATOM 3123 C CA . GLN B 1 26 ? -5.078 35.312 -13.234 1 50.88 26 GLN B CA 1
ATOM 3124 C C . GLN B 1 26 ? -5.309 36.344 -14.328 1 50.88 26 GLN B C 1
ATOM 3126 O O . GLN B 1 26 ? -5.699 36 -15.445 1 50.88 26 GLN B O 1
ATOM 3131 N N . GLN B 1 27 ? -5.484 37.469 -13.914 1 48.09 27 GLN B N 1
ATOM 3132 C CA . GLN B 1 27 ? -5.449 38.625 -14.805 1 48.09 27 GLN B CA 1
ATOM 3133 C C . GLN B 1 27 ? -4.227 38.562 -15.719 1 48.09 27 GLN B C 1
ATOM 3135 O O . GLN B 1 27 ? -3.205 37.969 -15.367 1 48.09 27 GLN B O 1
ATOM 3140 N N . GLU B 1 28 ? -4.301 38.969 -16.859 1 51.22 28 GLU B N 1
ATOM 3141 C CA . GLU B 1 28 ? -3.234 39.188 -17.828 1 51.22 28 GLU B CA 1
ATOM 3142 C C . GLU B 1 28 ? -2.01 39.812 -17.172 1 51.22 28 GLU B C 1
ATOM 3144 O O . GLU B 1 28 ? -2.125 40.844 -16.453 1 51.22 28 GLU B O 1
ATOM 3149 N N . GLY B 1 29 ? -0.738 39.094 -17.109 1 55.25 29 GLY B N 1
ATOM 3150 C CA . GLY B 1 29 ? 0.548 39.594 -16.641 1 55.25 29 GLY B CA 1
ATOM 3151 C C . GLY B 1 29 ? 0.955 39.031 -15.297 1 55.25 29 GLY B C 1
ATOM 3152 O O . GLY B 1 29 ? 2.082 39.25 -14.844 1 55.25 29 GLY B O 1
ATOM 3153 N N . GLN B 1 30 ? -0.006 38.5 -14.555 1 55.66 30 GLN B N 1
ATOM 3154 C CA . GLN B 1 30 ? 0.38 38 -13.242 1 55.66 30 GLN B CA 1
ATOM 3155 C C . GLN B 1 30 ? 0.771 36.531 -13.289 1 55.66 30 GLN B C 1
ATOM 3157 O O . GLN B 1 30 ? 0.151 35.75 -14.008 1 55.66 30 GLN B O 1
ATOM 3162 N N . PRO B 1 31 ? 1.848 36.312 -12.68 1 59.06 31 PRO B N 1
ATOM 3163 C CA . PRO B 1 31 ? 2.275 34.906 -12.648 1 59.06 31 PRO B CA 1
ATOM 3164 C C . PRO B 1 31 ? 1.191 33.969 -12.125 1 59.06 31 PRO B C 1
ATOM 3166 O O . PRO B 1 31 ? 0.383 34.375 -11.281 1 59.06 31 PRO B O 1
ATOM 3169 N N . PRO B 1 32 ? 1.117 32.875 -12.797 1 64.75 32 PRO B N 1
ATOM 3170 C CA . PRO B 1 32 ? 0.094 31.953 -12.336 1 64.75 32 PRO B CA 1
ATOM 3171 C C . PRO B 1 32 ? 0.236 31.609 -10.852 1 64.75 32 PRO B C 1
ATOM 3173 O O . PRO B 1 32 ? 1.355 31.516 -10.344 1 64.75 32 PRO B O 1
ATOM 3176 N N . VAL B 1 33 ? -0.843 31.797 -10.148 1 79.75 33 VAL B N 1
ATOM 3177 C CA . VAL B 1 33 ? -0.871 31.422 -8.734 1 79.75 33 VAL B CA 1
ATOM 3178 C C . VAL B 1 33 ? -0.753 29.922 -8.586 1 79.75 33 VAL B C 1
ATOM 3180 O O . VAL B 1 33 ? -1.532 29.156 -9.18 1 79.75 33 VAL B O 1
ATOM 3183 N N . GLU B 1 34 ? 0.288 29.516 -7.91 1 91.88 34 GLU B N 1
ATOM 3184 C CA . GLU B 1 34 ? 0.535 28.094 -7.73 1 91.88 34 GLU B CA 1
ATOM 3185 C C . GLU B 1 34 ? -0.302 27.531 -6.59 1 91.88 34 GLU B C 1
ATOM 3187 O O . GLU B 1 34 ? -0.68 28.25 -5.668 1 91.88 34 GLU B O 1
ATOM 3192 N N . THR B 1 35 ? -0.625 26.312 -6.66 1 95.75 35 THR B N 1
ATOM 3193 C CA . THR B 1 35 ? -1.464 25.641 -5.668 1 95.75 35 THR B CA 1
ATOM 3194 C C . THR B 1 35 ? -0.607 24.938 -4.617 1 95.75 35 THR B C 1
ATOM 3196 O O . THR B 1 35 ? 0.393 24.297 -4.953 1 95.75 35 THR B O 1
ATOM 3199 N N . LEU B 1 36 ? -0.947 25.188 -3.361 1 97.75 36 LEU B N 1
ATOM 3200 C CA . LEU B 1 36 ? -0.417 24.422 -2.236 1 97.75 36 LEU B CA 1
ATOM 3201 C C . LEU B 1 36 ? -1.493 23.516 -1.632 1 97.75 36 LEU B C 1
ATOM 3203 O O . LEU B 1 36 ? -2.541 24 -1.201 1 97.75 36 LEU B O 1
ATOM 3207 N N . ILE B 1 37 ? -1.242 22.234 -1.629 1 98.62 37 ILE B N 1
ATOM 3208 C CA . ILE B 1 37 ? -2.127 21.312 -0.929 1 98.62 37 ILE B CA 1
ATOM 3209 C C . ILE B 1 37 ? -1.473 20.859 0.375 1 98.62 37 ILE B C 1
ATOM 3211 O O . ILE B 1 37 ? -0.318 20.422 0.382 1 98.62 37 ILE B O 1
ATOM 3215 N N . ILE B 1 38 ? -2.227 21 1.46 1 98.81 38 ILE B N 1
ATOM 3216 C CA . ILE B 1 38 ? -1.774 20.578 2.783 1 98.81 38 ILE B CA 1
ATOM 3217 C C . ILE B 1 38 ? -2.504 19.312 3.199 1 98.81 38 ILE B C 1
ATOM 3219 O O . ILE B 1 38 ? -3.734 19.25 3.166 1 98.81 38 ILE B O 1
ATOM 3223 N N . LEU B 1 39 ? -1.712 18.312 3.564 1 98.81 39 LEU B N 1
ATOM 3224 C CA . LEU B 1 39 ? -2.219 17.047 4.102 1 98.81 39 LEU B CA 1
ATOM 3225 C C . LEU B 1 39 ? -1.957 16.953 5.602 1 98.81 39 LEU B C 1
ATOM 3227 O O . LEU B 1 39 ? -0.84 16.641 6.02 1 98.81 39 LEU B O 1
ATOM 3231 N N . PRO B 1 40 ? -3.021 17.188 6.402 1 98.31 40 PRO B N 1
ATOM 3232 C CA . PRO B 1 40 ? -2.848 17.031 7.852 1 98.31 40 PRO B CA 1
ATOM 3233 C C . PRO B 1 40 ? -2.404 15.625 8.242 1 98.31 40 PRO B C 1
ATOM 3235 O O . PRO B 1 40 ? -2.727 14.656 7.555 1 98.31 40 PRO B O 1
ATOM 3238 N N . GLY B 1 41 ? -1.708 15.508 9.344 1 97 41 GLY B N 1
ATOM 3239 C CA . GLY B 1 41 ? -1.28 14.219 9.852 1 97 41 GLY B CA 1
ATOM 3240 C C . GLY B 1 41 ? -2.389 13.453 10.555 1 97 41 GLY B C 1
ATOM 3241 O O . GLY B 1 41 ? -3.57 13.742 10.359 1 97 41 GLY B O 1
ATOM 3242 N N . TRP B 1 42 ? -1.935 12.383 11.211 1 96.31 42 TRP B N 1
ATOM 3243 C CA . TRP B 1 42 ? -2.859 11.555 11.984 1 96.31 42 TRP B CA 1
ATOM 3244 C C . TRP B 1 42 ? -3.445 12.336 13.148 1 96.31 42 TRP B C 1
ATOM 3246 O O . TRP B 1 42 ? -2.717 13.016 13.875 1 96.31 42 TRP B O 1
ATOM 3256 N N . LEU B 1 43 ? -4.766 12.359 13.273 1 96.19 43 LEU B N 1
ATOM 3257 C CA . LEU B 1 43 ? -5.551 13.031 14.305 1 96.19 43 LEU B CA 1
ATOM 3258 C C . LEU B 1 43 ? -5.453 14.547 14.156 1 96.19 43 LEU B C 1
ATOM 3260 O O . LEU B 1 43 ? -5.395 15.266 15.156 1 96.19 43 LEU B O 1
ATOM 3264 N N . GLN B 1 44 ? -5.312 14.984 12.984 1 96.88 44 GLN B N 1
ATOM 3265 C CA . GLN B 1 44 ? -5.324 16.406 12.641 1 96.88 44 GLN B CA 1
ATOM 3266 C C . GLN B 1 44 ? -6.418 16.719 11.625 1 96.88 44 GLN B C 1
ATOM 3268 O O . GLN B 1 44 ? -6.711 15.898 10.75 1 96.88 44 GLN B O 1
ATOM 3273 N N . THR B 1 45 ? -6.988 17.891 11.789 1 97.5 45 THR B N 1
ATOM 3274 C CA . THR B 1 45 ? -8.031 18.344 10.875 1 97.5 45 THR B CA 1
ATOM 3275 C C . THR B 1 45 ? -7.57 19.562 10.078 1 97.5 45 THR B C 1
ATOM 3277 O O . THR B 1 45 ? -6.594 20.219 10.453 1 97.5 45 THR B O 1
ATOM 3280 N N . ALA B 1 46 ? -8.312 19.812 9.008 1 97.88 46 ALA B N 1
ATOM 3281 C CA . ALA B 1 46 ? -8.016 20.969 8.164 1 97.88 46 ALA B CA 1
ATOM 3282 C C . ALA B 1 46 ? -8.07 22.25 8.977 1 97.88 46 ALA B C 1
ATOM 3284 O O . ALA B 1 46 ? -7.273 23.172 8.758 1 97.88 46 ALA B O 1
ATOM 3285 N N . ARG B 1 47 ? -8.914 22.344 9.961 1 95.88 47 ARG B N 1
ATOM 3286 C CA . ARG B 1 47 ? -9.125 23.562 10.75 1 95.88 47 ARG B CA 1
ATOM 3287 C C . ARG B 1 47 ? -7.891 23.906 11.57 1 95.88 47 ARG B C 1
ATOM 3289 O O . ARG B 1 47 ? -7.66 25.062 11.891 1 95.88 47 ARG B O 1
ATOM 3296 N N . MET B 1 48 ? -7.113 22.953 11.859 1 96.44 48 MET B N 1
ATOM 3297 C CA . MET B 1 48 ? -5.91 23.156 12.656 1 96.44 48 MET B CA 1
ATOM 3298 C C . MET B 1 48 ? -4.867 23.953 11.883 1 96.44 48 MET B C 1
ATOM 3300 O O . MET B 1 48 ? -3.898 24.438 12.453 1 96.44 48 MET B O 1
ATOM 3304 N N . PHE B 1 49 ? -5.098 24.078 10.594 1 97.31 49 PHE B N 1
ATOM 3305 C CA . PHE B 1 49 ? -4.113 24.734 9.742 1 97.31 49 PHE B CA 1
ATOM 3306 C C . PHE B 1 49 ? -4.605 26.109 9.32 1 97.31 49 PHE B C 1
ATOM 3308 O O . PHE B 1 49 ? -4.156 26.656 8.305 1 97.31 49 PHE B O 1
ATOM 3315 N N . ALA B 1 50 ? -5.465 26.703 10.086 1 95.12 50 ALA B N 1
ATOM 3316 C CA . ALA B 1 50 ? -6.051 28.016 9.773 1 95.12 50 ALA B CA 1
ATOM 3317 C C . ALA B 1 50 ? -4.977 29.094 9.672 1 95.12 50 ALA B C 1
ATOM 3319 O O . ALA B 1 50 ? -5.059 29.969 8.82 1 95.12 50 ALA B O 1
ATOM 3320 N N . SER B 1 51 ? -3.998 29.047 10.539 1 95.56 51 SER B N 1
ATOM 3321 C CA . SER B 1 51 ? -2.932 30.031 10.516 1 95.56 51 SER B CA 1
ATOM 3322 C C . SER B 1 51 ? -2.109 29.938 9.234 1 95.56 51 SER B C 1
ATOM 3324 O O . SER B 1 51 ? -1.743 30.969 8.648 1 95.56 51 SER B O 1
ATOM 3326 N N . GLN B 1 52 ? -1.791 28.703 8.82 1 97.31 52 GLN B N 1
ATOM 3327 C CA . GLN B 1 52 ? -1.075 28.5 7.566 1 97.31 52 GLN B CA 1
ATOM 3328 C C . GLN B 1 52 ? -1.9 28.984 6.375 1 97.31 52 GLN B C 1
ATOM 3330 O O . GLN B 1 52 ? -1.374 29.641 5.473 1 97.31 52 GLN B O 1
ATOM 3335 N N . VAL B 1 53 ? -3.176 28.641 6.41 1 97.12 53 VAL B N 1
ATOM 3336 C CA . VAL B 1 53 ? -4.062 29.047 5.324 1 97.12 53 VAL B CA 1
ATOM 3337 C C . VAL B 1 53 ? -4.094 30.562 5.215 1 97.12 53 VAL B C 1
ATOM 3339 O O . VAL B 1 53 ? -3.928 31.125 4.125 1 97.12 53 VAL B O 1
ATOM 3342 N N . THR B 1 54 ? -4.262 31.266 6.312 1 95.5 54 THR B N 1
ATOM 3343 C CA . THR B 1 54 ? -4.344 32.719 6.34 1 95.5 54 THR B CA 1
ATOM 3344 C C . THR B 1 54 ? -3.059 33.344 5.812 1 95.5 54 THR B C 1
ATOM 3346 O O . THR B 1 54 ? -3.1 34.25 4.977 1 95.5 54 THR B O 1
ATOM 3349 N N . ALA B 1 55 ? -1.963 32.844 6.219 1 96.44 55 ALA B N 1
ATOM 3350 C CA . ALA B 1 55 ? -0.672 33.438 5.875 1 96.44 55 ALA B CA 1
ATOM 3351 C C . ALA B 1 55 ? -0.299 33.156 4.426 1 96.44 55 ALA B C 1
ATOM 3353 O O . ALA B 1 55 ? 0.158 34.031 3.699 1 96.44 55 ALA B O 1
ATOM 3354 N N . LEU B 1 56 ? -0.553 31.906 3.961 1 96.56 56 LEU B N 1
ATOM 3355 C CA . LEU B 1 56 ? -0.001 31.438 2.689 1 96.56 56 LEU B CA 1
ATOM 3356 C C . LEU B 1 56 ? -0.966 31.719 1.544 1 96.56 56 LEU B C 1
ATOM 3358 O O . LEU B 1 56 ? -0.571 31.719 0.376 1 96.56 56 LEU B O 1
ATOM 3362 N N . SER B 1 57 ? -2.207 31.953 1.884 1 95.25 57 SER B N 1
ATOM 3363 C CA . SER B 1 57 ? -3.197 32.188 0.836 1 95.25 57 SER B CA 1
ATOM 3364 C C . SER B 1 57 ? -3.053 33.562 0.227 1 95.25 57 SER B C 1
ATOM 3366 O O . SER B 1 57 ? -3.701 33.906 -0.771 1 95.25 57 SER B O 1
ATOM 3368 N N . THR B 1 58 ? -2.176 34.375 0.77 1 90.88 58 THR B N 1
ATOM 3369 C CA . THR B 1 58 ? -1.904 35.688 0.208 1 90.88 58 THR B CA 1
ATOM 3370 C C . THR B 1 58 ? -1.139 35.562 -1.106 1 90.88 58 THR B C 1
ATOM 3372 O O . THR B 1 58 ? -1.239 36.438 -1.971 1 90.88 58 THR B O 1
ATOM 3375 N N . SER B 1 59 ? -0.477 34.438 -1.292 1 89 59 SER B N 1
ATOM 3376 C CA . SER B 1 59 ? 0.383 34.312 -2.465 1 89 59 SER B CA 1
ATOM 3377 C C . SER B 1 59 ? 0.153 33 -3.18 1 89 59 SER B C 1
ATOM 3379 O O . SER B 1 59 ? 0.689 32.781 -4.266 1 89 59 SER B O 1
ATOM 3381 N N . HIS B 1 60 ? -0.637 32.125 -2.584 1 93.94 60 HIS B N 1
ATOM 3382 C CA . HIS B 1 60 ? -0.873 30.812 -3.154 1 93.94 60 HIS B CA 1
ATOM 3383 C C . HIS B 1 60 ? -2.352 30.453 -3.1 1 93.94 60 HIS B C 1
ATOM 3385 O O . HIS B 1 60 ? -3.104 31 -2.291 1 93.94 60 HIS B O 1
ATOM 3391 N N . HIS B 1 61 ? -2.742 29.641 -4.023 1 95.06 61 HIS B N 1
ATOM 3392 C CA . HIS B 1 61 ? -3.98 28.891 -3.867 1 95.06 61 HIS B CA 1
ATOM 3393 C C . HIS B 1 61 ? -3.805 27.734 -2.881 1 95.06 61 HIS B C 1
ATOM 3395 O O . HIS B 1 61 ? -3.1 26.766 -3.17 1 95.06 61 HIS B O 1
ATOM 3401 N N . VAL B 1 62 ? -4.461 27.906 -1.698 1 97.5 62 VAL B N 1
ATOM 3402 C CA . VAL B 1 62 ? -4.176 26.953 -0.621 1 97.5 62 VAL B CA 1
ATOM 3403 C C . VAL B 1 62 ? -5.371 26.031 -0.414 1 97.5 62 VAL B C 1
ATOM 3405 O O . VAL B 1 62 ? -6.508 26.5 -0.291 1 97.5 62 VAL B O 1
ATOM 3408 N N . ILE B 1 63 ? -5.098 24.734 -0.443 1 98.25 63 ILE B N 1
ATOM 3409 C CA . ILE B 1 63 ? -6.078 23.688 -0.172 1 98.25 63 ILE B CA 1
ATOM 3410 C C . ILE B 1 63 ? -5.629 22.859 1.025 1 98.25 63 ILE B C 1
ATOM 3412 O O . ILE B 1 63 ? -4.469 22.438 1.098 1 98.25 63 ILE B O 1
ATOM 3416 N N . VAL B 1 64 ? -6.516 22.688 2.014 1 98.69 64 VAL B N 1
ATOM 3417 C CA . VAL B 1 64 ? -6.25 21.766 3.109 1 98.69 64 VAL B CA 1
ATOM 3418 C C . VAL B 1 64 ? -7.262 20.625 3.08 1 98.69 64 VAL B C 1
ATOM 3420 O O . VAL B 1 64 ? -8.469 20.844 3.229 1 98.69 64 VAL B O 1
ATOM 3423 N N . LEU B 1 65 ? -6.785 19.406 2.936 1 98.81 65 LEU B N 1
ATOM 3424 C CA . LEU B 1 65 ? -7.648 18.25 2.777 1 98.81 65 LEU B CA 1
ATOM 3425 C C . LEU B 1 65 ? -7.848 17.531 4.109 1 9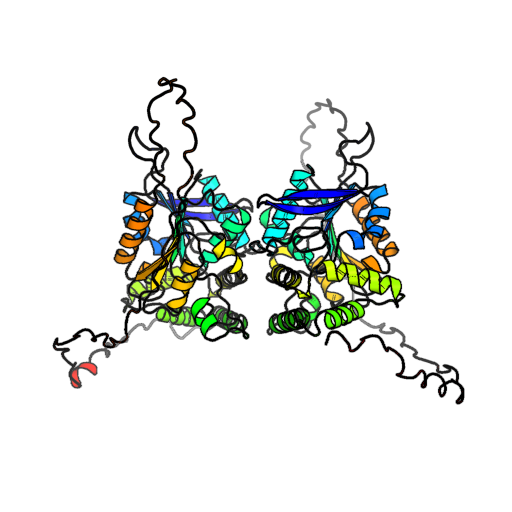8.81 65 LEU B C 1
ATOM 3427 O O . LEU B 1 65 ? -6.871 17.156 4.762 1 98.81 65 LEU B O 1
ATOM 3431 N N . ASP B 1 66 ? -9.094 17.422 4.551 1 98.62 66 ASP B N 1
ATOM 3432 C CA . ASP B 1 66 ? -9.367 16.422 5.582 1 98.62 66 ASP B CA 1
ATOM 3433 C C . ASP B 1 66 ? -9.234 15.008 5.023 1 98.62 66 ASP B C 1
ATOM 3435 O O . ASP B 1 66 ? -10 14.609 4.141 1 98.62 66 ASP B O 1
ATOM 3439 N N . LEU B 1 67 ? -8.336 14.281 5.586 1 98 67 LEU B N 1
ATOM 3440 C CA . LEU B 1 67 ? -8.211 12.898 5.145 1 98 67 LEU B CA 1
ATOM 3441 C C . LEU B 1 67 ? -9.477 12.109 5.461 1 98 67 LEU B C 1
ATOM 3443 O O . LEU B 1 67 ? -10.211 12.453 6.391 1 98 67 LEU B O 1
ATOM 3447 N N . ARG B 1 68 ? -9.734 11.109 4.613 1 96.56 68 ARG B N 1
ATOM 3448 C CA . ARG B 1 68 ? -10.836 10.227 4.969 1 96.56 68 ARG B CA 1
ATOM 3449 C C . ARG B 1 68 ? -10.711 9.742 6.41 1 96.56 68 ARG B C 1
ATOM 3451 O O . ARG B 1 68 ? -9.617 9.43 6.875 1 96.56 68 ARG B O 1
ATOM 3458 N N . GLY B 1 69 ? -11.867 9.789 7.102 1 94.81 69 GLY B N 1
ATOM 3459 C CA . GLY B 1 69 ? -11.883 9.375 8.492 1 94.81 69 GLY B CA 1
ATOM 3460 C C . GLY B 1 69 ? -11.539 10.5 9.453 1 94.81 69 GLY B C 1
ATOM 3461 O O . GLY B 1 69 ? -11.656 10.336 10.672 1 94.81 69 GLY B O 1
ATOM 3462 N N . GLN B 1 70 ? -11.172 11.641 8.906 1 96.38 70 GLN B N 1
ATOM 3463 C CA . GLN B 1 70 ? -10.773 12.734 9.781 1 96.38 70 GLN B CA 1
ATOM 3464 C C . GLN B 1 70 ? -11.562 14.008 9.461 1 96.38 70 GLN B C 1
ATOM 3466 O O . GLN B 1 70 ? -12 14.195 8.328 1 96.38 70 GLN B O 1
ATOM 3471 N N . GLY B 1 71 ? -11.703 14.836 10.531 1 96.06 71 GLY B N 1
ATOM 3472 C CA . GLY B 1 71 ? -12.375 16.109 10.352 1 96.06 71 GLY B CA 1
ATOM 3473 C C . GLY B 1 71 ? -13.805 15.969 9.852 1 96.06 71 GLY B C 1
ATOM 3474 O O . GLY B 1 71 ? -14.594 15.211 10.414 1 96.06 71 GLY B O 1
ATOM 3475 N N . ALA B 1 72 ? -14.094 16.75 8.789 1 96.88 72 ALA B N 1
ATOM 3476 C CA . ALA B 1 72 ? -15.461 16.75 8.273 1 96.88 72 ALA B CA 1
ATOM 3477 C C . ALA B 1 72 ? -15.617 15.766 7.121 1 96.88 72 ALA B C 1
ATOM 3479 O O . ALA B 1 72 ? -16.688 15.664 6.527 1 96.88 72 ALA B O 1
ATOM 3480 N N . SER B 1 73 ? -14.539 15.023 6.828 1 97.44 73 SER B N 1
ATOM 3481 C CA . SER B 1 73 ? -14.609 14.023 5.773 1 97.44 73 SER B CA 1
ATOM 3482 C C . SER B 1 73 ? -15.398 12.805 6.223 1 97.44 73 SER B C 1
ATOM 3484 O O . SER B 1 73 ? -15.5 12.523 7.418 1 97.44 73 SER B O 1
ATOM 3486 N N . ALA B 1 74 ? -15.875 12.109 5.199 1 95.56 74 ALA B N 1
ATOM 3487 C CA . ALA B 1 74 ? -16.609 10.875 5.469 1 95.56 74 ALA B CA 1
ATOM 3488 C C . ALA B 1 74 ? -15.703 9.812 6.078 1 95.56 74 ALA B C 1
ATOM 3490 O O . ALA B 1 74 ? -14.484 9.883 5.941 1 95.56 74 ALA B O 1
ATOM 3491 N N . ARG B 1 75 ? -16.359 8.914 6.75 1 93.69 75 ARG B N 1
ATOM 3492 C CA . ARG B 1 75 ? -15.711 7.801 7.426 1 93.69 75 ARG B CA 1
ATOM 3493 C C . ARG B 1 75 ? -16.25 6.465 6.93 1 93.69 75 ARG B C 1
ATOM 3495 O O . ARG B 1 75 ? -16.984 5.785 7.641 1 93.69 75 ARG B O 1
ATOM 3502 N N . PRO B 1 76 ? -15.797 6.137 5.754 1 87.12 76 PRO B N 1
ATOM 3503 C CA . PRO B 1 76 ? -16.344 4.898 5.207 1 87.12 76 PRO B CA 1
ATOM 3504 C C . PRO B 1 76 ? -16 3.676 6.055 1 87.12 76 PRO B C 1
ATOM 3506 O O . PRO B 1 76 ? -14.875 3.551 6.539 1 87.12 76 PRO B O 1
ATOM 3509 N N . GLN B 1 77 ? -17 2.846 6.285 1 77.75 77 GLN B N 1
ATOM 3510 C CA . GLN B 1 77 ? -16.797 1.636 7.074 1 77.75 77 GLN B CA 1
ATOM 3511 C C . GLN B 1 77 ? -16.125 0.541 6.25 1 77.75 77 GLN B C 1
ATOM 3513 O O . GLN B 1 77 ? -15.273 -0.188 6.754 1 77.75 77 GLN B O 1
ATOM 3518 N N . SER B 1 78 ? -16.562 0.406 5.031 1 69.75 78 SER B N 1
ATOM 3519 C CA . SER B 1 78 ? -16.031 -0.626 4.148 1 69.75 78 SER B CA 1
ATOM 3520 C C . SER B 1 78 ? -14.914 -0.077 3.268 1 69.75 78 SER B C 1
ATOM 3522 O O . SER B 1 78 ? -14.391 -0.787 2.406 1 69.75 78 SER B O 1
ATOM 3524 N N . GLY B 1 79 ? -14.461 1.04 3.676 1 66.81 79 GLY B N 1
ATOM 3525 C CA . GLY B 1 79 ? -13.445 1.61 2.811 1 66.81 79 GLY B CA 1
ATOM 3526 C C . GLY B 1 79 ? -12.031 1.427 3.348 1 66.81 79 GLY B C 1
ATOM 3527 O O . GLY B 1 79 ? -11.852 1.12 4.527 1 66.81 79 GLY B O 1
ATOM 3528 N N . SER B 1 80 ? -11.117 1.561 2.381 1 84.31 80 SER B N 1
ATOM 3529 C CA . SER B 1 80 ? -9.703 1.382 2.691 1 84.31 80 SER B CA 1
ATOM 3530 C C . SER B 1 80 ? -9.102 2.654 3.277 1 84.31 80 SER B C 1
ATOM 3532 O O . SER B 1 80 ? -9.445 3.762 2.859 1 84.31 80 SER B O 1
ATOM 3534 N N . TYR B 1 81 ? -8.367 2.488 4.32 1 93 81 TYR B N 1
ATOM 3535 C CA . TYR B 1 81 ? -7.641 3.586 4.953 1 93 81 TYR B CA 1
ATOM 3536 C C . TYR B 1 81 ? -6.141 3.457 4.719 1 93 81 TYR B C 1
ATOM 3538 O O . TYR B 1 81 ? -5.34 4.094 5.406 1 93 81 TYR B O 1
ATOM 3546 N N . ARG B 1 82 ? -5.793 2.625 3.777 1 94.31 82 ARG B N 1
ATOM 3547 C CA . ARG B 1 82 ? -4.383 2.424 3.447 1 94.31 82 ARG B CA 1
ATOM 3548 C C . ARG B 1 82 ? -3.816 3.635 2.715 1 94.31 82 ARG B C 1
ATOM 3550 O O . ARG B 1 82 ? -4.555 4.367 2.051 1 94.31 82 ARG B O 1
ATOM 3557 N N . ALA B 1 83 ? -2.5 3.828 2.812 1 95.12 83 ALA B N 1
ATOM 3558 C CA . ALA B 1 83 ? -1.821 4.977 2.221 1 95.12 83 ALA B CA 1
ATOM 3559 C C . ALA B 1 83 ? -2.102 5.066 0.723 1 95.12 83 ALA B C 1
ATOM 3561 O O . ALA B 1 83 ? -2.262 6.164 0.18 1 95.12 83 ALA B O 1
ATOM 3562 N N . ILE B 1 84 ? -2.232 3.988 0.099 1 91.31 84 ILE B N 1
ATOM 3563 C CA . ILE B 1 84 ? -2.422 3.955 -1.347 1 91.31 84 ILE B CA 1
ATOM 3564 C C . ILE B 1 84 ? -3.787 4.539 -1.703 1 91.31 84 ILE B C 1
ATOM 3566 O O . ILE B 1 84 ? -3.916 5.277 -2.682 1 91.31 84 ILE B O 1
ATOM 3570 N N . ARG B 1 85 ? -4.75 4.152 -0.975 1 93.44 85 ARG B N 1
ATOM 3571 C CA . ARG B 1 85 ? -6.082 4.711 -1.201 1 93.44 85 ARG B CA 1
ATOM 3572 C C . ARG B 1 85 ? -6.09 6.219 -0.96 1 93.44 85 ARG B C 1
ATOM 3574 O O . ARG B 1 85 ? -6.707 6.969 -1.719 1 93.44 85 ARG B O 1
ATOM 3581 N N . LEU B 1 86 ? -5.387 6.637 0.035 1 97 86 LEU B N 1
ATOM 3582 C CA . LEU B 1 86 ? -5.34 8.062 0.355 1 97 86 LEU B CA 1
ATOM 3583 C C . LEU B 1 86 ? -4.57 8.828 -0.713 1 97 86 LEU B C 1
ATOM 3585 O O . LEU B 1 86 ? -4.883 9.984 -0.999 1 97 86 LEU B O 1
ATOM 3589 N N . ALA B 1 87 ? -3.533 8.188 -1.272 1 96.75 87 ALA B N 1
ATOM 3590 C CA . ALA B 1 87 ? -2.846 8.781 -2.414 1 96.75 87 ALA B CA 1
ATOM 3591 C C . ALA B 1 87 ? -3.803 8.992 -3.586 1 96.75 87 ALA B C 1
ATOM 3593 O O . ALA B 1 87 ? -3.748 10.016 -4.266 1 96.75 87 ALA B O 1
ATOM 3594 N N . LYS B 1 88 ? -4.633 8.039 -3.789 1 94.75 88 LYS B N 1
ATOM 3595 C CA . LYS B 1 88 ? -5.645 8.164 -4.832 1 94.75 88 LYS B CA 1
ATOM 3596 C C . LYS B 1 88 ? -6.641 9.273 -4.5 1 94.75 88 LYS B C 1
ATOM 3598 O O . LYS B 1 88 ? -7.113 9.977 -5.395 1 94.75 88 LYS B O 1
ATOM 3603 N N . ASP B 1 89 ? -7 9.453 -3.225 1 97.44 89 ASP B N 1
ATOM 3604 C CA . ASP B 1 89 ? -7.844 10.57 -2.807 1 97.44 89 ASP B CA 1
ATOM 3605 C C . ASP B 1 89 ? -7.223 11.906 -3.199 1 97.44 89 ASP B C 1
ATOM 3607 O O . ASP B 1 89 ? -7.918 12.812 -3.658 1 97.44 89 ASP B O 1
ATOM 3611 N N . LEU B 1 90 ? -5.922 11.984 -2.984 1 98.5 90 LEU B N 1
ATOM 3612 C CA . LEU B 1 90 ? -5.203 13.203 -3.359 1 98.5 90 LEU B CA 1
ATOM 3613 C C . LEU B 1 90 ? -5.285 13.438 -4.863 1 98.5 90 LEU B C 1
ATOM 3615 O O . LEU B 1 90 ? -5.547 14.562 -5.305 1 98.5 90 LEU B O 1
ATOM 3619 N N . LEU B 1 91 ? -5.062 12.383 -5.641 1 97.56 91 LEU B N 1
ATOM 3620 C CA . LEU B 1 91 ? -5.184 12.492 -7.09 1 97.56 91 LEU B CA 1
ATOM 3621 C C . LEU B 1 91 ? -6.59 12.922 -7.488 1 97.56 91 LEU B C 1
ATOM 3623 O O . LEU B 1 91 ? -6.762 13.789 -8.352 1 97.56 91 LEU B O 1
ATOM 3627 N N . ASN B 1 92 ? -7.602 12.32 -6.848 1 97.69 92 ASN B N 1
ATOM 3628 C CA . ASN B 1 92 ? -8.984 12.688 -7.121 1 97.69 92 ASN B CA 1
ATOM 3629 C C . ASN B 1 92 ? -9.25 14.156 -6.82 1 97.69 92 ASN B C 1
ATOM 3631 O O . ASN B 1 92 ? -9.969 14.828 -7.562 1 97.69 92 ASN B O 1
ATOM 3635 N N . LEU B 1 93 ? -8.664 14.641 -5.762 1 98.5 93 LEU B N 1
ATOM 3636 C CA . LEU B 1 93 ? -8.82 16.047 -5.406 1 98.5 93 LEU B CA 1
ATOM 3637 C C . LEU B 1 93 ? -8.195 16.953 -6.465 1 98.5 93 LEU B C 1
ATOM 3639 O O . LEU B 1 93 ? -8.805 17.922 -6.895 1 98.5 93 LEU B O 1
ATOM 3643 N N . MET B 1 94 ? -6.984 16.609 -6.848 1 97.69 94 MET B N 1
ATOM 3644 C CA . MET B 1 94 ? -6.285 17.391 -7.867 1 97.69 94 MET B CA 1
ATOM 3645 C C . MET B 1 94 ? -7.086 17.438 -9.164 1 97.69 94 MET B C 1
ATOM 3647 O O . MET B 1 94 ? -7.223 18.484 -9.781 1 97.69 94 MET B O 1
ATOM 3651 N N . ASP B 1 95 ? -7.609 16.266 -9.531 1 96.75 95 ASP B N 1
ATOM 3652 C CA . ASP B 1 95 ? -8.414 16.203 -10.75 1 96.75 95 ASP B CA 1
ATOM 3653 C C . ASP B 1 95 ? -9.703 17 -10.602 1 96.75 95 ASP B C 1
ATOM 3655 O O . ASP B 1 95 ? -10.094 17.734 -11.523 1 96.75 95 ASP B O 1
ATOM 3659 N N . HIS B 1 96 ? -10.305 16.875 -9.469 1 97.25 96 HIS B N 1
ATOM 3660 C CA . HIS B 1 96 ? -11.539 17.594 -9.195 1 97.25 96 HIS B CA 1
ATOM 3661 C C . HIS B 1 96 ? -11.336 19.109 -9.305 1 97.25 96 HIS B C 1
ATOM 3663 O O . HIS B 1 96 ? -12.188 19.812 -9.852 1 97.25 96 HIS B O 1
ATOM 3669 N N . LEU B 1 97 ? -10.195 19.578 -8.859 1 95.75 97 LEU B N 1
ATOM 3670 C CA . LEU B 1 97 ? -9.906 21.016 -8.812 1 95.75 97 LEU B CA 1
ATOM 3671 C C . LEU B 1 97 ? -9.156 21.453 -10.062 1 95.75 97 LEU B C 1
ATOM 3673 O O . LEU B 1 97 ? -8.797 22.625 -10.195 1 95.75 97 LEU B O 1
ATOM 3677 N N . GLN B 1 98 ? -8.836 20.453 -10.961 1 94.38 98 GLN B N 1
ATOM 3678 C CA . GLN B 1 98 ? -8.102 20.703 -12.195 1 94.38 98 GLN B CA 1
ATOM 3679 C C . GLN B 1 98 ? -6.73 21.312 -11.898 1 94.38 98 GLN B C 1
ATOM 3681 O O . GLN B 1 98 ? -6.316 22.266 -12.547 1 94.38 98 GLN B O 1
ATOM 3686 N N . VAL B 1 99 ? -6.16 20.844 -10.891 1 93.81 99 VAL B N 1
ATOM 3687 C CA . VAL B 1 99 ? -4.797 21.219 -10.539 1 93.81 99 VAL B CA 1
ATOM 3688 C C . VAL B 1 99 ? -3.801 20.312 -11.258 1 93.81 99 VAL B C 1
ATOM 3690 O O . VAL B 1 99 ? -3.738 19.109 -10.977 1 93.81 99 VAL B O 1
ATOM 3693 N N . GLN B 1 100 ? -3.02 20.828 -12.109 1 92.62 100 GLN B N 1
ATOM 3694 C CA . GLN B 1 100 ? -2.074 20.031 -12.898 1 92.62 100 GLN B CA 1
ATOM 3695 C C . GLN B 1 100 ? -0.797 19.766 -12.109 1 92.62 100 GLN B C 1
ATOM 3697 O O . GLN B 1 100 ? -0.242 18.656 -12.172 1 92.62 100 GLN B O 1
ATOM 3702 N N . LYS B 1 101 ? -0.359 20.812 -11.375 1 94.81 101 LYS B N 1
ATOM 3703 C CA . LYS B 1 101 ? 0.857 20.734 -10.57 1 94.81 101 LYS B CA 1
ATOM 3704 C C . LYS B 1 101 ? 0.683 21.438 -9.234 1 94.81 101 LYS B C 1
ATOM 3706 O O . LYS B 1 101 ? 0.051 22.5 -9.164 1 94.81 101 LYS B O 1
ATOM 3711 N N . THR B 1 102 ? 1.27 20.828 -8.18 1 97 102 THR B N 1
ATOM 3712 C CA . THR B 1 102 ? 1.028 21.422 -6.867 1 97 102 THR B CA 1
ATOM 3713 C C . THR B 1 102 ? 2.273 21.328 -5.992 1 97 102 THR B C 1
ATOM 3715 O O . THR B 1 102 ? 3.074 20.406 -6.145 1 97 102 THR B O 1
ATOM 3718 N N . HIS B 1 103 ? 2.449 22.391 -5.152 1 98 103 HIS B N 1
ATOM 3719 C CA . HIS B 1 103 ? 3.215 22.172 -3.928 1 98 103 HIS B CA 1
ATOM 3720 C C . HIS B 1 103 ? 2.439 21.312 -2.939 1 98 103 HIS B C 1
ATOM 3722 O O . HIS B 1 103 ? 1.223 21.453 -2.803 1 98 103 HIS B O 1
ATOM 3728 N N . LEU B 1 104 ? 3.145 20.406 -2.314 1 98.69 104 LEU B N 1
ATOM 3729 C CA . LEU B 1 104 ? 2.49 19.5 -1.379 1 98.69 104 LEU B CA 1
ATOM 3730 C C . LEU B 1 104 ? 3.16 19.562 -0.009 1 98.69 104 LEU B C 1
ATOM 3732 O O . LEU B 1 104 ? 4.383 19.453 0.093 1 98.69 104 LEU B O 1
ATOM 3736 N N . LEU B 1 105 ? 2.383 19.859 1.005 1 98.75 105 LEU B N 1
ATOM 3737 C CA . LEU B 1 105 ? 2.842 19.859 2.389 1 98.75 105 LEU B CA 1
ATOM 3738 C C . LEU B 1 105 ? 2.184 18.734 3.178 1 98.75 105 LEU B C 1
ATOM 3740 O O . LEU B 1 105 ? 0.955 18.625 3.219 1 98.75 105 LEU B O 1
ATOM 3744 N N . ALA B 1 106 ? 2.975 17.859 3.727 1 98.5 106 ALA B N 1
ATOM 3745 C CA . ALA B 1 106 ? 2.477 16.75 4.527 1 98.5 106 ALA B CA 1
ATOM 3746 C C . ALA B 1 106 ? 3.039 16.797 5.945 1 98.5 106 ALA B C 1
ATOM 3748 O O . ALA B 1 106 ? 4.188 17.188 6.152 1 98.5 106 ALA B O 1
ATOM 3749 N N . VAL B 1 107 ? 2.189 16.359 6.906 1 97.12 107 VAL B N 1
ATOM 3750 C CA . VAL B 1 107 ? 2.59 16.391 8.305 1 97.12 107 VAL B CA 1
ATOM 3751 C C . VAL B 1 107 ? 2.605 14.969 8.867 1 97.12 107 VAL B C 1
ATOM 3753 O O . VAL B 1 107 ? 1.6 14.258 8.812 1 97.12 107 VAL B O 1
ATOM 3756 N N . SER B 1 108 ? 3.75 14.617 9.383 1 95 108 SER B N 1
ATOM 3757 C CA . SER B 1 108 ? 3.902 13.359 10.109 1 95 108 SER B CA 1
ATOM 3758 C C . SER B 1 108 ? 3.461 12.172 9.266 1 95 108 SER B C 1
ATOM 3760 O O . SER B 1 108 ? 3.943 11.992 8.141 1 95 108 SER B O 1
ATOM 3762 N N . LEU B 1 109 ? 2.441 11.375 9.695 1 96.06 109 LEU B N 1
ATOM 3763 C CA . LEU B 1 109 ? 2.092 10.109 9.055 1 96.06 109 LEU B CA 1
ATOM 3764 C C . LEU B 1 109 ? 1.549 10.352 7.648 1 96.06 109 LEU B C 1
ATOM 3766 O O . LEU B 1 109 ? 1.54 9.438 6.82 1 96.06 109 LEU B O 1
ATOM 3770 N N . SER B 1 110 ? 1.141 11.539 7.273 1 97.88 110 SER B N 1
ATOM 3771 C CA . SER B 1 110 ? 0.583 11.797 5.953 1 97.88 110 SER B CA 1
ATOM 3772 C C . SER B 1 110 ? 1.669 11.773 4.879 1 97.88 110 SER B C 1
ATOM 3774 O O . SER B 1 110 ? 1.369 11.773 3.686 1 97.88 110 SER B O 1
ATOM 3776 N N . SER B 1 111 ? 2.934 11.727 5.293 1 97.06 111 SER B N 1
ATOM 3777 C CA . SER B 1 111 ? 4.008 11.57 4.316 1 97.06 111 SER B CA 1
ATOM 3778 C C . SER B 1 111 ? 3.885 10.258 3.561 1 97.06 111 SER B C 1
ATOM 3780 O O . SER B 1 111 ? 4.336 10.141 2.42 1 97.06 111 SER B O 1
ATOM 3782 N N . ALA B 1 112 ? 3.287 9.266 4.227 1 96.62 112 ALA B N 1
ATOM 3783 C CA . ALA B 1 112 ? 3.057 7.984 3.555 1 96.62 112 ALA B CA 1
ATOM 3784 C C . ALA B 1 112 ? 2.199 8.172 2.307 1 96.62 112 ALA B C 1
ATOM 3786 O O . ALA B 1 112 ? 2.354 7.438 1.326 1 96.62 112 ALA B O 1
ATOM 3787 N N . ILE B 1 113 ? 1.305 9.148 2.367 1 98 113 ILE B N 1
ATOM 3788 C CA . ILE B 1 113 ? 0.455 9.469 1.224 1 98 113 ILE B CA 1
ATOM 3789 C C . ILE B 1 113 ? 1.307 10.039 0.091 1 98 113 ILE B C 1
ATOM 3791 O O . ILE B 1 113 ? 1.117 9.68 -1.075 1 98 113 ILE B O 1
ATOM 3795 N N . VAL B 1 114 ? 2.279 10.82 0.445 1 98 114 VAL B N 1
ATOM 3796 C CA . VAL B 1 114 ? 3.172 11.438 -0.528 1 98 114 VAL B CA 1
ATOM 3797 C C . VAL B 1 114 ? 4.012 10.367 -1.216 1 98 114 VAL B C 1
ATOM 3799 O O . VAL B 1 114 ? 4.102 10.328 -2.445 1 98 114 VAL B O 1
ATOM 3802 N N . TRP B 1 115 ? 4.531 9.492 -0.407 1 95.75 115 TRP B N 1
ATOM 3803 C CA . TRP B 1 115 ? 5.367 8.422 -0.946 1 95.75 115 TRP B CA 1
ATOM 3804 C C . TRP B 1 115 ? 4.559 7.512 -1.865 1 95.75 115 TRP B C 1
ATOM 3806 O O . TRP B 1 115 ? 5 7.188 -2.971 1 95.75 115 TRP B O 1
ATOM 3816 N N . SER B 1 116 ? 3.375 7.152 -1.412 1 94.69 116 SER B N 1
ATOM 3817 C CA . SER B 1 116 ? 2.498 6.32 -2.229 1 94.69 116 SER B CA 1
ATOM 3818 C C . SER B 1 116 ? 2.119 7.023 -3.527 1 94.69 116 SER B C 1
ATOM 3820 O O . SER B 1 116 ? 2.041 6.391 -4.582 1 94.69 116 SER B O 1
ATOM 3822 N N . PHE B 1 117 ? 1.883 8.32 -3.461 1 96.81 117 PHE B N 1
ATOM 3823 C CA . PHE B 1 117 ? 1.534 9.117 -4.633 1 96.81 117 PHE B CA 1
ATOM 3824 C C . PHE B 1 117 ? 2.656 9.078 -5.664 1 96.81 117 PHE B C 1
ATOM 3826 O O . PHE B 1 117 ? 2.412 8.82 -6.848 1 96.81 117 PHE B O 1
ATOM 3833 N N . ILE B 1 118 ? 3.865 9.25 -5.23 1 94.94 118 ILE B N 1
ATOM 3834 C CA . ILE B 1 118 ? 5.027 9.258 -6.109 1 94.94 118 ILE B CA 1
ATOM 3835 C C . ILE B 1 118 ? 5.207 7.883 -6.742 1 94.94 118 ILE B C 1
ATOM 3837 O O . ILE B 1 118 ? 5.469 7.77 -7.941 1 94.94 118 ILE B O 1
ATOM 3841 N N . GLU B 1 119 ? 5.023 6.902 -5.945 1 90.75 119 GLU B N 1
ATOM 3842 C CA . GLU B 1 119 ? 5.215 5.539 -6.43 1 90.75 119 GLU B CA 1
ATOM 3843 C C . GLU B 1 119 ? 4.172 5.18 -7.484 1 90.75 119 GLU B C 1
ATOM 3845 O O . GLU B 1 119 ? 4.492 4.535 -8.484 1 90.75 119 GLU B O 1
ATOM 3850 N N . LEU B 1 120 ? 3.008 5.645 -7.285 1 89.19 120 LEU B N 1
ATOM 3851 C CA . LEU B 1 120 ? 1.896 5.223 -8.125 1 89.19 120 LEU B CA 1
ATOM 3852 C C . LEU B 1 120 ? 1.774 6.113 -9.359 1 89.19 120 LEU B C 1
ATOM 3854 O O . LEU B 1 120 ? 1.464 5.629 -10.453 1 89.19 120 LEU B O 1
ATOM 3858 N N . PHE B 1 121 ? 1.983 7.43 -9.141 1 92.19 121 PHE B N 1
ATOM 3859 C CA . PHE B 1 121 ? 1.578 8.359 -10.188 1 92.19 121 PHE B CA 1
ATOM 3860 C C . PHE B 1 121 ? 2.77 9.172 -10.68 1 92.19 121 PHE B C 1
ATOM 3862 O O . PHE B 1 121 ? 2.633 10 -11.586 1 92.19 121 PHE B O 1
ATOM 3869 N N . GLY B 1 122 ? 3.916 8.914 -10.133 1 91.75 122 GLY B N 1
ATOM 3870 C CA . GLY B 1 122 ? 5.078 9.711 -10.492 1 91.75 122 GLY B CA 1
ATOM 3871 C C . GLY B 1 122 ? 5.137 11.047 -9.773 1 91.75 122 GLY B C 1
ATOM 3872 O O . GLY B 1 122 ? 4.383 11.281 -8.828 1 91.75 122 GLY B O 1
ATOM 3873 N N . GLN B 1 123 ? 6.094 11.82 -10.125 1 95.75 123 GLN B N 1
ATOM 3874 C CA . GLN B 1 123 ? 6.312 13.055 -9.375 1 95.75 123 GLN B CA 1
ATOM 3875 C C . GLN B 1 123 ? 6.188 14.281 -10.281 1 95.75 123 GLN B C 1
ATOM 3877 O O . GLN B 1 123 ? 6.516 15.398 -9.875 1 95.75 123 GLN B O 1
ATOM 3882 N N . GLU B 1 124 ? 5.617 14.078 -11.469 1 95.38 124 GLU B N 1
ATOM 3883 C CA . GLU B 1 124 ? 5.535 15.156 -12.445 1 95.38 124 GLU B CA 1
ATOM 3884 C C . GLU B 1 124 ? 4.516 16.219 -12.023 1 95.38 124 GLU B C 1
ATOM 3886 O O . GLU B 1 124 ? 4.641 17.391 -12.383 1 95.38 124 GLU B O 1
ATOM 3891 N N . ARG B 1 125 ? 3.568 15.82 -11.242 1 96.38 125 ARG B N 1
ATOM 3892 C CA . ARG B 1 125 ? 2.516 16.734 -10.828 1 96.38 125 ARG B CA 1
ATOM 3893 C C . ARG B 1 125 ? 2.857 17.391 -9.492 1 96.38 125 ARG B C 1
ATOM 3895 O O . ARG B 1 125 ? 2.027 18.094 -8.906 1 96.38 125 ARG B O 1
ATOM 3902 N N . LEU B 1 126 ? 4.051 17.203 -9.031 1 97.69 126 LEU B N 1
ATOM 3903 C CA . LEU B 1 126 ? 4.516 17.797 -7.777 1 97.69 126 LEU B CA 1
ATOM 3904 C C . LEU B 1 126 ? 5.578 18.859 -8.039 1 97.69 126 LEU B C 1
ATOM 3906 O O . LEU B 1 126 ? 6.629 18.562 -8.617 1 97.69 126 LEU B O 1
ATOM 3910 N N . GLN B 1 127 ? 5.293 20.031 -7.617 1 96.88 127 GLN B N 1
ATOM 3911 C CA . GLN B 1 127 ? 6.223 21.141 -7.789 1 96.88 127 GLN B CA 1
ATOM 3912 C C . GLN B 1 127 ? 7.305 21.125 -6.715 1 96.88 127 GLN B C 1
ATOM 3914 O O . GLN B 1 127 ? 8.484 21.344 -7.008 1 96.88 127 GLN B O 1
ATOM 3919 N N . SER B 1 128 ? 6.902 20.953 -5.555 1 98.31 128 SER B N 1
ATOM 3920 C CA . SER B 1 128 ? 7.805 20.812 -4.418 1 98.31 128 SER B CA 1
ATOM 3921 C C . SER B 1 128 ? 7.121 20.109 -3.25 1 98.31 128 SER B C 1
ATOM 3923 O O . SER B 1 128 ? 5.898 19.938 -3.248 1 98.31 128 SER B O 1
ATOM 3925 N N . LEU B 1 129 ? 7.961 19.625 -2.299 1 98.56 129 LEU B N 1
ATOM 3926 C CA . LEU B 1 129 ? 7.457 18.922 -1.122 1 98.56 129 LEU B CA 1
ATOM 3927 C C . LEU B 1 129 ? 7.934 19.594 0.158 1 98.56 129 LEU B C 1
ATOM 3929 O O . LEU B 1 129 ? 9.094 20.016 0.251 1 98.56 129 LEU B O 1
ATOM 3933 N N . VAL B 1 130 ? 7.02 19.812 1.074 1 98.56 130 VAL B N 1
ATOM 3934 C CA . VAL B 1 130 ? 7.355 20.172 2.449 1 98.56 130 VAL B CA 1
ATOM 3935 C C . VAL B 1 130 ? 6.906 19.062 3.396 1 98.56 130 VAL B C 1
ATOM 3937 O O . VAL B 1 130 ? 5.715 18.75 3.475 1 98.56 130 VAL B O 1
ATOM 3940 N N . LEU B 1 131 ? 7.852 18.484 4.074 1 97.75 131 LEU B N 1
ATOM 3941 C CA . LEU B 1 131 ? 7.574 17.391 4.996 1 97.75 131 LEU B CA 1
ATOM 3942 C C . LEU B 1 131 ? 7.832 17.812 6.441 1 97.75 131 LEU B C 1
ATOM 3944 O O . LEU B 1 131 ? 8.984 18.047 6.824 1 97.75 131 LEU B O 1
ATOM 3948 N N . ILE B 1 132 ? 6.738 17.859 7.23 1 96.5 132 ILE B N 1
ATOM 3949 C CA . ILE B 1 132 ? 6.832 18.281 8.617 1 96.5 132 ILE B CA 1
ATOM 3950 C C . ILE B 1 132 ? 6.801 17.062 9.539 1 96.5 132 ILE B C 1
ATOM 3952 O O . ILE B 1 132 ? 5.859 16.266 9.484 1 96.5 132 ILE B O 1
ATOM 3956 N N . GLU B 1 133 ? 7.797 16.906 10.391 1 93.06 133 GLU B N 1
ATOM 3957 C CA . GLU B 1 133 ? 7.848 15.812 11.359 1 93.06 133 GLU B CA 1
ATOM 3958 C C . GLU B 1 133 ? 7.562 14.469 10.695 1 93.06 133 GLU B C 1
ATOM 3960 O O . GLU B 1 133 ? 6.73 13.695 11.172 1 93.06 133 GLU B O 1
ATOM 3965 N N . SER B 1 134 ? 8.25 14.227 9.594 1 92.81 134 SER B N 1
ATOM 3966 C CA . SER B 1 134 ? 7.926 13.062 8.773 1 92.81 134 SER B CA 1
ATOM 3967 C C . SER B 1 134 ? 9.133 12.141 8.633 1 92.81 134 SER B C 1
ATOM 3969 O O . SER B 1 134 ? 10.273 12.57 8.812 1 92.81 134 SER B O 1
ATOM 3971 N N . ALA B 1 135 ? 8.852 10.906 8.383 1 90.44 135 ALA B N 1
ATOM 3972 C CA . ALA B 1 135 ? 9.867 9.883 8.164 1 90.44 135 ALA B CA 1
ATOM 3973 C C . ALA B 1 135 ? 9.453 8.938 7.039 1 90.44 135 ALA B C 1
ATOM 3975 O O . ALA B 1 135 ? 8.312 8.969 6.578 1 90.44 135 ALA B O 1
ATOM 3976 N N . ALA B 1 136 ? 10.469 8.18 6.578 1 89.5 136 ALA B N 1
ATOM 3977 C CA . ALA B 1 136 ? 10.203 7.215 5.516 1 89.5 136 ALA B CA 1
ATOM 3978 C C . ALA B 1 136 ? 9.656 5.91 6.082 1 89.5 136 ALA B C 1
ATOM 3980 O O . ALA B 1 136 ? 9.125 5.082 5.344 1 89.5 136 ALA B O 1
ATOM 3981 N N . VAL B 1 137 ? 9.844 5.707 7.324 1 92.38 137 VAL B N 1
ATOM 3982 C CA . VAL B 1 137 ? 9.359 4.523 8.023 1 92.38 137 VAL B CA 1
ATOM 3983 C C . VAL B 1 137 ? 9.047 4.871 9.477 1 92.38 137 VAL B C 1
ATOM 3985 O O . VAL B 1 137 ? 9.789 5.625 10.117 1 92.38 137 VAL B O 1
ATOM 3988 N N . TYR B 1 138 ? 7.887 4.281 9.961 1 92.5 138 TYR B N 1
ATOM 3989 C CA . TYR B 1 138 ? 7.438 4.719 11.281 1 92.5 138 TYR B CA 1
ATOM 3990 C C . TYR B 1 138 ? 7.469 3.57 12.281 1 92.5 138 TYR B C 1
ATOM 3992 O O . TYR B 1 138 ? 7.297 3.779 13.484 1 92.5 138 TYR B O 1
ATOM 4000 N N . ILE B 1 139 ? 7.668 2.389 11.758 1 92.19 139 ILE B N 1
ATOM 4001 C CA . ILE B 1 139 ? 7.707 1.215 12.625 1 92.19 139 ILE B CA 1
ATOM 4002 C C . ILE B 1 139 ? 9.133 0.677 12.703 1 92.19 139 ILE B C 1
ATOM 4004 O O . ILE B 1 139 ? 9.734 0.347 11.68 1 92.19 139 ILE B O 1
ATOM 4008 N N . LYS B 1 140 ? 9.633 0.667 13.906 1 92.31 140 LYS B N 1
ATOM 4009 C CA . LYS B 1 140 ? 11 0.184 14.07 1 92.31 140 LYS B CA 1
ATOM 4010 C C . LYS B 1 140 ? 11.055 -1.339 14.008 1 92.31 140 LYS B C 1
ATOM 4012 O O . LYS B 1 140 ? 10.078 -2.016 14.312 1 92.31 140 LYS B O 1
ATOM 4017 N N . GLN B 1 141 ? 12.164 -1.812 13.602 1 87.44 141 GLN B N 1
ATOM 4018 C CA . GLN B 1 141 ? 12.422 -3.246 13.531 1 87.44 141 GLN B CA 1
ATOM 4019 C C . GLN B 1 141 ? 13.461 -3.67 14.555 1 87.44 141 GLN B C 1
ATOM 4021 O O . GLN B 1 141 ? 14.359 -2.891 14.898 1 87.44 141 GLN B O 1
ATOM 4026 N N . SER B 1 142 ? 13.328 -4.918 15.008 1 85.06 142 SER B N 1
ATOM 4027 C CA . SER B 1 142 ? 14.164 -5.406 16.094 1 85.06 142 SER B CA 1
ATOM 4028 C C . SER B 1 142 ? 15.633 -5.504 15.672 1 85.06 142 SER B C 1
ATOM 4030 O O . SER B 1 142 ? 16.531 -5.363 16.5 1 85.06 142 SER B O 1
ATOM 4032 N N . HIS B 1 143 ? 15.883 -5.672 14.414 1 85.5 143 HIS B N 1
ATOM 4033 C CA . HIS B 1 143 ? 17.25 -5.91 13.961 1 85.5 143 HIS B CA 1
ATOM 4034 C C . HIS B 1 143 ? 17.969 -4.602 13.664 1 85.5 143 HIS B C 1
ATOM 4036 O O . HIS B 1 143 ? 19.156 -4.602 13.344 1 85.5 143 HIS B O 1
ATOM 4042 N N . TRP B 1 144 ? 17.328 -3.506 13.82 1 91.12 144 TRP B N 1
ATOM 4043 C CA . TRP B 1 144 ? 17.938 -2.211 13.531 1 91.12 144 TRP B CA 1
ATOM 4044 C C . TRP B 1 144 ? 19 -1.862 14.57 1 91.12 144 TRP B C 1
ATOM 4046 O O . TRP B 1 144 ? 18.812 -2.115 15.766 1 91.12 144 TRP B O 1
ATOM 4056 N N . SER B 1 145 ? 20.094 -1.257 14.102 1 93.62 145 SER B N 1
ATOM 4057 C CA . SER B 1 145 ? 21.125 -0.717 14.992 1 93.62 145 SER B CA 1
ATOM 4058 C C . SER B 1 145 ? 20.656 0.579 15.648 1 93.62 145 SER B C 1
ATOM 4060 O O . SER B 1 145 ? 19.609 1.128 15.273 1 93.62 145 SER B O 1
ATOM 4062 N N . LYS B 1 146 ? 21.453 0.978 16.641 1 92.25 146 LYS B N 1
ATOM 4063 C CA . LYS B 1 146 ? 21.172 2.266 17.266 1 92.25 146 LYS B CA 1
ATOM 4064 C C . LYS B 1 146 ? 21.219 3.398 16.234 1 92.25 146 LYS B C 1
ATOM 4066 O O . LYS B 1 146 ? 20.422 4.344 16.312 1 92.25 146 LYS B O 1
ATOM 4071 N N . GLU B 1 147 ? 22.109 3.27 15.375 1 94.19 147 GLU B N 1
ATOM 4072 C CA . GLU B 1 147 ? 22.234 4.27 14.32 1 94.19 147 GLU B CA 1
ATOM 4073 C C . GLU B 1 147 ? 21.016 4.246 13.391 1 94.19 147 GLU B C 1
ATOM 4075 O O . GLU B 1 147 ? 20.5 5.297 13.008 1 94.19 147 GLU B O 1
ATOM 4080 N N . ASP B 1 148 ? 20.531 3.055 13.086 1 94 148 ASP B N 1
ATOM 4081 C CA . ASP B 1 148 ? 19.328 2.918 12.258 1 94 148 ASP B CA 1
ATOM 4082 C C . ASP B 1 148 ? 18.125 3.564 12.922 1 94 148 ASP B C 1
ATOM 4084 O O . ASP B 1 148 ? 17.359 4.277 12.281 1 94 148 ASP B O 1
ATOM 4088 N N . LEU B 1 149 ? 18.078 3.336 14.172 1 91.31 149 LEU B N 1
ATOM 4089 C CA . LEU B 1 149 ? 16.953 3.859 14.938 1 91.31 149 LEU B CA 1
ATOM 4090 C C . LEU B 1 149 ? 16.969 5.383 14.945 1 91.31 149 LEU B C 1
ATOM 4092 O O . LEU B 1 149 ? 15.906 6.016 14.875 1 91.31 149 LEU B O 1
ATOM 4096 N N . ARG B 1 150 ? 18.094 6.008 14.945 1 91.12 150 ARG B N 1
ATOM 4097 C CA . ARG B 1 150 ? 18.219 7.461 14.938 1 91.12 150 ARG B CA 1
ATOM 4098 C C . ARG B 1 150 ? 17.922 8.023 13.547 1 91.12 150 ARG B C 1
ATOM 4100 O O . ARG B 1 150 ? 17.297 9.07 13.422 1 91.12 150 ARG B O 1
ATOM 4107 N N . ASN B 1 151 ? 18.297 7.234 12.578 1 93.5 151 ASN B N 1
ATOM 4108 C CA . ASN B 1 151 ? 18.219 7.727 11.203 1 93.5 151 ASN B CA 1
ATOM 4109 C C . ASN B 1 151 ? 16.828 7.516 10.609 1 93.5 151 ASN B C 1
ATOM 4111 O O . ASN B 1 151 ? 16.297 8.398 9.945 1 93.5 151 ASN B O 1
ATOM 4115 N N . TYR B 1 152 ? 16.188 6.418 10.773 1 92.25 152 TYR B N 1
ATOM 4116 C CA . TYR B 1 152 ? 15.016 6.016 10 1 92.25 152 TYR B CA 1
ATOM 4117 C C . TYR B 1 152 ? 13.742 6.645 10.562 1 92.25 152 TYR B C 1
ATOM 4119 O O . TYR B 1 152 ? 12.82 6.965 9.812 1 92.25 152 TYR B O 1
ATOM 4127 N N . GLY B 1 153 ? 13.641 6.891 11.867 1 83.25 153 GLY B N 1
ATOM 4128 C CA . GLY B 1 153 ? 12.508 7.621 12.414 1 83.25 153 GLY B CA 1
ATOM 4129 C C . GLY B 1 153 ? 11.562 6.746 13.211 1 83.25 153 GLY B C 1
ATOM 4130 O O . GLY B 1 153 ? 10.789 7.246 14.031 1 83.25 153 GLY B O 1
ATOM 4131 N N . GLY B 1 154 ? 11.562 5.375 12.922 1 85.56 154 GLY B N 1
ATOM 4132 C CA . GLY B 1 154 ? 10.68 4.496 13.672 1 85.56 154 GLY B CA 1
ATOM 4133 C C . GLY B 1 154 ? 10.953 4.504 15.164 1 85.56 154 GLY B C 1
ATOM 4134 O O . GLY B 1 154 ? 12.078 4.254 15.594 1 85.56 154 GLY B O 1
ATOM 4135 N N . GLN B 1 155 ? 9.805 4.828 15.93 1 83.06 155 GLN B N 1
ATOM 4136 C CA . GLN B 1 155 ? 9.992 4.98 17.359 1 83.06 155 GLN B CA 1
ATOM 4137 C C . GLN B 1 155 ? 9.414 3.791 18.125 1 83.06 155 GLN B C 1
ATOM 4139 O O . GLN B 1 155 ? 9.766 3.551 19.281 1 83.06 155 GLN B O 1
ATOM 4144 N N . GLN B 1 156 ? 8.539 3.168 17.516 1 90.62 156 GLN B N 1
ATOM 4145 C CA . GLN B 1 156 ? 7.832 2.062 18.156 1 90.62 156 GLN B CA 1
ATOM 4146 C C . GLN B 1 156 ? 7.75 0.854 17.234 1 90.62 156 GLN B C 1
ATOM 4148 O O . GLN B 1 156 ? 7.766 1.003 16 1 90.62 156 GLN B O 1
ATOM 4153 N N . THR B 1 157 ? 7.727 -0.323 17.906 1 90.38 157 THR B N 1
ATOM 4154 C CA . THR B 1 157 ? 7.414 -1.521 17.125 1 90.38 157 THR B CA 1
ATOM 4155 C C . THR B 1 157 ? 5.938 -1.543 16.75 1 90.38 157 THR B C 1
ATOM 4157 O O . THR B 1 157 ? 5.137 -0.773 17.281 1 90.38 157 THR B O 1
ATOM 4160 N N . MET B 1 158 ? 5.652 -2.449 15.852 1 90 158 MET B N 1
ATOM 4161 C CA . MET B 1 158 ? 4.25 -2.574 15.469 1 90 158 MET B CA 1
ATOM 4162 C C . MET B 1 158 ? 3.393 -2.986 16.656 1 90 158 MET B C 1
ATOM 4164 O O . MET B 1 158 ? 2.273 -2.498 16.828 1 90 158 MET B O 1
ATOM 4168 N N . GLU B 1 159 ? 3.867 -3.826 17.469 1 88.38 159 GLU B N 1
ATOM 4169 C CA . GLU B 1 159 ? 3.135 -4.277 18.656 1 88.38 159 GLU B CA 1
ATOM 4170 C C . GLU B 1 159 ? 2.883 -3.123 19.625 1 88.38 159 GLU B C 1
ATOM 4172 O O . GLU B 1 159 ? 1.768 -2.955 20.109 1 88.38 159 GLU B O 1
ATOM 4177 N N . GLU B 1 160 ? 3.918 -2.361 19.875 1 90.56 160 GLU B N 1
ATOM 4178 C CA . GLU B 1 160 ? 3.775 -1.196 20.734 1 90.56 160 GLU B CA 1
ATOM 4179 C C . GLU B 1 160 ? 2.783 -0.193 20.156 1 90.56 160 GLU B C 1
ATOM 4181 O O . GLU B 1 160 ? 1.998 0.408 20.891 1 90.56 160 GLU B O 1
ATOM 4186 N N . PHE B 1 161 ? 2.896 -0.022 18.891 1 93.31 161 PHE B N 1
ATOM 4187 C CA . PHE B 1 161 ? 1.996 0.893 18.203 1 93.31 161 PHE B CA 1
ATOM 4188 C C . PHE B 1 161 ? 0.549 0.435 18.344 1 93.31 161 PHE B C 1
ATOM 4190 O O . PHE B 1 161 ? -0.334 1.235 18.656 1 93.31 161 PHE B O 1
ATOM 4197 N N . ARG B 1 162 ? 0.299 -0.817 18.188 1 91.25 162 ARG B N 1
ATOM 4198 C CA . ARG B 1 162 ? -1.04 -1.381 18.312 1 91.25 162 ARG B CA 1
ATOM 4199 C C . ARG B 1 162 ? -1.548 -1.261 19.75 1 91.25 162 ARG B C 1
ATOM 4201 O O . ARG B 1 162 ? -2.736 -1.021 19.969 1 91.25 162 ARG B O 1
ATOM 4208 N N . ASP B 1 163 ? -0.653 -1.451 20.656 1 91.44 163 ASP B N 1
ATOM 4209 C CA . ASP B 1 163 ? -1.032 -1.297 22.062 1 91.44 163 ASP B CA 1
ATOM 4210 C C . ASP B 1 163 ? -1.512 0.125 22.344 1 91.44 163 ASP B C 1
ATOM 4212 O O . ASP B 1 163 ? -2.492 0.322 23.062 1 91.44 163 ASP B O 1
ATOM 4216 N N . MET B 1 164 ? -0.792 1.029 21.812 1 92.12 164 MET B N 1
ATOM 4217 C CA . MET B 1 164 ? -1.188 2.426 21.953 1 92.12 164 MET B CA 1
ATOM 4218 C C . MET B 1 164 ? -2.578 2.662 21.375 1 92.12 164 MET B C 1
ATOM 4220 O O . MET B 1 164 ? -3.43 3.279 22.016 1 92.12 164 MET B O 1
ATOM 4224 N N . LEU B 1 165 ? -2.785 2.143 20.219 1 93.31 165 LEU B N 1
ATOM 4225 C CA . LEU B 1 165 ? -4.074 2.316 19.547 1 93.31 165 LEU B CA 1
ATOM 4226 C C . LEU B 1 165 ? -5.191 1.647 20.344 1 93.31 165 LEU B C 1
ATOM 4228 O O . LEU B 1 165 ? -6.285 2.197 20.453 1 93.31 165 LEU B O 1
ATOM 4232 N N . THR B 1 166 ? -4.902 0.49 20.859 1 90.5 166 THR B N 1
ATOM 4233 C CA . THR B 1 166 ? -5.883 -0.234 21.672 1 90.5 166 THR B CA 1
ATOM 4234 C C . THR B 1 166 ? -6.262 0.563 22.906 1 90.5 166 THR B C 1
ATOM 4236 O O . THR B 1 166 ? -7.426 0.594 23.312 1 90.5 166 THR B O 1
ATOM 4239 N N . ARG B 1 167 ? -5.316 1.162 23.484 1 91.19 167 ARG B N 1
ATOM 4240 C CA . ARG B 1 167 ? -5.578 1.993 24.656 1 91.19 167 ARG B CA 1
ATOM 4241 C C . ARG B 1 167 ? -6.457 3.186 24.297 1 91.19 167 ARG B C 1
ATOM 4243 O O . ARG B 1 167 ? -7.305 3.598 25.078 1 91.19 167 ARG B O 1
ATOM 4250 N N . MET B 1 168 ? -6.254 3.684 23.141 1 92.62 168 MET B N 1
ATOM 4251 C CA . MET B 1 168 ? -7.07 4.805 22.672 1 92.62 168 MET B CA 1
ATOM 4252 C C . MET B 1 168 ? -8.516 4.371 22.469 1 92.62 168 MET B C 1
ATOM 4254 O O . MET B 1 168 ? -9.445 5.148 22.703 1 92.62 168 MET B O 1
ATOM 4258 N N . GLU B 1 169 ? -8.734 3.207 22.016 1 89.94 169 GLU B N 1
ATOM 4259 C CA . GLU B 1 169 ? -10.07 2.701 21.688 1 89.94 169 GLU B CA 1
ATOM 4260 C C . GLU B 1 169 ? -10.797 2.248 22.953 1 89.94 169 GLU B C 1
ATOM 4262 O O . GLU B 1 169 ? -11.992 1.957 22.922 1 89.94 169 GLU B O 1
ATOM 4267 N N . SER B 1 170 ? -10.227 2.379 24.047 1 82.31 170 SER B N 1
ATOM 4268 C CA . SER B 1 170 ? -10.859 1.957 25.297 1 82.31 170 SER B CA 1
ATOM 4269 C C . SER B 1 170 ? -12.07 2.826 25.625 1 82.31 170 SER B C 1
ATOM 4271 O O . SER B 1 170 ? -12 4.055 25.547 1 82.31 170 SER B O 1
ATOM 4273 N N . SER B 1 171 ? -13.211 2.162 25.844 1 74.12 171 SER B N 1
ATOM 4274 C CA . SER B 1 171 ? -14.461 2.84 26.172 1 74.12 171 SER B CA 1
ATOM 4275 C C . SER B 1 171 ? -14.359 3.578 27.5 1 74.12 171 SER B C 1
ATOM 4277 O O . SER B 1 171 ? -15.055 4.574 27.719 1 74.12 171 SER B O 1
ATOM 4279 N N . THR B 1 172 ? -13.531 3.117 28.297 1 75.62 172 THR B N 1
ATOM 4280 C CA . THR B 1 172 ? -13.484 3.674 29.641 1 75.62 172 THR B CA 1
ATOM 4281 C C . THR B 1 172 ? -12.461 4.801 29.719 1 75.62 172 THR B C 1
ATOM 4283 O O . THR B 1 172 ? -12.734 5.848 30.328 1 75.62 172 THR B O 1
ATOM 4286 N N . ASP B 1 173 ? -11.438 4.695 29.047 1 87.5 173 ASP B N 1
ATOM 4287 C CA . ASP B 1 173 ? -10.328 5.609 29.312 1 87.5 173 ASP B CA 1
ATOM 4288 C C . ASP B 1 173 ? -9.727 6.129 28 1 87.5 173 ASP B C 1
ATOM 4290 O O . ASP B 1 173 ? -8.688 6.797 28.016 1 87.5 173 ASP B O 1
ATOM 4294 N N . GLY B 1 174 ? -10.414 5.93 26.969 1 89.94 174 GLY B N 1
ATOM 4295 C CA . GLY B 1 174 ? -9.852 6.266 25.672 1 89.94 174 GLY B CA 1
ATOM 4296 C C . GLY B 1 174 ? -9.617 7.754 25.484 1 89.94 174 GLY B C 1
ATOM 4297 O O . GLY B 1 174 ? -8.531 8.18 25.078 1 89.94 174 GLY B O 1
ATOM 4298 N N . GLU B 1 175 ? -10.617 8.531 25.844 1 91.75 175 GLU B N 1
ATOM 4299 C CA . GLU B 1 175 ? -10.508 9.984 25.703 1 91.75 175 GLU B CA 1
ATOM 4300 C C . GLU B 1 175 ? -9.422 10.555 26.609 1 91.75 175 GLU B C 1
ATOM 4302 O O . GLU B 1 175 ? -8.672 11.445 26.203 1 91.75 175 GLU B O 1
ATOM 4307 N N . ALA B 1 176 ? -9.359 10.031 27.781 1 93.31 176 ALA B N 1
ATOM 4308 C CA . ALA B 1 176 ? -8.328 10.469 28.703 1 93.31 176 ALA B CA 1
ATOM 4309 C C . ALA B 1 176 ? -6.93 10.148 28.172 1 93.31 176 ALA B C 1
ATOM 4311 O O . ALA B 1 176 ? -6.008 10.961 28.312 1 93.31 176 ALA B O 1
ATOM 4312 N N . TYR B 1 177 ? -6.824 9.031 27.641 1 94 177 TYR B N 1
ATOM 4313 C CA . TYR B 1 177 ? -5.543 8.633 27.062 1 94 177 TYR B CA 1
ATOM 4314 C C . TYR B 1 177 ? -5.172 9.523 25.891 1 94 177 TYR B C 1
ATOM 4316 O O . TYR B 1 177 ? -4.02 9.945 25.75 1 94 177 TYR B O 1
ATOM 4324 N N . VAL B 1 178 ? -6.145 9.836 25.062 1 94 178 VAL B N 1
ATOM 4325 C CA . VAL B 1 178 ? -5.922 10.719 23.922 1 94 178 VAL B CA 1
ATOM 4326 C C . VAL B 1 178 ? -5.477 12.094 24.406 1 94 178 VAL B C 1
ATOM 4328 O O . VAL B 1 178 ? -4.562 12.695 23.844 1 94 178 VAL B O 1
ATOM 4331 N N . ARG B 1 179 ? -6.102 12.539 25.469 1 93.19 179 ARG B N 1
ATOM 4332 C CA . ARG B 1 179 ? -5.738 13.805 26.094 1 93.19 179 ARG B CA 1
ATOM 4333 C C . ARG B 1 179 ? -4.277 13.797 26.531 1 93.19 179 ARG B C 1
ATOM 4335 O O . ARG B 1 179 ? -3.537 14.742 26.25 1 93.19 179 ARG B O 1
ATOM 4342 N N . ASP B 1 180 ? -3.891 12.719 27.141 1 91.75 180 ASP B N 1
ATOM 4343 C CA . ASP B 1 180 ? -2.518 12.586 27.625 1 91.75 180 ASP B CA 1
ATOM 4344 C C . ASP B 1 180 ? -1.531 12.578 26.453 1 91.75 180 ASP B C 1
ATOM 4346 O O . ASP B 1 180 ? -0.486 13.227 26.516 1 91.75 180 ASP B O 1
ATOM 4350 N N . CYS B 1 181 ? -1.865 11.844 25.453 1 90.12 181 CYS B N 1
ATOM 4351 C CA . CYS B 1 181 ? -1.012 11.773 24.266 1 90.12 181 CYS B CA 1
ATOM 4352 C C . CYS B 1 181 ? -0.847 13.148 23.625 1 90.12 181 CYS B C 1
ATOM 4354 O O . CYS B 1 181 ? 0.252 13.516 23.203 1 90.12 181 CYS B O 1
ATOM 4356 N N . LEU B 1 182 ? -1.943 13.883 23.516 1 91.31 182 LEU B N 1
ATOM 4357 C CA . LEU B 1 182 ? -1.904 15.219 22.938 1 91.31 182 LEU B CA 1
ATOM 4358 C C . LEU B 1 182 ? -1.044 16.156 23.781 1 91.31 182 LEU B C 1
ATOM 4360 O O . LEU B 1 182 ? -0.244 16.922 23.234 1 91.31 182 LEU B O 1
ATOM 4364 N N . GLN B 1 183 ? -1.188 16.031 25.031 1 88.62 183 GLN B N 1
ATOM 4365 C CA . GLN B 1 183 ? -0.409 16.875 25.938 1 88.62 183 GLN B CA 1
ATOM 4366 C C . GLN B 1 183 ? 1.087 16.625 25.766 1 88.62 183 GLN B C 1
ATOM 4368 O O . GLN B 1 183 ? 1.883 17.562 25.797 1 88.62 183 GLN B O 1
ATOM 4373 N N . ASP B 1 184 ? 1.402 15.398 25.531 1 85.38 184 ASP B N 1
ATOM 4374 C CA . ASP B 1 184 ? 2.801 15.016 25.375 1 85.38 184 ASP B CA 1
ATOM 4375 C C . ASP B 1 184 ? 3.385 15.578 24.078 1 85.38 184 ASP B C 1
ATOM 4377 O O . ASP B 1 184 ? 4.605 15.656 23.922 1 85.38 184 ASP B O 1
ATOM 4381 N N . ARG B 1 185 ? 2.572 15.961 23.172 1 86.12 185 ARG B N 1
ATOM 4382 C CA . ARG B 1 185 ? 3.033 16.406 21.859 1 86.12 185 ARG B CA 1
ATOM 4383 C C . ARG B 1 185 ? 3.076 17.938 21.781 1 86.12 185 ARG B C 1
ATOM 4385 O O . ARG B 1 185 ? 3.41 18.5 20.734 1 86.12 185 ARG B O 1
ATOM 4392 N N . LEU B 1 186 ? 2.742 18.562 22.875 1 84.75 186 LEU B N 1
ATOM 4393 C CA . LEU B 1 186 ? 2.756 20.016 22.953 1 84.75 186 LEU B CA 1
ATOM 4394 C C . LEU B 1 186 ? 3.916 20.5 23.812 1 84.75 186 LEU B C 1
ATOM 4396 O O . LEU B 1 186 ? 4.293 19.844 24.781 1 84.75 186 LEU B O 1
ATOM 4400 N N . SER B 1 187 ? 4.586 21.562 23.375 1 74.44 187 SER B N 1
ATOM 4401 C CA . SER B 1 187 ? 5.719 22.109 24.109 1 74.44 187 SER B CA 1
ATOM 4402 C C . SER B 1 187 ? 5.293 23.281 25 1 74.44 187 SER B C 1
ATOM 4404 O O . SER B 1 187 ? 5.945 23.578 26 1 74.44 187 SER B O 1
ATOM 4406 N N . THR B 1 188 ? 4.461 24.094 24.516 1 66.5 188 THR B N 1
ATOM 4407 C CA . THR B 1 188 ? 4.078 25.312 25.219 1 66.5 188 THR B CA 1
ATOM 4408 C C . THR B 1 188 ? 2.852 25.062 26.094 1 66.5 188 THR B C 1
ATOM 4410 O O . THR B 1 188 ? 2.045 24.172 25.797 1 66.5 188 THR B O 1
ATOM 4413 N N . LYS B 1 189 ? 2.963 25.719 27.094 1 70.88 189 LYS B N 1
ATOM 4414 C CA . LYS B 1 189 ? 1.782 25.688 27.953 1 70.88 189 LYS B CA 1
ATOM 4415 C C . LYS B 1 189 ? 0.605 26.406 27.297 1 70.88 189 LYS B C 1
ATOM 4417 O O . LYS B 1 189 ? 0.655 27.625 27.078 1 70.88 189 LYS B O 1
ATOM 4422 N N . MET B 1 190 ? -0.236 25.656 26.688 1 80.44 190 MET B N 1
ATOM 4423 C CA . MET B 1 190 ? -1.492 26.172 26.156 1 80.44 190 MET B CA 1
ATOM 4424 C C . MET B 1 190 ? -2.514 26.391 27.266 1 80.44 190 MET B C 1
ATOM 4426 O O . MET B 1 190 ? -2.555 25.625 28.219 1 80.44 190 MET B O 1
ATOM 4430 N N . ASN B 1 191 ? -3.154 27.625 27.109 1 84.5 191 ASN B N 1
ATOM 4431 C CA . ASN B 1 191 ? -4.227 27.797 28.078 1 84.5 191 ASN B CA 1
ATOM 4432 C C . ASN B 1 191 ? -5.293 26.703 27.938 1 84.5 191 ASN B C 1
ATOM 4434 O O . ASN B 1 191 ? -5.379 26.047 26.891 1 84.5 191 ASN B O 1
ATOM 4438 N N . SER B 1 192 ? -5.973 26.562 28.938 1 88.25 192 SER B N 1
ATOM 4439 C CA . SER B 1 192 ? -6.918 25.453 29.031 1 88.25 192 SER B CA 1
ATOM 4440 C C . SER B 1 192 ? -7.961 25.531 27.922 1 88.25 192 SER B C 1
ATOM 4442 O O . SER B 1 192 ? -8.344 24.5 27.344 1 88.25 192 SER B O 1
ATOM 4444 N N . GLU B 1 193 ? -8.398 26.719 27.641 1 91.12 193 GLU B N 1
ATOM 4445 C CA . GLU B 1 193 ? -9.43 26.875 26.609 1 91.12 193 GLU B CA 1
ATOM 4446 C C . GLU B 1 193 ? -8.906 26.484 25.234 1 91.12 193 GLU B C 1
ATOM 4448 O O . GLU B 1 193 ? -9.586 25.766 24.484 1 91.12 193 GLU B O 1
ATOM 4453 N N . ASP B 1 194 ? -7.754 26.891 24.953 1 89.31 194 ASP B N 1
ATOM 4454 C CA . ASP B 1 194 ? -7.137 26.578 23.672 1 89.31 194 ASP B CA 1
ATOM 4455 C C . ASP B 1 194 ? -6.84 25.078 23.562 1 89.31 194 ASP B C 1
ATOM 4457 O O . ASP B 1 194 ? -7.02 24.484 22.5 1 89.31 194 ASP B O 1
ATOM 4461 N N . PHE B 1 195 ? -6.445 24.547 24.672 1 92.88 195 PHE B N 1
ATOM 4462 C CA . PHE B 1 195 ? -6.152 23.125 24.688 1 92.88 195 PHE B CA 1
ATOM 4463 C C . PHE B 1 195 ? -7.422 22.312 24.453 1 92.88 195 PHE B C 1
ATOM 4465 O O . PHE B 1 195 ? -7.414 21.344 23.688 1 92.88 195 PHE B O 1
ATOM 4472 N N . GLU B 1 196 ? -8.469 22.719 25.125 1 93.56 196 GLU B N 1
ATOM 4473 C CA . GLU B 1 196 ? -9.719 22 24.969 1 93.56 196 GLU B CA 1
ATOM 4474 C C . GLU B 1 196 ? -10.242 22.094 23.531 1 93.56 196 GLU B C 1
ATOM 4476 O O . GLU B 1 196 ? -10.805 21.125 23 1 93.56 196 GLU B O 1
ATOM 4481 N N . ALA B 1 197 ? -10.062 23.234 22.969 1 92.31 197 ALA B N 1
ATOM 4482 C CA . ALA B 1 197 ? -10.477 23.391 21.578 1 92.31 197 ALA B CA 1
ATOM 4483 C C . ALA B 1 197 ? -9.68 22.484 20.656 1 92.31 197 ALA B C 1
ATOM 4485 O O . ALA B 1 197 ? -10.242 21.859 19.75 1 92.31 197 ALA B O 1
ATOM 4486 N N . LEU B 1 198 ? -8.438 22.438 20.922 1 93.75 198 LEU B N 1
ATOM 4487 C CA . LEU B 1 198 ? -7.562 21.562 20.156 1 93.75 198 LEU B CA 1
ATOM 4488 C C . LEU B 1 198 ? -7.945 20.094 20.344 1 93.75 198 LEU B C 1
ATOM 4490 O O . LEU B 1 198 ? -8.008 19.328 19.391 1 93.75 198 LEU B O 1
ATOM 4494 N N . LEU B 1 199 ? -8.188 19.719 21.578 1 94.31 199 LEU B N 1
ATOM 4495 C CA . LEU B 1 199 ? -8.586 18.359 21.906 1 94.31 199 LEU B CA 1
ATOM 4496 C C . LEU B 1 199 ? -9.875 17.984 21.172 1 94.31 199 LEU B C 1
ATOM 4498 O O . LEU B 1 199 ? -10.008 16.859 20.688 1 94.31 199 LEU B O 1
ATOM 4502 N N . GLN B 1 200 ? -10.758 18.906 21.125 1 94.12 200 GLN B N 1
ATOM 4503 C CA . GLN B 1 200 ? -12.016 18.641 20.438 1 94.12 200 GLN B CA 1
ATOM 4504 C C . GLN B 1 200 ? -11.789 18.359 18.953 1 94.12 200 GLN B C 1
ATOM 4506 O O . GLN B 1 200 ? -12.445 17.5 18.375 1 94.12 200 GLN B O 1
ATOM 4511 N N . GLU B 1 201 ? -10.891 19.125 18.344 1 94 201 GLU B N 1
ATOM 4512 C CA . GLU B 1 201 ? -10.539 18.859 16.953 1 94 201 GLU B CA 1
ATOM 4513 C C . GLU B 1 201 ? -9.945 17.469 16.781 1 94 201 GLU B C 1
ATOM 4515 O O . GLU B 1 201 ? -10.289 16.75 15.836 1 94 201 GLU B O 1
ATOM 4520 N N . VAL B 1 202 ? -9.109 17.062 17.703 1 94.94 202 VAL B N 1
ATOM 4521 C CA . VAL B 1 202 ? -8.469 15.75 17.672 1 94.94 202 VAL B CA 1
ATOM 4522 C C . VAL B 1 202 ? -9.531 14.656 17.781 1 94.94 202 VAL B C 1
ATOM 4524 O O . VAL B 1 202 ? -9.484 13.664 17.062 1 94.94 202 VAL B O 1
ATOM 4527 N N . LEU B 1 203 ? -10.469 14.898 18.625 1 93.38 203 LEU B N 1
ATOM 4528 C CA . LEU B 1 203 ? -11.5 13.898 18.891 1 93.38 203 LEU B CA 1
ATOM 4529 C C . LEU B 1 203 ? -12.438 13.766 17.688 1 93.38 203 LEU B C 1
ATOM 4531 O O . LEU B 1 203 ? -13.117 12.742 17.531 1 93.38 203 LEU B O 1
ATOM 4535 N N . GLN B 1 204 ? -12.445 14.781 16.844 1 91.94 204 GLN B N 1
ATOM 4536 C CA . GLN B 1 204 ? -13.227 14.695 15.617 1 91.94 204 GLN B CA 1
ATOM 4537 C C . GLN B 1 204 ? -12.633 13.672 14.656 1 91.94 204 GLN B C 1
ATOM 4539 O O . GLN B 1 204 ? -13.281 13.273 13.688 1 91.94 204 GLN B O 1
ATOM 4544 N N . CYS B 1 205 ? -11.508 13.242 14.906 1 93.5 205 CYS B N 1
ATOM 4545 C CA . CYS B 1 205 ? -10.867 12.219 14.086 1 93.5 205 CYS B CA 1
ATOM 4546 C C . CYS B 1 205 ? -11.195 10.828 14.602 1 93.5 205 CYS B C 1
ATOM 4548 O O . CYS B 1 205 ? -10.656 9.836 14.117 1 93.5 205 CYS B O 1
ATOM 4550 N N . ARG B 1 206 ? -11.922 10.703 15.617 1 89.12 206 ARG B N 1
ATOM 4551 C CA . ARG B 1 206 ? -12.539 9.492 16.156 1 89.12 206 ARG B CA 1
ATOM 4552 C C . ARG B 1 206 ? -11.484 8.469 16.547 1 89.12 206 ARG B C 1
ATOM 4554 O O . ARG B 1 206 ? -11.578 7.297 16.172 1 89.12 206 ARG B O 1
ATOM 4561 N N . PRO B 1 207 ? -10.578 8.836 17.297 1 85.62 207 PRO B N 1
ATOM 4562 C CA . PRO B 1 207 ? -9.578 7.879 17.781 1 85.62 207 PRO B CA 1
ATOM 4563 C C . PRO B 1 207 ? -10.164 6.828 18.719 1 85.62 207 PRO B C 1
ATOM 4565 O O . PRO B 1 207 ? -9.68 5.695 18.766 1 85.62 207 PRO B O 1
ATOM 4568 N N . VAL B 1 208 ? -11.234 7.133 19.344 1 85.31 208 VAL B N 1
ATOM 4569 C CA . VAL B 1 208 ? -11.789 6.262 20.375 1 85.31 208 VAL B CA 1
ATOM 4570 C C . VAL B 1 208 ? -12.695 5.215 19.734 1 85.31 208 VAL B C 1
ATOM 4572 O O . VAL B 1 208 ? -12.852 4.113 20.266 1 85.31 208 VAL B O 1
ATOM 4575 N N . ASP B 1 209 ? -13.227 5.531 18.547 1 85.44 209 ASP B N 1
ATOM 4576 C CA . ASP B 1 209 ? -14.164 4.629 17.891 1 85.44 209 ASP B CA 1
ATOM 4577 C C . ASP B 1 209 ? -13.453 3.697 16.922 1 85.44 209 ASP B C 1
ATOM 4579 O O . ASP B 1 209 ? -14.094 2.895 16.234 1 85.44 209 ASP B O 1
ATOM 4583 N N . GLY B 1 210 ? -12.234 3.854 16.781 1 87.31 210 GLY B N 1
ATOM 4584 C CA . GLY B 1 210 ? -11.469 2.904 15.984 1 87.31 210 GLY B CA 1
ATOM 4585 C C . GLY B 1 210 ? -11.148 3.412 14.586 1 87.31 210 GLY B C 1
ATOM 4586 O O . GLY B 1 210 ? -10.234 2.908 13.93 1 87.31 210 GLY B O 1
ATOM 4587 N N . ILE B 1 211 ? -11.797 4.434 14.102 1 87.31 211 ILE B N 1
ATOM 4588 C CA . ILE B 1 211 ? -11.562 4.961 12.766 1 87.31 211 ILE B CA 1
ATOM 4589 C C . ILE B 1 211 ? -10.156 5.559 12.688 1 87.31 211 ILE B C 1
ATOM 4591 O O . ILE B 1 211 ? -9.406 5.273 11.758 1 87.31 211 ILE B O 1
ATOM 4595 N N . GLY B 1 212 ? -9.867 6.355 13.672 1 90.38 212 GLY B N 1
ATOM 4596 C CA . GLY B 1 212 ? -8.523 6.902 13.742 1 90.38 212 GLY B CA 1
ATOM 4597 C C . GLY B 1 212 ? -7.445 5.832 13.758 1 90.38 212 GLY B C 1
ATOM 4598 O O . GLY B 1 212 ? -6.371 6.012 13.188 1 90.38 212 GLY B O 1
ATOM 4599 N N . ASN B 1 213 ? -7.793 4.734 14.328 1 90.38 213 ASN B N 1
ATOM 4600 C CA . ASN B 1 213 ? -6.848 3.627 14.438 1 90.38 213 ASN B CA 1
ATOM 4601 C C . ASN B 1 213 ? -6.613 2.961 13.078 1 90.38 213 ASN B C 1
ATOM 4603 O O . ASN B 1 213 ? -5.48 2.619 12.742 1 90.38 213 ASN B O 1
ATOM 4607 N N . LYS B 1 214 ? -7.641 2.779 12.367 1 91.5 214 LYS B N 1
ATOM 4608 C CA . LYS B 1 214 ? -7.512 2.223 11.023 1 91.5 214 LYS B CA 1
ATOM 4609 C C . LYS B 1 214 ? -6.617 3.096 10.148 1 91.5 214 LYS B C 1
ATOM 4611 O O . LYS B 1 214 ? -5.754 2.586 9.438 1 91.5 214 LYS B O 1
ATOM 4616 N N . LEU B 1 215 ? -6.828 4.336 10.258 1 95.25 215 LEU B N 1
ATOM 4617 C CA . LEU B 1 215 ? -6.027 5.277 9.484 1 95.25 215 LEU B CA 1
ATOM 4618 C C . LEU B 1 215 ? -4.562 5.211 9.898 1 95.25 215 LEU B C 1
ATOM 4620 O O . LEU B 1 215 ? -3.672 5.164 9.047 1 95.25 215 LEU B O 1
ATOM 4624 N N . ALA B 1 216 ? -4.344 5.203 11.164 1 95.69 216 ALA B N 1
ATOM 4625 C CA . ALA B 1 216 ? -2.973 5.141 11.672 1 95.69 216 ALA B CA 1
ATOM 4626 C C . ALA B 1 216 ? -2.256 3.895 11.156 1 95.69 216 ALA B C 1
ATOM 4628 O O . ALA B 1 216 ? -1.134 3.982 10.648 1 95.69 216 ALA B O 1
ATOM 4629 N N . LEU B 1 217 ? -2.916 2.811 11.242 1 92.62 217 LEU B N 1
ATOM 4630 C CA . LEU B 1 217 ? -2.324 1.551 10.805 1 92.62 217 LEU B CA 1
ATOM 4631 C C . LEU B 1 217 ? -2.057 1.565 9.305 1 92.62 217 LEU B C 1
ATOM 4633 O O . LEU B 1 217 ? -1.032 1.057 8.852 1 92.62 217 LEU B O 1
ATOM 4637 N N . GLY B 1 218 ? -2.934 2.117 8.562 1 93.56 218 GLY B N 1
ATOM 4638 C CA . GLY B 1 218 ? -2.756 2.219 7.121 1 93.56 218 GLY B CA 1
ATOM 4639 C C . GLY B 1 218 ? -1.585 3.096 6.723 1 93.56 218 GLY B C 1
ATOM 4640 O O . GLY B 1 218 ? -0.954 2.869 5.691 1 93.56 218 GLY B O 1
ATOM 4641 N N . LEU B 1 219 ? -1.265 3.998 7.543 1 95.81 219 LEU B N 1
ATOM 4642 C CA . LEU B 1 219 ? -0.249 4.984 7.191 1 95.81 219 LEU B CA 1
ATOM 4643 C C . LEU B 1 219 ? 1.132 4.531 7.652 1 95.81 219 LEU B C 1
ATOM 4645 O O . LEU B 1 219 ? 2.148 5.047 7.184 1 95.81 219 LEU B O 1
ATOM 4649 N N . VAL B 1 220 ? 1.197 3.559 8.531 1 94.5 220 VAL B N 1
ATOM 4650 C CA . VAL B 1 220 ? 2.508 3.18 9.047 1 94.5 220 VAL B CA 1
ATOM 4651 C C . VAL B 1 220 ? 2.914 1.82 8.484 1 94.5 220 VAL B C 1
ATOM 4653 O O . VAL B 1 220 ? 3.998 1.314 8.781 1 94.5 220 VAL B O 1
ATOM 4656 N N . ALA B 1 221 ? 2.125 1.253 7.645 1 90.19 221 ALA B N 1
ATOM 4657 C CA . ALA B 1 221 ? 2.254 -0.148 7.25 1 90.19 221 ALA B CA 1
ATOM 4658 C C . ALA B 1 221 ? 3.49 -0.361 6.383 1 90.19 221 ALA B C 1
ATOM 4660 O O . ALA B 1 221 ? 4.137 -1.409 6.457 1 90.19 221 ALA B O 1
ATOM 4661 N N . GLU B 1 222 ? 3.848 0.656 5.641 1 90.12 222 GLU B N 1
ATOM 4662 C CA . GLU B 1 222 ? 4.879 0.451 4.629 1 90.12 222 GLU B CA 1
ATOM 4663 C C . GLU B 1 222 ? 6.184 1.139 5.02 1 90.12 222 GLU B C 1
ATOM 4665 O O . GLU B 1 222 ? 6.176 2.09 5.805 1 90.12 222 GLU B O 1
ATOM 4670 N N . ASP B 1 223 ? 7.266 0.565 4.461 1 91.06 223 ASP B N 1
ATOM 4671 C CA . ASP B 1 223 ? 8.609 1.133 4.504 1 91.06 223 ASP B CA 1
ATOM 4672 C C . ASP B 1 223 ? 8.984 1.756 3.158 1 91.06 223 ASP B C 1
ATOM 4674 O O . ASP B 1 223 ? 9.094 1.052 2.152 1 91.06 223 ASP B O 1
ATOM 4678 N N . TYR B 1 224 ? 9.211 3.102 3.203 1 92.31 224 TYR B N 1
ATOM 4679 C CA . TYR B 1 224 ? 9.414 3.795 1.937 1 92.31 224 TYR B CA 1
ATOM 4680 C C . TYR B 1 224 ? 10.875 4.215 1.777 1 92.31 224 TYR B C 1
ATOM 4682 O O . TYR B 1 224 ? 11.195 5.047 0.927 1 92.31 224 TYR B O 1
ATOM 4690 N N . ARG B 1 225 ? 11.797 3.684 2.529 1 92.19 225 ARG B N 1
ATOM 4691 C CA . ARG B 1 225 ? 13.203 4.074 2.475 1 92.19 225 ARG B CA 1
ATOM 4692 C C . ARG B 1 225 ? 13.781 3.83 1.086 1 92.19 225 ARG B C 1
ATOM 4694 O O . ARG B 1 225 ? 14.586 4.625 0.597 1 92.19 225 ARG B O 1
ATOM 4701 N N . ASP B 1 226 ? 13.344 2.848 0.457 1 88.5 226 ASP B N 1
ATOM 4702 C CA . ASP B 1 226 ? 13.875 2.486 -0.856 1 88.5 226 ASP B CA 1
ATOM 4703 C C . ASP B 1 226 ? 13.43 3.49 -1.919 1 88.5 226 ASP B C 1
ATOM 4705 O O . ASP B 1 226 ? 14.023 3.561 -2.998 1 88.5 226 ASP B O 1
ATOM 4709 N N . LEU B 1 227 ? 12.43 4.215 -1.639 1 91.38 227 LEU B N 1
ATOM 4710 C CA . LEU B 1 227 ? 11.883 5.168 -2.598 1 91.38 227 LEU B CA 1
ATOM 4711 C C . LEU B 1 227 ? 12.641 6.492 -2.535 1 91.38 227 LEU B C 1
ATOM 4713 O O . LEU B 1 227 ? 12.703 7.223 -3.525 1 91.38 227 LEU B O 1
ATOM 4717 N N . LEU B 1 228 ? 13.25 6.824 -1.45 1 94.25 228 LEU B N 1
ATOM 4718 C CA . LEU B 1 228 ? 13.773 8.156 -1.164 1 94.25 228 LEU B CA 1
ATOM 4719 C C . LEU B 1 228 ? 14.812 8.57 -2.207 1 94.25 228 LEU B C 1
ATOM 4721 O O . LEU B 1 228 ? 14.75 9.68 -2.742 1 94.25 228 LEU B O 1
ATOM 4725 N N . PRO B 1 229 ? 15.68 7.668 -2.652 1 93.38 229 PRO B N 1
ATOM 4726 C CA . PRO B 1 229 ? 16.703 8.078 -3.619 1 93.38 229 PRO B CA 1
ATOM 4727 C C . PRO B 1 229 ? 16.109 8.43 -4.984 1 93.38 229 PRO B C 1
ATOM 4729 O O . PRO B 1 229 ? 16.781 9.055 -5.805 1 93.38 229 PRO B O 1
ATOM 4732 N N . THR B 1 230 ? 14.883 8 -5.203 1 90.5 230 THR B N 1
ATOM 4733 C CA . THR B 1 230 ? 14.266 8.242 -6.5 1 90.5 230 THR B CA 1
ATOM 4734 C C . THR B 1 230 ? 13.516 9.578 -6.5 1 90.5 230 THR B C 1
ATOM 4736 O O . THR B 1 230 ? 13.078 10.047 -7.555 1 90.5 230 THR B O 1
ATOM 4739 N N . VAL B 1 231 ? 13.375 10.203 -5.387 1 95.25 231 VAL B N 1
ATOM 4740 C CA . VAL B 1 231 ? 12.625 11.445 -5.273 1 95.25 231 VAL B CA 1
ATOM 4741 C C . VAL B 1 231 ? 13.484 12.617 -5.746 1 95.25 231 VAL B C 1
ATOM 4743 O O . VAL B 1 231 ? 14.523 12.906 -5.141 1 95.25 231 VAL B O 1
ATOM 4746 N N . ARG B 1 232 ? 12.977 13.281 -6.758 1 96.44 232 ARG B N 1
ATOM 4747 C CA . ARG B 1 232 ? 13.75 14.359 -7.371 1 96.44 232 ARG B CA 1
ATOM 4748 C C . ARG B 1 232 ? 13.078 15.711 -7.145 1 96.44 232 ARG B C 1
ATOM 4750 O O . ARG B 1 232 ? 13.695 16.75 -7.371 1 96.44 232 ARG B O 1
ATOM 4757 N N . VAL B 1 233 ? 11.883 15.688 -6.738 1 97.5 233 VAL B N 1
ATOM 4758 C CA . VAL B 1 233 ? 11.156 16.922 -6.48 1 97.5 233 VAL B CA 1
ATOM 4759 C C . VAL B 1 233 ? 11.82 17.688 -5.34 1 97.5 233 VAL B C 1
ATOM 4761 O O . VAL B 1 233 ? 12.188 17.094 -4.32 1 97.5 233 VAL B O 1
ATOM 4764 N N . PRO B 1 234 ? 12.047 19.078 -5.574 1 98.38 234 PRO B N 1
ATOM 4765 C CA . PRO B 1 234 ? 12.586 19.844 -4.441 1 98.38 234 PRO B CA 1
ATOM 4766 C C . PRO B 1 234 ? 11.805 19.625 -3.152 1 98.38 234 PRO B C 1
ATOM 4768 O O . PRO B 1 234 ? 10.57 19.719 -3.15 1 98.38 234 PRO B O 1
ATOM 4771 N N . THR B 1 235 ? 12.578 19.266 -2.064 1 98.62 235 THR B N 1
ATOM 4772 C CA . THR B 1 235 ? 11.906 18.859 -0.833 1 98.62 235 THR B CA 1
ATOM 4773 C C . THR B 1 235 ? 12.523 19.562 0.371 1 98.62 235 THR B C 1
ATOM 4775 O O . THR B 1 235 ? 13.75 19.688 0.471 1 98.62 235 THR B O 1
ATOM 4778 N N . MET B 1 236 ? 11.703 20.094 1.21 1 98.44 236 MET B N 1
ATOM 4779 C CA . MET B 1 236 ? 12.117 20.641 2.504 1 98.44 236 MET B CA 1
ATOM 4780 C C . MET B 1 236 ? 11.586 19.766 3.645 1 98.44 236 MET B C 1
ATOM 4782 O O . MET B 1 236 ? 10.367 19.625 3.801 1 98.44 236 MET B O 1
ATOM 4786 N N . CYS B 1 237 ? 12.508 19.203 4.383 1 97.56 237 CYS B N 1
ATOM 4787 C CA . CYS B 1 237 ? 12.148 18.5 5.613 1 97.56 237 CYS B CA 1
ATOM 4788 C C . CYS B 1 237 ? 12.258 19.422 6.82 1 97.56 237 CYS B C 1
ATOM 4790 O O . CYS B 1 237 ? 13.266 20.109 6.996 1 97.56 237 CYS B O 1
ATOM 4792 N N . ILE B 1 238 ? 11.18 19.469 7.641 1 96.5 238 ILE B N 1
ATOM 4793 C CA . ILE B 1 238 ? 11.195 20.344 8.805 1 96.5 238 ILE B CA 1
ATOM 4794 C C . ILE B 1 238 ? 10.938 19.516 10.07 1 96.5 238 ILE B C 1
ATOM 4796 O O . ILE B 1 238 ? 9.906 18.859 10.195 1 96.5 238 ILE B O 1
ATOM 4800 N N . GLY B 1 239 ? 11.914 19.484 10.969 1 93.75 239 GLY B N 1
ATOM 4801 C CA . GLY B 1 239 ? 11.766 18.891 12.289 1 93.75 239 GLY B CA 1
ATOM 4802 C C . GLY B 1 239 ? 11.602 19.922 13.391 1 93.75 239 GLY B C 1
ATOM 4803 O O . GLY B 1 239 ? 11.625 21.125 13.133 1 93.75 239 GLY B O 1
ATOM 4804 N N . ALA B 1 240 ? 11.305 19.391 14.578 1 90.44 240 ALA B N 1
ATOM 4805 C CA . ALA B 1 240 ? 11.219 20.234 15.766 1 90.44 240 ALA B CA 1
ATOM 4806 C C . ALA B 1 240 ? 12.273 19.844 16.797 1 90.44 240 ALA B C 1
ATOM 4808 O O . ALA B 1 240 ? 12.602 18.672 16.953 1 90.44 240 ALA B O 1
ATOM 4809 N N . ASN B 1 241 ? 12.727 20.812 17.531 1 85 241 ASN B N 1
ATOM 4810 C CA . ASN B 1 241 ? 13.844 20.594 18.453 1 85 241 ASN B CA 1
ATOM 4811 C C . ASN B 1 241 ? 13.438 19.734 19.641 1 85 241 ASN B C 1
ATOM 4813 O O . ASN B 1 241 ? 14.281 19.062 20.25 1 85 241 ASN B O 1
ATOM 4817 N N . HIS B 1 242 ? 12.18 19.672 19.984 1 82.5 242 HIS B N 1
ATOM 4818 C CA . HIS B 1 242 ? 11.727 18.891 21.125 1 82.5 242 HIS B CA 1
ATOM 4819 C C . HIS B 1 242 ? 10.766 17.781 20.703 1 82.5 242 HIS B C 1
ATOM 4821 O O . HIS B 1 242 ? 9.852 17.422 21.453 1 82.5 242 HIS B O 1
ATOM 4827 N N . SER B 1 243 ? 10.883 17.281 19.531 1 83.5 243 SER B N 1
ATOM 4828 C CA . SER B 1 243 ? 10.047 16.219 19 1 83.5 243 SER B CA 1
ATOM 4829 C C . SER B 1 243 ? 10.5 14.852 19.516 1 83.5 243 SER B C 1
ATOM 4831 O O . SER B 1 243 ? 11.688 14.648 19.781 1 83.5 243 SER B O 1
ATOM 4833 N N . PRO B 1 244 ? 9.516 13.992 19.625 1 78.62 244 PRO B N 1
ATOM 4834 C CA . PRO B 1 244 ? 9.922 12.617 19.922 1 78.62 244 PRO B CA 1
ATOM 4835 C C . PRO B 1 244 ? 10.68 11.961 18.766 1 78.62 244 PRO B C 1
ATOM 4837 O O . PRO B 1 244 ? 11.359 10.953 18.953 1 78.62 244 PRO B O 1
ATOM 4840 N N . ILE B 1 245 ? 10.539 12.414 17.594 1 82.5 245 ILE B N 1
ATOM 4841 C CA . ILE B 1 245 ? 11.312 11.938 16.453 1 82.5 245 ILE B CA 1
ATOM 4842 C C . ILE B 1 245 ? 12.758 12.414 16.562 1 82.5 245 ILE B C 1
ATOM 4844 O O . ILE B 1 245 ? 13.008 13.617 16.703 1 82.5 245 ILE B O 1
ATOM 4848 N N . PRO B 1 246 ? 13.664 11.5 16.484 1 86.19 246 PRO B N 1
ATOM 4849 C CA . PRO B 1 246 ? 15.07 11.922 16.562 1 86.19 246 PRO B CA 1
ATOM 4850 C C . PRO B 1 246 ? 15.43 12.969 15.516 1 86.19 246 PRO B C 1
ATOM 4852 O O . PRO B 1 246 ? 15.023 12.852 14.352 1 86.19 246 PRO B O 1
ATOM 4855 N N . PRO B 1 247 ? 16.188 13.93 15.953 1 87.88 247 PRO B N 1
ATOM 4856 C CA . PRO B 1 247 ? 16.531 15 15.023 1 87.88 247 PRO B CA 1
ATOM 4857 C C . PRO B 1 247 ? 17.312 14.5 13.812 1 87.88 247 PRO B C 1
ATOM 4859 O O . PRO B 1 247 ? 17.297 15.141 12.75 1 87.88 247 PRO B O 1
ATOM 4862 N N . GLU B 1 248 ? 17.953 13.406 13.938 1 92.94 248 GLU B N 1
ATOM 4863 C CA . GLU B 1 248 ? 18.703 12.828 12.836 1 92.94 248 GLU B CA 1
ATOM 4864 C C . GLU B 1 248 ? 17.781 12.352 11.719 1 92.94 248 GLU B C 1
ATOM 4866 O O . GLU B 1 248 ? 18.188 12.32 10.547 1 92.94 248 GLU B O 1
ATOM 4871 N N . SER B 1 249 ? 16.609 12.07 12.086 1 93.25 249 SER B N 1
ATOM 4872 C CA . SER B 1 249 ? 15.727 11.391 11.148 1 93.25 249 SER B CA 1
ATOM 4873 C C . SER B 1 249 ? 15.336 12.312 10 1 93.25 249 SER B C 1
ATOM 4875 O O . SER B 1 249 ? 15.516 11.969 8.828 1 93.25 249 SER B O 1
ATOM 4877 N N . PRO B 1 250 ? 14.844 13.523 10.273 1 93.44 250 PRO B N 1
ATOM 4878 C CA . PRO B 1 250 ? 14.547 14.422 9.156 1 93.44 250 PRO B CA 1
ATOM 4879 C C . PRO B 1 250 ? 15.773 14.727 8.305 1 93.44 250 PRO B C 1
ATOM 4881 O O . PRO B 1 250 ? 15.664 14.812 7.078 1 93.44 250 PRO B O 1
ATOM 4884 N N . SER B 1 251 ? 16.875 14.859 8.945 1 95.06 251 SER B N 1
ATOM 4885 C CA . SER B 1 251 ? 18.125 15.125 8.227 1 95.06 251 SER B CA 1
ATOM 4886 C C . SER B 1 251 ? 18.516 13.953 7.348 1 95.06 251 SER B C 1
ATOM 4888 O O . SER B 1 251 ? 18.938 14.133 6.203 1 95.06 251 SER B O 1
ATOM 4890 N N . TRP B 1 252 ? 18.406 12.844 7.91 1 96.69 252 TRP B N 1
ATOM 4891 C CA . TRP B 1 252 ? 18.719 11.633 7.156 1 96.69 252 TRP B CA 1
ATOM 4892 C C . TRP B 1 252 ? 17.781 11.477 5.965 1 96.69 252 TRP B C 1
ATOM 4894 O O . TRP B 1 252 ? 18.219 11.172 4.855 1 96.69 252 TRP B O 1
ATOM 4904 N N . THR B 1 253 ? 16.5 11.656 6.184 1 96.5 253 THR B N 1
ATOM 4905 C CA . THR B 1 253 ? 15.516 11.562 5.117 1 96.5 253 THR B CA 1
ATOM 4906 C C . THR B 1 253 ? 15.852 12.523 3.979 1 96.5 253 THR B C 1
ATOM 4908 O O . THR B 1 253 ? 15.844 12.125 2.809 1 96.5 253 THR B O 1
ATOM 4911 N N . ALA B 1 254 ? 16.203 13.719 4.297 1 97.5 254 ALA B N 1
ATOM 4912 C CA . ALA B 1 254 ? 16.562 14.719 3.301 1 97.5 254 ALA B CA 1
ATOM 4913 C C . ALA B 1 254 ? 17.812 14.289 2.529 1 97.5 254 ALA B C 1
ATOM 4915 O O . ALA B 1 254 ? 17.875 14.438 1.306 1 97.5 254 ALA B O 1
ATOM 4916 N N . ALA B 1 255 ? 18.719 13.711 3.215 1 97.25 255 ALA B N 1
ATOM 4917 C CA . ALA B 1 255 ? 20.016 13.352 2.627 1 97.25 255 ALA B CA 1
ATOM 4918 C C . ALA B 1 255 ? 19.859 12.227 1.609 1 97.25 255 ALA B C 1
ATOM 4920 O O . ALA B 1 255 ? 20.719 12.023 0.756 1 97.25 255 ALA B O 1
ATOM 4921 N N . GLN B 1 256 ? 18.766 11.492 1.73 1 96.12 256 GLN B N 1
ATOM 4922 C CA . GLN B 1 256 ? 18.562 10.367 0.824 1 96.12 256 GLN B CA 1
ATOM 4923 C C . GLN B 1 256 ? 18.016 10.836 -0.52 1 96.12 256 GLN B C 1
ATOM 4925 O O . GLN B 1 256 ? 18.078 10.102 -1.511 1 96.12 256 GLN B O 1
ATOM 4930 N N . MET B 1 257 ? 17.359 11.961 -0.556 1 96.81 257 MET B N 1
ATOM 4931 C CA . MET B 1 257 ? 16.672 12.453 -1.749 1 96.81 257 MET B CA 1
ATOM 4932 C C . MET B 1 257 ? 17.609 13.312 -2.596 1 96.81 257 MET B C 1
ATOM 4934 O O . MET B 1 257 ? 18.641 13.773 -2.113 1 96.81 257 MET B O 1
ATOM 4938 N N . VAL B 1 258 ? 17.281 13.539 -3.875 1 96.56 258 VAL B N 1
ATOM 4939 C CA . VAL B 1 258 ? 18.141 14.164 -4.863 1 96.56 258 VAL B CA 1
ATOM 4940 C C . VAL B 1 258 ? 18.266 15.656 -4.566 1 96.56 258 VAL B C 1
ATOM 4942 O O . VAL B 1 258 ? 19.359 16.234 -4.652 1 96.56 258 VAL B O 1
ATOM 4945 N N . ASP B 1 259 ? 17.188 16.297 -4.25 1 97.62 259 ASP B N 1
ATOM 4946 C CA . ASP B 1 259 ? 17.125 17.734 -3.996 1 97.62 259 ASP B CA 1
ATOM 4947 C C . ASP B 1 259 ? 16.266 18.031 -2.762 1 97.62 259 ASP B C 1
ATOM 4949 O O . ASP B 1 259 ? 15.125 18.453 -2.881 1 97.62 259 ASP B O 1
ATOM 4953 N N . ALA B 1 260 ? 16.984 17.844 -1.604 1 98.12 260 ALA B N 1
ATOM 4954 C CA . ALA B 1 260 ? 16.234 18.031 -0.364 1 98.12 260 ALA B CA 1
ATOM 4955 C C . ALA B 1 260 ? 17.094 18.75 0.679 1 98.12 260 ALA B C 1
ATOM 4957 O O . ALA B 1 260 ? 18.328 18.609 0.682 1 98.12 260 ALA B O 1
ATOM 4958 N N . LYS B 1 261 ? 16.5 19.547 1.456 1 97.06 261 LYS B N 1
ATOM 4959 C CA . LYS B 1 261 ? 17.125 20.203 2.594 1 97.06 261 LYS B CA 1
ATOM 4960 C C . LYS B 1 261 ? 16.328 19.984 3.873 1 97.06 261 LYS B C 1
ATOM 4962 O O . LYS B 1 261 ? 15.188 19.516 3.826 1 97.06 261 LYS B O 1
ATOM 4967 N N . CYS B 1 262 ? 17.016 20.25 4.965 1 96.62 262 CYS B N 1
ATOM 4968 C CA . CYS B 1 262 ? 16.375 20.031 6.262 1 96.62 262 CYS B CA 1
ATOM 4969 C C . CYS B 1 262 ? 16.531 21.266 7.145 1 96.62 262 CYS B C 1
ATOM 4971 O O . CYS B 1 262 ? 17.578 21.906 7.148 1 96.62 262 CYS B O 1
ATOM 4973 N N . ASP B 1 263 ? 15.445 21.625 7.82 1 94.69 263 ASP B N 1
ATOM 4974 C CA . ASP B 1 263 ? 15.445 22.703 8.805 1 94.69 263 ASP B CA 1
ATOM 4975 C C . ASP B 1 263 ? 14.742 22.266 10.094 1 94.69 263 ASP B C 1
ATOM 4977 O O . ASP B 1 263 ? 14.039 21.25 10.109 1 94.69 263 ASP B O 1
ATOM 4981 N N . PHE B 1 264 ? 15.047 23 11.164 1 94.62 264 PHE B N 1
ATOM 4982 C CA . PHE B 1 264 ? 14.414 22.734 12.453 1 94.62 264 PHE B CA 1
ATOM 4983 C C . PHE B 1 264 ? 13.781 24 13.016 1 94.62 264 PHE B C 1
ATOM 4985 O O . PHE B 1 264 ? 14.352 25.078 12.906 1 94.62 264 PHE B O 1
ATOM 4992 N N . LEU B 1 265 ? 12.648 23.844 13.539 1 92.88 265 LEU B N 1
ATOM 4993 C CA . LEU B 1 265 ? 11.945 24.953 14.188 1 92.88 265 LEU B CA 1
ATOM 4994 C C . LEU B 1 265 ? 11.742 24.672 15.672 1 92.88 265 LEU B C 1
ATOM 4996 O O . LEU B 1 265 ? 11.75 23.516 16.094 1 92.88 265 LEU B O 1
ATOM 5000 N N . PRO B 1 266 ? 11.602 25.734 16.438 1 87 266 PRO B N 1
ATOM 5001 C CA . PRO B 1 266 ? 11.359 25.531 17.859 1 87 266 PRO B CA 1
ATOM 5002 C C . PRO B 1 266 ? 9.984 24.922 18.141 1 87 266 PRO B C 1
ATOM 5004 O O . PRO B 1 266 ? 9.008 25.25 17.469 1 87 266 PRO B O 1
ATOM 5007 N N . GLY B 1 267 ? 10.047 23.969 19.109 1 84.56 267 GLY B N 1
ATOM 5008 C CA . GLY B 1 267 ? 8.797 23.359 19.547 1 84.56 267 GLY B CA 1
ATOM 5009 C C . GLY B 1 267 ? 8.828 21.844 19.562 1 84.56 267 GLY B C 1
ATOM 5010 O O . GLY B 1 267 ? 9.906 21.25 19.547 1 84.56 267 GLY B O 1
ATOM 5011 N N . SER B 1 268 ? 7.516 21.391 19.75 1 85 268 SER B N 1
ATOM 5012 C CA . SER B 1 268 ? 7.348 19.938 19.719 1 85 268 SER B CA 1
ATOM 5013 C C . SER B 1 268 ? 6.641 19.5 18.438 1 85 268 SER B C 1
ATOM 5015 O O . SER B 1 268 ? 6.68 20.219 17.422 1 85 268 SER B O 1
ATOM 5017 N N . SER B 1 269 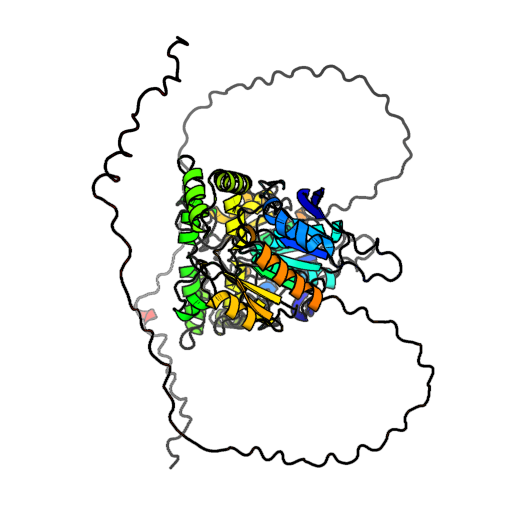? 6.039 18.375 18.422 1 84.75 269 SER B N 1
ATOM 5018 C CA . SER B 1 269 ? 5.508 17.766 17.203 1 84.75 269 SER B CA 1
ATOM 5019 C C . SER B 1 269 ? 4.363 18.578 16.625 1 84.75 269 SER B C 1
ATOM 5021 O O . SER B 1 269 ? 4.109 18.531 15.414 1 84.75 269 SER B O 1
ATOM 5023 N N . PHE B 1 270 ? 3.723 19.391 17.438 1 89.38 270 PHE B N 1
ATOM 5024 C CA . PHE B 1 270 ? 2.604 20.188 16.969 1 89.38 270 PHE B CA 1
ATOM 5025 C C . PHE B 1 270 ? 3.02 21.656 16.797 1 89.38 270 PHE B C 1
ATOM 5027 O O . PHE B 1 270 ? 2.191 22.562 1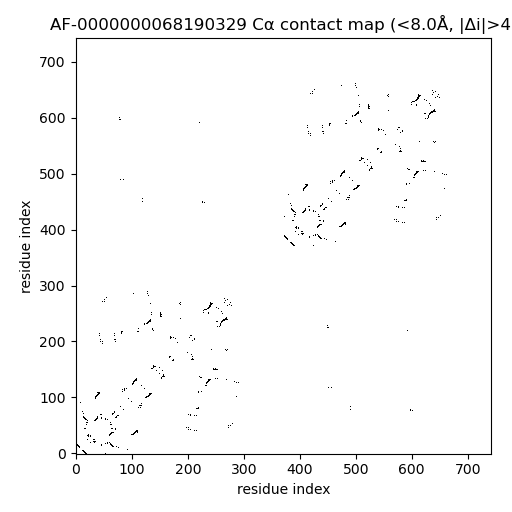6.906 1 89.38 270 PHE B O 1
ATOM 5034 N N . PHE B 1 271 ? 4.223 21.906 16.469 1 86.81 271 PHE B N 1
ATOM 5035 C CA . PHE B 1 271 ? 4.719 23.281 16.344 1 86.81 271 PHE B CA 1
ATOM 5036 C C . PHE B 1 271 ? 3.988 24.016 15.242 1 86.81 271 PHE B C 1
ATOM 5038 O O . PHE B 1 271 ? 3.896 25.25 15.266 1 86.81 271 PHE B O 1
ATOM 5045 N N . PHE B 1 272 ? 3.445 23.297 14.266 1 90.44 272 PHE B N 1
ATOM 5046 C CA . PHE B 1 272 ? 2.682 23.922 13.195 1 90.44 272 PHE B CA 1
ATOM 5047 C C . PHE B 1 272 ? 1.46 24.641 13.75 1 90.44 272 PHE B C 1
ATOM 5049 O O . PHE B 1 272 ? 0.968 25.609 13.148 1 90.44 272 PHE B O 1
ATOM 5056 N N . TYR B 1 273 ? 1.01 24.172 14.875 1 90.38 273 TYR B N 1
ATOM 5057 C CA . TYR B 1 273 ? -0.164 24.734 15.539 1 90.38 273 TYR B CA 1
ATOM 5058 C C . TYR B 1 273 ? 0.24 25.734 16.625 1 90.38 273 TYR B C 1
ATOM 5060 O O . TYR B 1 273 ? -0.385 26.781 16.766 1 90.38 273 TYR B O 1
ATOM 5068 N N . GLU B 1 274 ? 1.331 25.453 17.328 1 86.94 274 GLU B N 1
ATOM 5069 C CA . GLU B 1 274 ? 1.76 26.25 18.469 1 86.94 274 GLU B CA 1
ATOM 5070 C C . GLU B 1 274 ? 2.488 27.516 18.031 1 86.94 274 GLU B C 1
ATOM 5072 O O . GLU B 1 274 ? 2.299 28.594 18.609 1 86.94 274 GLU B O 1
ATOM 5077 N N . THR B 1 275 ? 3.305 27.344 17.109 1 86.06 275 THR B N 1
ATOM 5078 C CA . THR B 1 275 ? 4.121 28.453 16.609 1 86.06 275 THR B CA 1
ATOM 5079 C C . THR B 1 275 ? 4.039 28.562 15.094 1 86.06 275 THR B C 1
ATOM 5081 O O . THR B 1 275 ? 5.059 28.453 14.406 1 86.06 275 THR B O 1
ATOM 5084 N N . PRO B 1 276 ? 2.859 28.875 14.656 1 92.88 276 PRO B N 1
ATOM 5085 C CA . PRO B 1 276 ? 2.648 28.812 13.203 1 92.88 276 PRO B CA 1
ATOM 5086 C C . PRO B 1 276 ? 3.465 29.875 12.453 1 92.88 276 PRO B C 1
ATOM 5088 O O . PRO B 1 276 ? 3.811 29.672 11.289 1 92.88 276 PRO B O 1
ATOM 5091 N N . GLY B 1 277 ? 3.803 30.984 13.078 1 93.94 277 GLY B N 1
ATOM 5092 C CA . GLY B 1 277 ? 4.512 32.062 12.406 1 93.94 277 GLY B CA 1
ATOM 5093 C C . GLY B 1 277 ? 5.836 31.609 11.812 1 93.94 277 GLY B C 1
ATOM 5094 O O . GLY B 1 277 ? 6.117 31.875 10.641 1 93.94 277 GLY B O 1
ATOM 5095 N N . ALA B 1 278 ? 6.609 30.969 12.609 1 93.56 278 ALA B N 1
ATOM 5096 C CA . ALA B 1 278 ? 7.914 30.5 12.148 1 93.56 278 ALA B CA 1
ATOM 5097 C C . ALA B 1 278 ? 7.773 29.531 10.984 1 93.56 278 ALA B C 1
ATOM 5099 O O . ALA B 1 278 ? 8.516 29.609 10 1 93.56 278 ALA B O 1
ATOM 5100 N N . LEU B 1 279 ? 6.832 28.656 11.055 1 95.75 279 LEU B N 1
ATOM 5101 C CA . LEU B 1 279 ? 6.594 27.688 9.992 1 95.75 279 LEU B CA 1
ATOM 5102 C C . LEU B 1 279 ? 6.156 28.375 8.711 1 95.75 279 LEU B C 1
ATOM 5104 O O . LEU B 1 279 ? 6.656 28.062 7.629 1 95.75 279 LEU B O 1
ATOM 5108 N N . ASN B 1 280 ? 5.227 29.328 8.875 1 97.06 280 ASN B N 1
ATOM 5109 C CA . ASN B 1 280 ? 4.695 30.031 7.711 1 97.06 280 ASN B CA 1
ATOM 5110 C C . ASN B 1 280 ? 5.801 30.734 6.93 1 97.06 280 ASN B C 1
ATOM 5112 O O . ASN B 1 280 ? 5.805 30.719 5.699 1 97.06 280 ASN B O 1
ATOM 5116 N N . VAL B 1 281 ? 6.711 31.281 7.621 1 96.19 281 VAL B N 1
ATOM 5117 C CA . VAL B 1 281 ? 7.805 32 6.988 1 96.19 281 VAL B CA 1
ATOM 5118 C C . VAL B 1 281 ? 8.68 31.047 6.199 1 96.19 281 VAL B C 1
ATOM 5120 O O . VAL B 1 281 ? 8.977 31.281 5.023 1 96.19 281 VAL B O 1
ATOM 5123 N N . VAL B 1 282 ? 9.047 29.953 6.824 1 96.19 282 VAL B N 1
ATOM 5124 C CA . VAL B 1 282 ? 9.945 28.984 6.211 1 96.19 282 VAL B CA 1
ATOM 5125 C C . VAL B 1 282 ? 9.273 28.344 4.992 1 96.19 282 VAL B C 1
ATOM 5127 O O . VAL B 1 282 ? 9.898 28.203 3.939 1 96.19 282 VAL B O 1
ATOM 5130 N N . VAL B 1 283 ? 8.023 28.016 5.09 1 97.44 283 VAL B N 1
ATOM 5131 C CA . VAL B 1 283 ? 7.293 27.375 4.004 1 97.44 283 VAL B CA 1
ATOM 5132 C C . VAL B 1 283 ? 7.113 28.359 2.85 1 97.44 283 VAL B C 1
ATOM 5134 O O . VAL B 1 283 ? 7.34 28 1.688 1 97.44 283 VAL B O 1
ATOM 5137 N N . ASP B 1 284 ? 6.727 29.562 3.193 1 96.31 284 ASP B N 1
ATOM 5138 C CA . ASP B 1 284 ? 6.527 30.578 2.156 1 96.31 284 ASP B CA 1
ATOM 5139 C C . ASP B 1 284 ? 7.809 30.812 1.363 1 96.31 284 ASP B C 1
ATOM 5141 O O . ASP B 1 284 ? 7.789 30.828 0.13 1 96.31 284 ASP B O 1
ATOM 5145 N N . GLU B 1 285 ? 8.906 30.953 2.049 1 96.06 285 GLU B N 1
ATOM 5146 C CA . GLU B 1 285 ? 10.195 31.172 1.4 1 96.06 285 GLU B CA 1
ATOM 5147 C C . GLU B 1 285 ? 10.555 30 0.481 1 96.06 285 GLU B C 1
ATOM 5149 O O . GLU B 1 285 ? 11.031 30.203 -0.637 1 96.06 285 GLU B O 1
ATOM 5154 N N . PHE B 1 286 ? 10.359 28.844 0.905 1 97.12 286 PHE B N 1
ATOM 5155 C CA . PHE B 1 286 ? 10.68 27.656 0.122 1 97.12 286 PHE B CA 1
ATOM 5156 C C . PHE B 1 286 ? 9.812 27.594 -1.13 1 97.12 286 PHE B C 1
ATOM 5158 O O . PHE B 1 286 ? 10.312 27.312 -2.221 1 97.12 286 PHE B O 1
ATOM 5165 N N . LEU B 1 287 ? 8.477 27.797 -0.954 1 96.12 287 LEU B N 1
ATOM 5166 C CA . LEU B 1 287 ? 7.551 27.734 -2.078 1 96.12 287 LEU B CA 1
ATOM 5167 C C . LEU B 1 287 ? 7.906 28.781 -3.133 1 96.12 287 LEU B C 1
ATOM 5169 O O . LEU B 1 287 ? 7.871 28.5 -4.332 1 96.12 287 LEU B O 1
ATOM 5173 N N . VAL B 1 288 ? 8.281 29.969 -2.709 1 91.38 288 VAL B N 1
ATOM 5174 C CA . VAL B 1 288 ? 8.609 31.062 -3.617 1 91.38 288 VAL B CA 1
ATOM 5175 C C . VAL B 1 288 ? 9.883 30.719 -4.391 1 91.38 288 VAL B C 1
ATOM 5177 O O . VAL B 1 288 ? 9.984 31 -5.59 1 91.38 288 VAL B O 1
ATOM 5180 N N . THR B 1 289 ? 10.805 30.094 -3.734 1 93.12 289 THR B N 1
ATOM 5181 C CA . THR B 1 289 ? 12.062 29.719 -4.355 1 93.12 289 THR B CA 1
ATOM 5182 C C . THR B 1 289 ? 11.836 28.672 -5.445 1 93.12 289 THR B C 1
ATOM 5184 O O . THR B 1 289 ? 12.602 28.609 -6.414 1 93.12 289 THR B O 1
ATOM 5187 N N . HIS B 1 290 ? 10.742 27.922 -5.301 1 93.12 290 HIS B N 1
ATOM 5188 C CA . HIS B 1 290 ? 10.555 26.797 -6.223 1 93.12 290 HIS B CA 1
ATOM 5189 C C . HIS B 1 290 ? 9.312 27.016 -7.09 1 93.12 290 HIS B C 1
ATOM 5191 O O . HIS B 1 290 ? 8.711 26.031 -7.555 1 93.12 290 HIS B O 1
ATOM 5197 N N . ARG B 1 291 ? 9.062 28.172 -7.305 1 86.19 291 ARG B N 1
ATOM 5198 C CA . ARG B 1 291 ? 7.988 28.5 -8.234 1 86.19 291 ARG B CA 1
ATOM 5199 C C . ARG B 1 291 ? 8.359 28.094 -9.664 1 86.19 291 ARG B C 1
ATOM 5201 O O . ARG B 1 291 ? 9.539 28.047 -10.008 1 86.19 291 ARG B O 1
ATOM 5208 N N . GLU B 1 292 ? 7.301 27.656 -10.344 1 74.44 292 GLU B N 1
ATOM 5209 C CA . GLU B 1 292 ? 7.543 27.281 -11.734 1 74.44 292 GLU B CA 1
ATOM 5210 C C . GLU B 1 292 ? 8.117 28.453 -12.523 1 74.44 292 GLU B C 1
ATOM 5212 O O . GLU B 1 292 ? 7.645 29.578 -12.398 1 74.44 292 GLU B O 1
ATOM 5217 N N . LYS B 1 293 ? 9.328 28.297 -13.055 1 59.97 293 LYS B N 1
ATOM 5218 C CA . LYS B 1 293 ? 9.922 29.328 -13.914 1 59.97 293 LYS B CA 1
ATOM 5219 C C . LYS B 1 293 ? 9.102 29.5 -15.195 1 59.97 293 LYS B C 1
ATOM 5221 O O . LYS B 1 293 ? 8.695 28.516 -15.82 1 59.97 293 LYS B O 1
ATOM 5226 N N . GLN B 1 294 ? 8.328 30.562 -15.156 1 51.03 294 GLN B N 1
ATOM 5227 C CA . GLN B 1 294 ? 7.625 30.922 -16.375 1 51.03 294 GLN B CA 1
ATOM 5228 C C . GLN B 1 294 ? 8.57 30.922 -17.578 1 51.03 294 GLN B C 1
ATOM 5230 O O . GLN B 1 294 ? 9.633 31.547 -17.531 1 51.03 294 GLN B O 1
ATOM 5235 N N . VAL B 1 295 ? 8.711 29.906 -18.281 1 40.88 295 VAL B N 1
ATOM 5236 C CA . VAL B 1 295 ? 9.414 30.016 -19.547 1 40.88 295 VAL B CA 1
ATOM 5237 C C . VAL B 1 295 ? 8.969 31.281 -20.266 1 40.88 295 VAL B C 1
ATOM 5239 O O . VAL B 1 295 ? 7.793 31.453 -20.594 1 40.88 295 VAL B O 1
ATOM 5242 N N . ARG B 1 296 ? 9.516 32.438 -20.062 1 37.66 296 ARG B N 1
ATOM 5243 C CA . ARG B 1 296 ? 9.344 33.531 -21 1 37.66 296 ARG B CA 1
ATOM 5244 C C . ARG B 1 296 ? 9.477 33.031 -22.438 1 37.66 296 ARG B C 1
ATOM 5246 O O . ARG B 1 296 ? 10.406 32.312 -22.781 1 37.66 296 ARG B O 1
ATOM 5253 N N . SER B 1 297 ? 8.352 32.906 -23.188 1 36.84 297 SER B N 1
ATOM 5254 C CA . SER B 1 297 ? 8.398 32.844 -24.656 1 36.84 297 SER B CA 1
ATOM 5255 C C . SER B 1 297 ? 9.414 33.812 -25.219 1 36.84 297 SER B C 1
ATOM 5257 O O . SER B 1 297 ? 9.188 35.031 -25.188 1 36.84 297 SER B O 1
ATOM 5259 N N . SER B 1 298 ? 10.586 33.875 -24.906 1 34.84 298 SER B N 1
ATOM 5260 C CA . SER B 1 298 ? 11.469 34.719 -25.719 1 34.84 298 SER B CA 1
ATOM 5261 C C . SER B 1 298 ? 11.148 34.594 -27.203 1 34.84 298 SER B C 1
ATOM 5263 O O . SER B 1 298 ? 10.562 33.594 -27.641 1 34.84 298 SER B O 1
ATOM 5265 N N . ASP B 1 299 ? 11.398 35.781 -28.094 1 34.38 299 ASP B N 1
ATOM 5266 C CA . ASP B 1 299 ? 11.422 36.219 -29.484 1 34.38 299 ASP B CA 1
ATOM 5267 C C . ASP B 1 299 ? 12.016 35.125 -30.391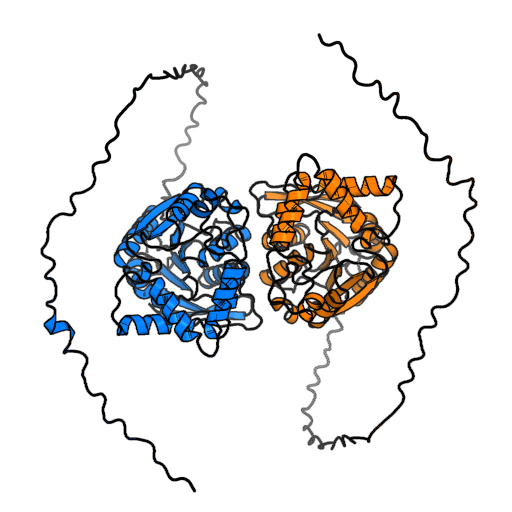 1 34.38 299 ASP B C 1
ATOM 5269 O O . ASP B 1 299 ? 12.922 34.406 -29.984 1 34.38 299 ASP B O 1
ATOM 5273 N N . SER B 1 300 ? 11.25 34.844 -31.531 1 33.31 300 SER B N 1
ATOM 5274 C CA . SER B 1 300 ? 11.555 34.188 -32.812 1 33.31 300 SER B CA 1
ATOM 5275 C C . SER B 1 300 ? 12.906 34.625 -33.344 1 33.31 300 SER B C 1
ATOM 5277 O O . SER B 1 300 ? 13.07 35.781 -33.75 1 33.31 300 SER B O 1
ATOM 5279 N N . LYS B 1 301 ? 13.977 34.219 -32.875 1 32.78 301 LYS B N 1
ATOM 5280 C CA . LYS B 1 301 ? 15.281 34.344 -33.531 1 32.78 301 LYS B CA 1
ATOM 5281 C C . LYS B 1 301 ? 15.211 33.875 -34.969 1 32.78 301 LYS B C 1
ATOM 5283 O O . LYS B 1 301 ? 14.938 32.719 -35.25 1 32.78 301 LYS B O 1
ATOM 5288 N N . ASP B 1 302 ? 14.766 34.75 -35.969 1 30.86 302 ASP B N 1
ATOM 5289 C CA . ASP B 1 302 ? 15.078 34.562 -37.406 1 30.86 302 ASP B CA 1
ATOM 5290 C C . ASP B 1 302 ? 16.547 34.219 -37.594 1 30.86 302 ASP B C 1
ATOM 5292 O O . ASP B 1 302 ? 17.031 34.156 -38.719 1 30.86 302 ASP B O 1
ATOM 5296 N N . ASP B 1 303 ? 17.453 34.625 -36.688 1 31.2 303 ASP B N 1
ATOM 5297 C CA . ASP B 1 303 ? 18.781 34.719 -37.312 1 31.2 303 ASP B CA 1
ATOM 5298 C C . ASP B 1 303 ? 19.266 33.312 -37.688 1 31.2 303 ASP B C 1
ATOM 5300 O O . ASP B 1 303 ? 19.438 32.438 -36.844 1 31.2 303 ASP B O 1
ATOM 5304 N N . ASP B 1 304 ? 19.031 32.875 -39.031 1 31.36 304 ASP B N 1
ATOM 5305 C CA . ASP B 1 304 ? 19.406 31.766 -39.906 1 31.36 304 ASP B CA 1
ATOM 5306 C C . ASP B 1 304 ? 20.906 31.484 -39.812 1 31.36 304 ASP B C 1
ATOM 5308 O O . ASP B 1 304 ? 21.453 30.766 -40.625 1 31.36 304 ASP B O 1
ATOM 5312 N N . SER B 1 305 ? 21.734 32.469 -39.375 1 29.47 305 SER B N 1
ATOM 5313 C CA . SER B 1 305 ? 23.094 32.25 -39.875 1 29.47 305 SER B CA 1
ATOM 5314 C C . SER B 1 305 ? 23.688 30.953 -39.312 1 29.47 305 SER B C 1
ATOM 5316 O O . SER B 1 305 ? 23.672 30.75 -38.094 1 29.47 305 SER B O 1
ATOM 5318 N N . ARG B 1 306 ? 23.75 29.969 -40.219 1 29.25 306 ARG B N 1
ATOM 5319 C CA . ARG B 1 306 ? 24.312 28.625 -40.094 1 29.25 306 ARG B CA 1
ATOM 5320 C C . ARG B 1 306 ? 25.703 28.672 -39.469 1 29.25 306 ARG B C 1
ATOM 5322 O O . ARG B 1 306 ? 26.625 29.281 -40 1 29.25 306 ARG B O 1
ATOM 5329 N N . PRO B 1 307 ? 25.781 28.844 -38.094 1 27.19 307 PRO B N 1
ATOM 5330 C CA . PRO B 1 307 ? 27.156 29.031 -37.625 1 27.19 307 PRO B CA 1
ATOM 5331 C C . PRO B 1 307 ? 28.109 27.938 -38.094 1 27.19 307 PRO B C 1
ATOM 5333 O O . PRO B 1 307 ? 27.688 26.781 -38.281 1 27.19 307 PRO B O 1
ATOM 5336 N N . THR B 1 308 ? 29.125 28.281 -38.938 1 26.95 308 THR B N 1
ATOM 5337 C CA . THR B 1 308 ? 30.25 27.531 -39.5 1 26.95 308 THR B CA 1
ATOM 5338 C C . THR B 1 308 ? 30.953 26.734 -38.406 1 26.95 308 THR B C 1
ATOM 5340 O O . THR B 1 308 ? 31.172 27.25 -37.281 1 26.95 308 THR B O 1
ATOM 5343 N N . LEU B 1 309 ? 30.938 25.453 -38.562 1 24.09 309 LEU B N 1
ATOM 5344 C CA . LEU B 1 309 ? 31.453 24.344 -37.75 1 24.09 309 LEU B CA 1
ATOM 5345 C C . LEU B 1 309 ? 32.906 24.578 -37.375 1 24.09 309 LEU B C 1
ATOM 5347 O O . LEU B 1 309 ? 33.781 24.516 -38.25 1 24.09 309 LEU B O 1
ATOM 5351 N N . LYS B 1 310 ? 33.188 25.719 -36.656 1 24.41 310 LYS B N 1
ATOM 5352 C CA . LYS B 1 310 ? 34.594 25.906 -36.312 1 24.41 310 LYS B CA 1
ATOM 5353 C C . LYS B 1 310 ? 35.188 24.641 -35.75 1 24.41 310 LYS B C 1
ATOM 5355 O O . LYS B 1 310 ? 34.531 23.891 -35 1 24.41 310 LYS B O 1
ATOM 5360 N N . THR B 1 311 ? 36.281 24.172 -36.344 1 23.86 311 THR B N 1
ATOM 5361 C CA . THR B 1 311 ? 37.219 23.078 -36.156 1 23.86 311 THR B CA 1
ATOM 5362 C C . THR B 1 311 ? 37.781 23.047 -34.75 1 23.86 311 THR B C 1
ATOM 5364 O O . THR B 1 311 ? 38.188 24.078 -34.219 1 23.86 311 THR B O 1
ATOM 5367 N N . ALA B 1 312 ? 37.156 22.219 -33.906 1 22.59 312 ALA B N 1
ATOM 5368 C CA . ALA B 1 312 ? 37.406 21.984 -32.5 1 22.59 312 ALA B CA 1
ATOM 5369 C C . ALA B 1 312 ? 38.906 21.859 -32.188 1 22.59 312 ALA B C 1
ATOM 5371 O O . ALA B 1 312 ? 39.562 20.969 -32.719 1 22.59 312 ALA B O 1
ATOM 5372 N N . SER B 1 313 ? 39.531 23.062 -32.094 1 23.52 313 SER B N 1
ATOM 5373 C CA . SER B 1 313 ? 40.938 23 -31.766 1 23.52 313 SER B CA 1
ATOM 5374 C C . SER B 1 313 ? 41.188 22.078 -30.578 1 23.52 313 SER B C 1
ATOM 5376 O O . SER B 1 313 ? 40.344 21.906 -29.719 1 23.52 313 SER B O 1
ATOM 5378 N N . PRO B 1 314 ? 42.312 21.328 -30.594 1 22.62 314 PRO B N 1
ATOM 5379 C CA . PRO B 1 314 ? 42.75 20.219 -29.75 1 22.62 314 PRO B CA 1
ATOM 5380 C C . PRO B 1 314 ? 42.906 20.594 -28.281 1 22.62 314 PRO B C 1
ATOM 5382 O O . PRO B 1 314 ? 43.406 21.672 -27.969 1 22.62 314 PRO B O 1
ATOM 5385 N N . LYS B 1 315 ? 41.875 20.328 -27.547 1 21.94 315 LYS B N 1
ATOM 5386 C CA . LYS B 1 315 ? 41.719 20.656 -26.125 1 21.94 315 LYS B CA 1
ATOM 5387 C C . LYS B 1 315 ? 43 20.375 -25.344 1 21.94 315 LYS B C 1
ATOM 5389 O O . LYS B 1 315 ? 43.531 19.281 -25.406 1 21.94 315 LYS B O 1
ATOM 5394 N N . THR B 1 316 ? 43.844 21.406 -25.203 1 19.88 316 THR B N 1
ATOM 5395 C CA . THR B 1 316 ? 45.062 21.406 -24.391 1 19.88 316 THR B CA 1
ATOM 5396 C C . THR B 1 316 ? 44.781 20.844 -23 1 19.88 316 THR B C 1
ATOM 5398 O O . THR B 1 316 ? 43.781 21.219 -22.359 1 19.88 316 THR B O 1
ATOM 5401 N N . ARG B 1 317 ? 45.375 19.719 -22.672 1 20.69 317 ARG B N 1
ATOM 5402 C CA . ARG B 1 317 ? 45.438 18.828 -21.5 1 20.69 317 ARG B CA 1
ATOM 5403 C C . ARG B 1 317 ? 45.812 19.625 -20.25 1 20.69 317 ARG B C 1
ATOM 5405 O O . ARG B 1 317 ? 46.938 20.125 -20.109 1 20.69 317 ARG B O 1
ATOM 5412 N N . HIS B 1 318 ? 44.906 20.672 -19.875 1 19.86 318 HIS B N 1
ATOM 5413 C CA . HIS B 1 318 ? 45.406 21.438 -18.75 1 19.86 318 HIS B CA 1
ATOM 5414 C C . HIS B 1 318 ? 45.625 20.531 -17.531 1 19.86 318 HIS B C 1
ATOM 5416 O O . HIS B 1 318 ? 44.781 19.703 -17.188 1 19.86 318 HIS B O 1
ATOM 5422 N N . HIS B 1 319 ? 46.844 20.266 -17.219 1 20.52 319 HIS B N 1
ATOM 5423 C CA . HIS B 1 319 ? 47.531 19.531 -16.172 1 20.52 319 HIS B CA 1
ATOM 5424 C C . HIS B 1 319 ? 47.125 20.031 -14.789 1 20.52 319 HIS B C 1
ATOM 5426 O O . HIS B 1 319 ? 47.438 21.172 -14.422 1 20.52 319 HIS B O 1
ATOM 5432 N N . VAL B 1 320 ? 45.844 19.797 -14.438 1 20.27 320 VAL B N 1
ATOM 5433 C CA . VAL B 1 320 ? 45.438 20.312 -13.133 1 20.27 320 VAL B CA 1
ATOM 5434 C C . VAL B 1 320 ? 46.375 19.766 -12.047 1 20.27 320 VAL B C 1
ATOM 5436 O O . VAL B 1 320 ? 46.469 18.547 -11.859 1 20.27 320 VAL B O 1
ATOM 5439 N N . ARG B 1 321 ? 47.406 20.531 -11.711 1 18.59 321 ARG B N 1
ATOM 5440 C CA . ARG B 1 321 ? 48.344 20.25 -10.648 1 18.59 321 ARG B CA 1
ATOM 5441 C C . ARG B 1 321 ? 47.656 20.156 -9.289 1 18.59 321 ARG B C 1
ATOM 5443 O O . ARG B 1 321 ? 47.062 21.141 -8.828 1 18.59 321 ARG B O 1
ATOM 5450 N N . VAL B 1 322 ? 47 19.109 -9.031 1 19.34 322 VAL B N 1
ATOM 5451 C CA . VAL B 1 322 ? 46.406 18.812 -7.734 1 19.34 322 VAL B CA 1
ATOM 5452 C C . VAL B 1 322 ? 47.469 18.891 -6.645 1 19.34 322 VAL B C 1
ATOM 5454 O O . VAL B 1 322 ? 48.438 18.094 -6.637 1 19.34 322 VAL B O 1
ATOM 5457 N N . SER B 1 323 ? 47.875 20.172 -6.297 1 17.12 323 SER B N 1
ATOM 5458 C CA . SER B 1 323 ? 48.906 20.234 -5.25 1 17.12 323 SER B CA 1
ATOM 5459 C C . SER B 1 323 ? 48.344 19.688 -3.932 1 17.12 323 SER B C 1
ATOM 5461 O O . SER B 1 323 ? 47.281 20.094 -3.477 1 17.12 323 SER B O 1
ATOM 5463 N N . PHE B 1 324 ? 48.688 18.531 -3.512 1 19.08 324 PHE B N 1
ATOM 5464 C CA . PHE B 1 324 ? 48.438 17.734 -2.318 1 19.08 324 PHE B CA 1
ATOM 5465 C C . PHE B 1 324 ? 49 18.422 -1.081 1 19.08 324 PHE B C 1
ATOM 5467 O O . PHE B 1 324 ? 50.219 18.375 -0.817 1 19.08 324 PHE B O 1
ATOM 5474 N N . GLY B 1 325 ? 48.531 19.797 -0.812 1 18.17 325 GLY B N 1
ATOM 5475 C CA . GLY B 1 325 ? 49.344 20.297 0.293 1 18.17 325 GLY B CA 1
ATOM 5476 C C . GLY B 1 325 ? 49.312 19.406 1.512 1 18.17 325 GLY B C 1
ATOM 5477 O O . GLY B 1 325 ? 48.406 18.578 1.656 1 18.17 325 GLY B O 1
ATOM 5478 N N . GLU B 1 326 ? 50.25 19.719 2.531 1 18.89 326 GLU B N 1
ATOM 5479 C CA . GLU B 1 326 ? 50.906 19.109 3.695 1 18.89 326 GLU B CA 1
ATOM 5480 C C . GLU B 1 326 ? 49.906 18.859 4.816 1 18.89 326 GLU B C 1
ATOM 5482 O O . GLU B 1 326 ? 48.781 19.422 4.801 1 18.89 326 GLU B O 1
ATOM 5487 N N . GLY B 1 327 ? 50.375 18.688 6.195 1 18.91 327 GLY B N 1
ATOM 5488 C CA . GLY B 1 327 ? 50.375 17.734 7.289 1 18.91 327 GLY B CA 1
ATOM 5489 C C . GLY B 1 327 ? 49.344 18.031 8.344 1 18.91 327 GLY B C 1
ATOM 5490 O O . GLY B 1 327 ? 48.219 17.516 8.258 1 18.91 327 GLY B O 1
ATOM 5491 N N . THR B 1 328 ? 49.781 18.359 9.695 1 18.39 328 THR B N 1
ATOM 5492 C CA . THR B 1 328 ? 49.531 17.672 10.961 1 18.39 328 THR B CA 1
ATOM 5493 C C . THR B 1 328 ? 48.344 18.25 11.688 1 18.39 328 THR B C 1
ATOM 5495 O O . THR B 1 328 ? 47.406 17.531 12.023 1 18.39 328 THR B O 1
ATOM 5498 N N . SER B 1 329 ? 48.531 19.188 12.727 1 17.88 329 SER B N 1
ATOM 5499 C CA . SER B 1 329 ? 48.375 18.797 14.125 1 17.88 329 SER B CA 1
ATOM 5500 C C . SER B 1 329 ? 47.062 19.266 14.688 1 17.88 329 SER B C 1
ATOM 5502 O O . SER B 1 329 ? 46.312 18.469 15.258 1 17.88 329 SER B O 1
ATOM 5504 N N . PRO B 1 330 ? 46.969 20.594 15.258 1 19.86 330 PRO B N 1
ATOM 5505 C CA . PRO B 1 330 ? 46.781 20.625 16.703 1 19.86 330 PRO B CA 1
ATOM 5506 C C . PRO B 1 330 ? 45.344 20.875 17.094 1 19.86 330 PRO B C 1
ATOM 5508 O O . PRO B 1 330 ? 44.844 20.281 18.047 1 19.86 330 PRO B O 1
ATOM 5511 N N . PRO B 1 331 ? 44.594 21.969 16.578 1 21.36 331 PRO B N 1
ATOM 5512 C CA . PRO B 1 331 ? 44.156 22.875 17.656 1 21.36 331 PRO B CA 1
ATOM 5513 C C . PRO B 1 331 ? 42.812 22.469 18.234 1 21.36 331 PRO B C 1
ATOM 5515 O O . PRO B 1 331 ? 41.812 22.406 17.5 1 21.36 331 PRO B O 1
ATOM 5518 N N . VAL B 1 332 ? 42.719 21.688 19.312 1 20.59 332 VAL B N 1
ATOM 5519 C CA . VAL B 1 332 ? 41.531 21.094 19.906 1 20.59 332 VAL B CA 1
ATOM 5520 C C . VAL B 1 332 ? 40.656 22.203 20.516 1 20.59 332 VAL B C 1
ATOM 5522 O O . VAL B 1 332 ? 39.469 22 20.75 1 20.59 332 VAL B O 1
ATOM 5525 N N . PRO B 1 333 ? 40.875 23.531 20.516 1 19.59 333 PRO B N 1
ATOM 5526 C CA . PRO B 1 333 ? 40.594 23.938 21.891 1 19.59 333 PRO B CA 1
ATOM 5527 C C . PRO B 1 333 ? 39.094 24.062 22.141 1 19.59 333 PRO B C 1
ATOM 5529 O O . PRO B 1 333 ? 38.438 24.969 21.609 1 19.59 333 PRO B O 1
ATOM 5532 N N . CYS B 1 334 ? 38.188 23.328 21.703 1 19.34 334 CYS B N 1
ATOM 5533 C CA . CYS B 1 334 ? 36.812 23.781 21.828 1 19.34 334 CYS B CA 1
ATOM 5534 C C . CYS B 1 334 ? 36.469 24.047 23.281 1 19.34 334 CYS B C 1
ATOM 5536 O O . CYS B 1 334 ? 36.562 23.141 24.125 1 19.34 334 CYS B O 1
ATOM 5538 N N . LYS B 1 335 ? 36.688 25.344 23.719 1 17.78 335 LYS B N 1
ATOM 5539 C CA . LYS B 1 335 ? 36.438 25.703 25.125 1 17.78 335 LYS B CA 1
ATOM 5540 C C . LYS B 1 335 ? 35.156 25.078 25.641 1 17.78 335 LYS B C 1
ATOM 5542 O O . LYS B 1 335 ? 34.219 24.875 24.875 1 17.78 335 LYS B O 1
ATOM 5547 N N . LYS B 1 336 ? 35.219 24.766 26.969 1 19.48 336 LYS B N 1
ATOM 5548 C CA . LYS B 1 336 ? 34.531 24.156 28.109 1 19.48 336 LYS B CA 1
ATOM 5549 C C . LYS B 1 336 ? 33.219 24.906 28.438 1 19.48 336 LYS B C 1
ATOM 5551 O O . LYS B 1 336 ? 33.125 26.109 28.203 1 19.48 336 LYS B O 1
ATOM 5556 N N . VAL B 1 337 ? 32.156 24.312 28.797 1 19.42 337 VAL B N 1
ATOM 5557 C CA . VAL B 1 337 ? 30.734 24.438 29.047 1 19.42 337 VAL B CA 1
ATOM 5558 C C . VAL B 1 337 ? 30.5 25.281 30.297 1 19.42 337 VAL B C 1
ATOM 5560 O O . VAL B 1 337 ? 29.391 25.766 30.531 1 19.42 337 VAL B O 1
ATOM 5563 N N . PHE B 1 338 ? 31.156 26.438 30.703 1 18.52 338 PHE B N 1
ATOM 5564 C CA . PHE B 1 338 ? 30.984 26.531 32.156 1 18.52 338 PHE B CA 1
ATOM 5565 C C . PHE B 1 338 ? 29.531 26.703 32.531 1 18.52 338 PHE B C 1
ATOM 5567 O O . PHE B 1 338 ? 28.797 27.438 31.859 1 18.52 338 PHE B O 1
ATOM 5574 N N . VAL B 1 339 ? 28.922 25.828 33.438 1 19.7 339 VAL B N 1
ATOM 5575 C CA . VAL B 1 339 ? 27.672 25.438 34.062 1 19.7 339 VAL B CA 1
ATOM 5576 C C . VAL B 1 339 ? 27.156 26.578 34.938 1 19.7 339 VAL B C 1
ATOM 5578 O O . VAL B 1 339 ? 25.953 26.625 35.25 1 19.7 339 VAL B O 1
ATOM 5581 N N . ALA B 1 340 ? 27.797 27.766 35.219 1 19.28 340 ALA B N 1
ATOM 5582 C CA . ALA B 1 340 ? 27.75 27.906 36.688 1 19.28 340 ALA B CA 1
ATOM 5583 C C . ALA B 1 340 ? 26.328 28.172 37.156 1 19.28 340 ALA B C 1
ATOM 5585 O O . ALA B 1 340 ? 25.812 27.469 38 1 19.28 340 ALA B O 1
ATOM 5586 N N . ASP B 1 341 ? 25.938 29.359 37.906 1 20.11 341 ASP B N 1
ATOM 5587 C CA . ASP B 1 341 ? 25.625 29.562 39.312 1 20.11 341 ASP B CA 1
ATOM 5588 C C . ASP B 1 341 ? 24.109 29.609 39.531 1 20.11 341 ASP B C 1
ATOM 5590 O O . ASP B 1 341 ? 23.359 29.969 38.625 1 20.11 341 ASP B O 1
ATOM 5594 N N . THR B 1 342 ? 23.453 29.406 40.844 1 21.72 342 THR B N 1
ATOM 5595 C CA . THR B 1 342 ? 22.562 28.875 41.875 1 21.72 342 THR B CA 1
ATOM 5596 C C . THR B 1 342 ? 21.328 29.766 42.062 1 21.72 342 THR B C 1
ATOM 5598 O O . THR B 1 342 ? 20.234 29.266 42.25 1 21.72 342 THR B O 1
ATOM 5601 N N . GLU B 1 343 ? 21.188 31.156 42 1 22.47 343 GLU B N 1
ATOM 5602 C CA . GLU B 1 343 ? 20.547 31.516 43.281 1 22.47 343 GLU B CA 1
ATOM 5603 C C . GLU B 1 343 ? 19.031 31.406 43.156 1 22.47 343 GLU B C 1
ATOM 5605 O O . GLU B 1 343 ? 18.391 32.25 42.531 1 22.47 343 GLU B O 1
ATOM 5610 N N . VAL B 1 344 ? 18.422 30.328 42.656 1 24.92 344 VAL B N 1
ATOM 5611 C CA . VAL B 1 344 ? 16.984 30.438 42.469 1 24.92 344 VAL B CA 1
ATOM 5612 C C . VAL B 1 344 ? 16.312 30.734 43.812 1 24.92 344 VAL B C 1
ATOM 5614 O O . VAL B 1 344 ? 16.531 30 44.781 1 24.92 344 VAL B O 1
ATOM 5617 N N . HIS B 1 345 ? 15.797 31.891 44.094 1 24.7 345 HIS B N 1
ATOM 5618 C CA . HIS B 1 345 ? 15.148 32.344 45.344 1 24.7 345 HIS B CA 1
ATOM 5619 C C . HIS B 1 345 ? 14.094 31.359 45.812 1 24.7 345 HIS B C 1
ATOM 5621 O O . HIS B 1 345 ? 13.523 30.625 45 1 24.7 345 HIS B O 1
ATOM 5627 N N . ILE B 1 346 ? 13.781 31.438 47.156 1 26.33 346 ILE B N 1
ATOM 5628 C CA . ILE B 1 346 ? 13.344 31.031 48.5 1 26.33 346 ILE B CA 1
ATOM 5629 C C . ILE B 1 346 ? 11.828 31.125 48.594 1 26.33 346 ILE B C 1
ATOM 5631 O O . ILE B 1 346 ? 11.258 32.219 48.469 1 26.33 346 ILE B O 1
ATOM 5635 N N . ALA B 1 347 ? 11.102 30.109 48.156 1 27.03 347 ALA B N 1
ATOM 5636 C CA . ALA B 1 347 ? 9.688 30.094 48.5 1 27.03 347 ALA B CA 1
ATOM 5637 C C . ALA B 1 347 ? 9.5 30.172 50.031 1 27.03 347 ALA B C 1
ATOM 5639 O O . ALA B 1 347 ? 10.219 29.516 50.781 1 27.03 347 ALA B O 1
ATOM 5640 N N . THR B 1 348 ? 8.977 31.188 50.594 1 30.36 348 THR B N 1
ATOM 5641 C CA . THR B 1 348 ? 8.766 31.266 52.031 1 30.36 348 THR B CA 1
ATOM 5642 C C . THR B 1 348 ? 7.891 30.109 52.5 1 30.36 348 THR B C 1
ATOM 5644 O O . THR B 1 348 ? 7.195 29.469 51.719 1 30.36 348 THR B O 1
ATOM 564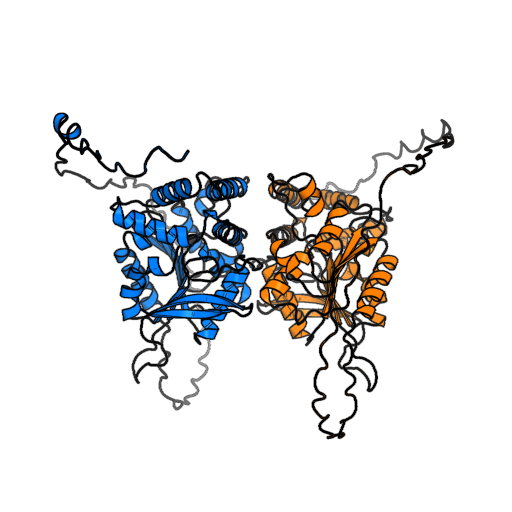7 N N . PRO B 1 349 ? 8.016 29.547 53.781 1 28.27 349 PRO B N 1
ATOM 5648 C CA . PRO B 1 349 ? 7.301 28.469 54.469 1 28.27 349 PRO B CA 1
ATOM 5649 C C . PRO B 1 349 ? 5.789 28.562 54.281 1 28.27 349 PRO B C 1
ATOM 5651 O O . PRO B 1 349 ? 5.109 27.531 54.188 1 28.27 349 PRO B O 1
ATOM 5654 N N . GLU B 1 350 ? 5.266 29.812 54.5 1 32.91 350 GLU B N 1
ATOM 5655 C CA . GLU B 1 350 ? 3.85 30.031 54.781 1 32.91 350 GLU B CA 1
ATOM 5656 C C . GLU B 1 350 ? 2.986 29.688 53.562 1 32.91 350 GLU B C 1
ATOM 5658 O O . GLU B 1 350 ? 1.86 29.219 53.719 1 32.91 350 GLU B O 1
ATOM 5663 N N . GLU B 1 351 ? 3.482 30.078 52.312 1 33.03 351 GLU B N 1
ATOM 5664 C CA . GLU B 1 351 ? 2.541 30.156 51.188 1 33.03 351 GLU B CA 1
ATOM 5665 C C . GLU B 1 351 ? 2.152 28.766 50.719 1 33.03 351 GLU B C 1
ATOM 5667 O O . GLU B 1 351 ? 1.227 28.625 49.906 1 33.03 351 GLU B O 1
ATOM 5672 N N . GLN B 1 352 ? 2.979 27.781 50.938 1 23.59 352 GLN B N 1
ATOM 5673 C CA . GLN B 1 352 ? 2.701 26.422 50.469 1 23.59 352 GLN B CA 1
ATOM 5674 C C . GLN B 1 352 ? 1.458 25.844 51.156 1 23.59 352 GLN B C 1
ATOM 5676 O O . GLN B 1 352 ? 0.951 24.797 50.75 1 23.59 352 GLN B O 1
ATOM 5681 N N . LYS B 1 353 ? 1.201 26.188 52.469 1 25.78 353 LYS B N 1
ATOM 5682 C CA . LYS B 1 353 ? 0.214 25.406 53.219 1 25.78 353 LYS B CA 1
ATOM 5683 C C . LYS B 1 353 ? -1.164 25.516 52.562 1 25.78 353 LYS B C 1
ATOM 5685 O O . LYS B 1 353 ? -1.961 24.578 52.625 1 25.78 353 LYS B O 1
ATOM 5690 N N . HIS B 1 354 ? -1.659 26.75 52.219 1 26.12 354 HIS B N 1
ATOM 5691 C CA . HIS B 1 354 ? -3.086 27.047 52.125 1 26.12 354 HIS B CA 1
ATOM 5692 C C . HIS B 1 354 ? -3.723 26.344 50.938 1 26.12 354 HIS B C 1
ATOM 5694 O O . HIS B 1 354 ? -4.945 26.375 50.781 1 26.12 354 HIS B O 1
ATOM 5700 N N . LEU B 1 355 ? -3.082 26.156 49.75 1 23.81 355 LEU B N 1
ATOM 5701 C CA . LEU B 1 355 ? -3.996 25.891 48.625 1 23.81 355 LEU B CA 1
ATOM 5702 C C . LEU B 1 355 ? -4.605 24.5 48.75 1 23.81 355 LEU B C 1
ATOM 5704 O O . LEU B 1 355 ? -5.215 23.984 47.812 1 23.81 355 LEU B O 1
ATOM 5708 N N . ARG B 1 356 ? -4.41 23.734 49.812 1 21.28 356 ARG B N 1
ATOM 5709 C CA . ARG B 1 356 ? -4.918 22.359 49.875 1 21.28 356 ARG B CA 1
ATOM 5710 C C . ARG B 1 356 ? -6.441 22.344 49.906 1 21.28 356 ARG B C 1
ATOM 5712 O O . ARG B 1 356 ? -7.062 21.344 49.531 1 21.28 356 ARG B O 1
ATOM 5719 N N . GLN B 1 357 ? -7.227 23.109 50.719 1 21.8 357 GLN B N 1
ATOM 5720 C CA . GLN B 1 357 ? -8.461 22.625 51.344 1 21.8 357 GLN B CA 1
ATOM 5721 C C . GLN B 1 357 ? -9.609 22.609 50.312 1 21.8 357 GLN B C 1
ATOM 5723 O O . GLN B 1 357 ? -10.773 22.453 50.688 1 21.8 357 GLN B O 1
ATOM 5728 N N . ILE B 1 358 ? -9.602 23.141 49.125 1 24.2 358 ILE B N 1
ATOM 5729 C CA . ILE B 1 358 ? -10.961 23.391 48.656 1 24.2 358 ILE B CA 1
ATOM 5730 C C . ILE B 1 358 ? -11.695 22.062 48.5 1 24.2 358 ILE B C 1
ATOM 5732 O O . ILE B 1 358 ? -11.227 21.172 47.75 1 24.2 358 ILE B O 1
ATOM 5736 N N . SER B 1 359 ? -12.781 21.688 49.438 1 20.27 359 SER B N 1
ATOM 5737 C CA . SER B 1 359 ? -13.727 20.656 49.844 1 20.27 359 SER B CA 1
ATOM 5738 C C . SER B 1 359 ? -14.508 20.109 48.656 1 20.27 359 SER B C 1
ATOM 5740 O O . SER B 1 359 ? -14.68 20.812 47.656 1 20.27 359 SER B O 1
ATOM 5742 N N . LEU B 1 360 ? -15 18.766 48.75 1 20.8 360 LEU B N 1
ATOM 5743 C CA . LEU B 1 360 ? -15.695 17.594 48.219 1 20.8 360 LEU B CA 1
ATOM 5744 C C . LEU B 1 360 ? -17.156 17.906 47.938 1 20.8 360 LEU B C 1
ATOM 5746 O O . LEU B 1 360 ? -17.906 17.047 47.469 1 20.8 360 LEU B O 1
ATOM 5750 N N . SER B 1 361 ? -17.75 18.891 48.625 1 20.89 361 SER B N 1
ATOM 5751 C CA . SER B 1 361 ? -19.156 18.688 48.938 1 20.89 361 SER B CA 1
ATOM 5752 C C . SER B 1 361 ? -19.984 18.516 47.688 1 20.89 361 SER B C 1
ATOM 5754 O O . SER B 1 361 ? -20.781 17.578 47.562 1 20.89 361 SER B O 1
ATOM 5756 N N . GLU B 1 362 ? -20.562 19.625 47.156 1 22.83 362 GLU B N 1
ATOM 5757 C CA . GLU B 1 362 ? -21.984 19.875 46.875 1 22.83 362 GLU B CA 1
ATOM 5758 C C . GLU B 1 362 ? -22.375 19.297 45.5 1 22.83 362 GLU B C 1
ATOM 5760 O O . GLU B 1 362 ? -23.047 19.969 44.719 1 22.83 362 GLU B O 1
ATOM 5765 N N . VAL B 1 363 ? -21.578 18.5 44.812 1 19.61 363 VAL B N 1
ATOM 5766 C CA . VAL B 1 363 ? -22.281 18.359 43.531 1 19.61 363 VAL B CA 1
ATOM 5767 C C . VAL B 1 363 ? -23.531 17.5 43.719 1 19.61 363 VAL B C 1
ATOM 5769 O O . VAL B 1 363 ? -23.422 16.297 43.969 1 19.61 363 VAL B O 1
ATOM 5772 N N . ASN B 1 364 ? -24.562 17.906 44.438 1 22.36 364 ASN B N 1
ATOM 5773 C CA . ASN B 1 364 ? -25.906 17.375 44.719 1 22.36 364 ASN B CA 1
ATOM 5774 C C . ASN B 1 364 ? -26.625 16.984 43.438 1 22.36 364 ASN B C 1
ATOM 5776 O O . ASN B 1 364 ? -27.844 16.844 43.406 1 22.36 364 ASN B O 1
ATOM 5780 N N . LEU B 1 365 ? -26.047 16.797 42.25 1 20.91 365 LEU B N 1
ATOM 5781 C CA . LEU B 1 365 ? -27.047 16.812 41.156 1 20.91 365 LEU B CA 1
ATOM 5782 C C . LEU B 1 365 ? -28.031 15.664 41.344 1 20.91 365 LEU B C 1
ATOM 5784 O O . LEU B 1 365 ? -29.188 15.766 40.906 1 20.91 365 LEU B O 1
ATOM 5788 N N . VAL B 1 366 ? -27.625 14.359 41.469 1 21.05 366 VAL B N 1
ATOM 5789 C CA . VAL B 1 366 ? -28.531 13.414 40.812 1 21.05 366 VAL B CA 1
ATOM 5790 C C . VAL B 1 366 ? -29.766 13.188 41.688 1 21.05 366 VAL B C 1
ATOM 5792 O O . VAL B 1 366 ? -29.641 12.758 42.844 1 21.05 366 VAL B O 1
ATOM 5795 N N . PRO B 1 367 ? -30.922 13.953 41.531 1 22.16 367 PRO B N 1
ATOM 5796 C CA . PRO B 1 367 ? -32.156 13.656 42.25 1 22.16 367 PRO B CA 1
ATOM 5797 C C . PRO B 1 367 ? -32.562 12.188 42.156 1 22.16 367 PRO B C 1
ATOM 5799 O O . PRO B 1 367 ? -32.156 11.492 41.219 1 22.16 367 PRO B O 1
ATOM 5802 N N . ASP B 1 368 ? -33.25 11.477 43.219 1 22.64 368 ASP B N 1
ATOM 5803 C CA . ASP B 1 368 ? -33.781 10.242 43.781 1 22.64 368 ASP B CA 1
ATOM 5804 C C . ASP B 1 368 ? -34.844 9.641 42.844 1 22.64 368 ASP B C 1
ATOM 5806 O O . ASP B 1 368 ? -34.906 8.422 42.656 1 22.64 368 ASP B O 1
ATOM 5810 N N . ASP B 1 369 ? -36.031 10.438 42.406 1 21.7 369 ASP B N 1
ATOM 5811 C CA . ASP B 1 369 ? -37.406 10.031 42.625 1 21.7 369 ASP B CA 1
ATOM 5812 C C . ASP B 1 369 ? -37.875 9.031 41.562 1 21.7 369 ASP B C 1
ATOM 5814 O O . ASP B 1 369 ? -39.031 8.648 41.5 1 21.7 369 ASP B O 1
ATOM 5818 N N . TRP B 1 370 ? -37.406 8.891 40.312 1 22.02 370 TRP B N 1
ATOM 5819 C CA . TRP B 1 370 ? -38.438 8.289 39.5 1 22.02 370 TRP B CA 1
ATOM 5820 C C . TRP B 1 370 ? -38.688 6.84 39.906 1 22.02 370 TRP B C 1
ATOM 5822 O O . TRP B 1 370 ? -37.875 5.961 39.594 1 22.02 370 TRP B O 1
ATOM 5832 N N . PHE B 1 371 ? -38.875 6.691 41.25 1 21.06 371 PHE B N 1
ATOM 5833 C CA . PHE B 1 371 ? -39.75 5.637 41.719 1 21.06 371 PHE B CA 1
ATOM 5834 C C . PHE B 1 371 ? -41.188 5.898 41.281 1 21.06 371 PHE B C 1
ATOM 5836 O O . PHE B 1 371 ? -41.688 7.012 41.406 1 21.06 371 PHE B O 1
#

Foldseek 3Di:
DDKDWDAAPVGWIWIKDKAADAQVVDDPPDHRAAEEEEEEDQLAARVLLVVLRVLQNVRHTYMYIAFALADPTHPDPPDALALLVSLSVVVRVCVVVVQQAHAYEYAALNVLNVLNNCVPPNCRRYLEYEYENYFLAAADDPPDDPVRQLAGQHDHHPVVLVVLLVCLQDPVCNLVSLLVVVVLQWDDDDPPVVSVVSSVNSCRSVSNNCSSVSNSCNSRVDRRLVVLQVAARAYEYEYEPAEPGRPNHSVNSQVNHDHYDYYYDYIGSSCCNVPVPVVSVVVSVSCVVRPDPPPPPDDDDDPPPPPDPPDDPDPPPPPPCPPPDPDDDDDDDPDDDDPDDDDPPDDDPPPVPPDPPPDPPDPPDDDDDDD/DDKDWDAAPVGWIWIKDKAADAQVVDDPPDHRAAEEEEEEDQLAARVLLVVLRVLQNVRHTYMYIAFALADPTHPDPPDALALLVSLSVVVRVCVVVVQQAHAYEYAALNVLNVLNNCVPPNCRRYLEYEYELYFLAAADDPPDDPVRQLAGQHDHHPVVLVVLLVCLQDPVCNLVSLLVVVVLQWDDDDDPVVSVVSSVNSCRSVSNNCSSVSNSCNSRVDRSLVVLQVAARAYEYEYEPAEPGRPNHSVNSQVNHDHYDYYYDYIGSSCCNVPVPVVSVVVSVSCVVRDDPPPPPDDDPPPPPPPDPPDPPDPPPPPPCPPPDDDDDDDPCPDDDPPDDDDPDDDDPPPVPPPPDPDDDDPVPDDDDPD

pLDDT: mean 77.03, std 28.59, range [17.12, 98.81]

Solvent-accessible surface area (backbone atoms only — not comparable to full-atom values): 41510 Å² total; per-residue (Å²): 119,45,82,46,74,49,68,36,95,87,66,50,48,33,24,31,38,39,30,52,54,57,37,82,72,46,56,93,92,52,73,68,33,51,37,35,41,36,35,49,28,78,63,38,29,42,74,64,41,48,66,50,46,65,64,46,20,76,72,20,17,31,34,26,39,17,48,77,35,14,42,81,14,39,64,66,84,71,52,77,47,33,24,58,49,50,19,48,46,51,51,41,50,31,60,73,69,68,50,73,54,27,32,38,34,24,25,29,52,32,34,36,25,52,53,37,29,36,70,73,71,46,59,83,46,40,51,28,39,36,35,35,60,36,54,46,27,50,50,36,59,90,84,54,49,75,65,46,44,37,33,44,32,22,81,35,38,65,66,58,47,50,50,54,45,51,48,23,35,33,88,85,46,6,66,60,45,48,51,53,56,52,54,71,34,50,66,66,88,62,56,68,68,60,44,51,54,50,49,51,49,31,52,47,12,30,43,45,79,41,51,32,43,48,37,49,53,26,33,40,53,58,77,43,64,65,48,33,62,72,40,62,52,46,30,39,24,35,36,31,77,59,29,92,51,44,72,47,10,31,46,42,54,20,67,43,26,71,36,43,40,62,49,72,43,81,37,14,74,44,21,70,64,74,44,32,65,65,49,45,51,55,52,50,54,51,52,63,74,52,49,80,76,72,75,72,82,70,85,84,78,72,86,69,75,72,79,76,82,73,78,81,71,78,79,72,80,73,76,74,75,78,72,81,74,79,83,81,85,78,90,76,80,81,80,81,83,84,80,73,81,84,84,76,82,73,80,60,83,70,72,71,68,66,67,84,62,82,78,87,74,76,87,71,75,92,86,89,69,90,127,118,46,83,47,73,50,69,35,96,86,66,49,49,32,24,32,37,38,29,52,56,58,38,81,73,46,56,92,91,50,74,67,36,50,36,36,40,36,34,46,26,79,60,37,28,42,73,63,42,49,65,50,45,64,65,47,20,77,74,20,18,30,34,26,40,16,48,78,33,15,43,82,13,39,63,66,83,72,51,80,47,34,23,57,49,50,19,48,45,51,52,41,48,31,58,72,71,67,50,74,53,26,32,38,35,25,25,28,52,32,34,35,26,53,54,37,30,36,69,73,71,45,58,84,45,39,52,30,38,37,35,34,61,37,52,46,26,49,51,37,60,91,85,54,48,74,66,46,45,36,34,44,32,22,81,36,38,64,68,56,49,49,50,52,44,53,49,23,34,32,88,85,47,7,68,59,46,47,51,50,55,52,55,70,35,48,69,67,88,62,55,68,69,60,43,51,53,50,49,52,50,31,54,46,12,31,41,46,77,40,49,32,41,48,36,49,53,28,34,41,52,57,74,43,64,65,49,34,60,71,38,61,52,44,30,40,24,37,36,30,78,59,29,90,52,44,73,48,10,30,46,43,54,19,69,45,26,70,36,42,40,62,48,73,43,80,36,14,73,45,22,70,63,76,45,33,66,66,50,46,52,55,51,49,54,52,51,64,73,52,49,80,76,72,74,72,81,71,81,85,76,72,79,71,74,74,77,75,81,73,76,79,71,79,78,74,80,75,75,76,76,78,74,80,76,90,88,85,84,75,89,68,77,71,84,80,76,82,82,76,92,75,87,74,86,78,79,66,80,72,75,71,65,68,81,69,67,88,80,85,72,79,82,71,70,84,81,86,64,96,116

Sequence (742 aa):
MISKYFSTDDGTKLHYLEAGQRTQAQQEGQPPVETLIILPGWLQTARMFASQVTALSTSHHVIVLDLRGQGASARPQSGSYRAIRLAKDLLNLMDHLQVQKTHLLAVSLSSAIVWSFIELFGQERLQSLVLIESAAVYIKQSHWSKEDLRNYGGQQTMEEFRDMLTRMESSTDGEAYVRDCLQDRLSTKMNSEDFEALLQEVLQCRPVDGIGNKLALGLVAEDYRDLLPTVRVPTMCIGANHSPIPPESPSWTAAQMVDAKCDFLPGSSFFFYETPGALNVVVDEFLVTHREKQVRSSDSKDDDSRPTLKTASPKTRHHVRVSFGEGTSPPVPCKKVFVADTEVHIATPEEQKHLRQISLSEVNLVPDDWFMISKYFSTDDGTKLHYLEAGQRTQAQQEGQPPVETLIILPGWLQTARMFASQVTALSTSHHVIVLDLRGQGASARPQSGSYRAIRLAKDLLNLMDHLQVQKT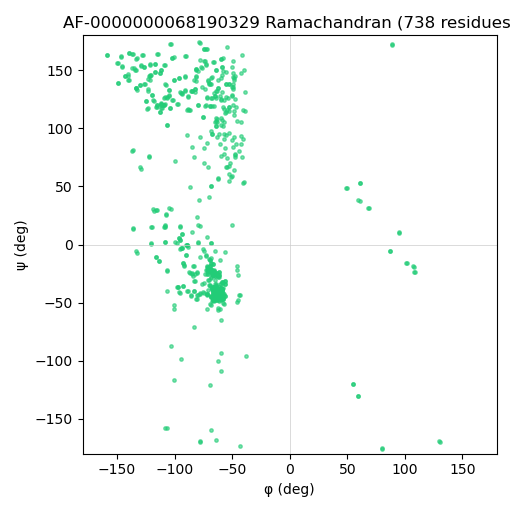HLLAVSLSSAIVWSFIELFGQERLQSLVLIESAAVYIKQSHWSKEDLRNYGGQQTMEEFRDMLTRMESSTDGEAYVRDCLQDRLSTKMNSEDFEALLQEVLQCRPVDGIGNKLALGLVAEDYRDLLPTVRVPTMCIGANHSPIPPESPSWTAAQMVDAKCDFLPGSSFFFYETPGALNVVVDEFLVTHREKQVRSSDSKDDDSRPTLKTASPKTRHHVRVSFGEGTSPPVPCKKVFVADTEVHIATPEEQKHLRQISLSEVNLVPDDWF

Secondary structure (DSSP, 8-state):
-EEEEEE-TTS-EEEEEEES--GGG--TTSPPPPEEEEE--TT--GGGGHHHHHHHTTTSEEEEEPPTTSTTS---SSS--SHHHHHHHHHHHHHHTT-SSEEEEEEGGGHHHHHHHHHHH-STTEEEEEEES--S--B--TT--HHHHHHH---B-HHHHHHHHHHHH-TTTHHHHHHHHHHHT--S---HHHHHHHHHHHHTT-TTTTHHHHHHHHHHS---GGGGGG--S-EEEEEETT-SS-THHHHHHHHHSSSEEEEEESSSTTHHHHSHHHHHHHHHHHHHHT----------S---------------------------------PPP-----------SSTTTSGGG--------S-S---/-EEEEEE-TTS-EEEEEEES--GGG--TTSPPPPEEEEE--TT--GGGGHHHHHHHTTTSEEEEEPPTTSTTS---SSS--SHHHHHHHHHHHHHHTT-SSEEEEEEGGGHHHHHHHHHHH-STTEEEEEEES--S--B--TT--HHHHHHH---B-HHHHHHHHHHHH-TTTHHHHHHHHHHHT--S---HHHHHHHHHHHHTT-TTTTHHHHHHHHHHS---GGGGGG--S-EEEEEETT-SS-THHHHHHHHHSSSEEEEEESSSTTHHHHSHHHHHHHHHHHHHHT----------------------------------------------------------SSTTTGGG---S-----------

InterPro domains:
  IPR000073 Alpha/beta hydrolase fold-1 [PF00561] (35-245)
  IPR029058 Alpha/Beta hydrolase fold [G3DSA:3.40.50.1820] (2-295)
  IPR029058 Alpha/Beta hydrolase fold [SSF53474] (3-287)
  IPR050266 AB hydrolase superfamily [PTHR43798] (26-293)

Radius of gyration: 33.04 Å; Cα contacts (8 Å, |Δi|>4): 1217; chains: 2; bounding box: 112×97×95 Å